Protein AF-A0A3D3BCN2-F1 (afdb_monomer)

Secondary structure (DSSP, 8-state):
---------------------------------------PPPPPPPPPPPP---------TT-------SS-----SSHHHHHHHHHHHHHHHHHHHTTTSPPPHHHHHHHTT--TT-SHHHHHHSS--TT-SSPPTTTHHHHHHHHTTS-HHHHHHHHHHTTT-PPPPHHHHHHHHHHHHHTT---EEEEETT-TTTHHHHT--GGGTTTEEEEEEES-HHHHHHHHHH-TTSEEEES-TTTS---S-EEEEEE----------S-TTTGGG---HHHHHHHHHHHTEEEEEEEEEEEETHHHH-S--HHHHHHHTTEEEEEEEEPPTTTTHHHH-----EEEEEEEEPPTTPPP---GGGSEEEEE---SSS--EEEEHHHHH-GGGB-SEEEEEEETTEEEEEEEPPTT--HHHHHHHHHHTSPS----S-PPP--HHHHHHHHHHTT------PPPTT-EEEETTTEEEEEETTEEEE--B--STT-SSB-HHHHHHHHHHHHHHHHHHHHHHHHHTT---HHHHHHHHHHHHHHHHHHS-TT--EEEEEE-TTT--EEEEEE-TTTGGGTTSTTHHHHHTTEEEETTTTEEEE-GGGTS--SPPPPPP---SHHHHHHHHHHHHSS--HHHHHHHHTS---

Sequence (646 aa):
MSNDPFSLDMFGSIVPSSGFGLGVTAFGGFSPDAANDDDPDPLPPAPAPALPVAATPARGARLRANFYLDGDRGLAASWKDRARANVAAILVADGIAKQDRPATPKEQAQLIRFTGFGAGELANGMFRRPGEVDFREVWDDIGSSLERAVCESDYASLARCTQYAHFTPEFIIRAIWAGVQKLGWRCGRVLEPGIGTGLFPALMPEPFRDVAYVTGIELDPVTARIARLLQPKARIINGDFARTDLAPIYDLAIGNPPFSDRTVRSDRAYRSLGLRLHDYFIARSIDLLKPGALAAFVTSHGTMDKADTTAREHIAKSADLIAAIRLPEGSFRRDAGTDVVVDILFFRKRKPGEPEGNQLWLDVDEIRPATDEDGAIRVNRWFGRHPDFVLGTHALTSGPFGETYTCRPRNDEDLDAALAAAIDLLPADLYDDEPTPIDIDLEDELGEIVALQPRGGSVREGSFFLDRSKGLMQMLDGSGVPVTVRKGRSGNGIPEKHVRIISKLIPIRDAVREVLKAQETDRPWRDLQIRLRIAWSSFVRDFGPINHTTVSIQEDAETGEVKETHRQPNLAPFRDDPDCWLVASIEDYDLETDTAKPGPIFSERVIAPPAAPTITSPADALAVVLNERGHVDIDHVAELLHSDPA

Radius of gyration: 33.24 Å; Cα contacts (8 Å, |Δi|>4): 1005; chains: 1; bounding box: 95×77×96 Å

Solvent-accessible surface area (backbone atoms only — not comparable to full-atom values): 37762 Å² total; per-residue (Å²): 131,86,89,85,91,90,88,78,90,90,87,80,88,86,86,87,83,89,82,87,88,88,83,84,90,90,85,89,83,85,90,83,90,88,85,87,82,92,79,82,81,81,78,77,80,76,79,76,79,76,74,77,75,75,74,74,75,73,78,68,96,80,53,80,57,63,48,68,54,88,76,74,77,75,71,60,93,46,70,70,52,39,50,52,40,30,48,50,26,48,45,50,44,50,55,37,61,77,62,77,55,75,54,51,76,73,51,35,65,43,42,70,46,44,54,75,38,24,26,61,70,42,46,62,27,55,45,60,54,97,91,50,92,58,48,45,89,98,23,41,79,58,23,62,46,42,64,72,61,45,55,73,71,51,48,58,38,54,62,62,37,20,76,44,39,56,53,81,49,63,69,60,51,46,47,51,52,51,36,46,46,45,26,37,58,73,48,22,34,32,37,22,69,47,32,52,59,38,61,66,68,17,52,50,58,75,88,35,64,85,36,48,42,41,39,27,21,16,65,43,66,64,44,31,50,43,18,39,49,26,31,52,60,40,39,62,46,67,38,55,62,67,66,62,88,79,73,55,70,21,44,31,30,41,47,52,46,48,71,41,86,56,57,47,68,79,34,80,88,52,36,87,65,55,33,30,36,32,49,42,50,52,42,53,44,58,67,28,32,32,66,42,21,40,36,43,35,43,40,54,44,60,75,51,41,44,90,70,38,65,55,50,56,56,37,53,75,53,30,32,72,74,47,64,36,35,45,18,44,43,74,37,34,91,75,24,52,40,50,70,36,34,27,41,40,32,34,36,26,52,43,95,86,60,79,84,62,80,63,62,55,56,42,67,38,79,80,38,75,60,58,101,87,48,75,55,44,61,37,21,28,45,55,79,74,39,58,80,31,40,56,43,39,88,45,74,46,84,49,101,91,41,82,38,82,43,23,44,62,56,84,99,60,57,64,70,61,52,49,50,53,41,43,67,70,53,68,68,58,69,44,78,70,85,63,63,89,64,57,58,67,63,48,36,63,48,38,73,49,69,72,75,74,84,82,87,78,84,85,52,66,41,28,64,48,78,44,100,87,72,42,52,27,30,24,52,96,86,36,82,43,70,63,50,70,24,75,66,98,84,50,71,57,48,51,62,71,42,54,56,44,43,69,44,47,46,59,28,41,55,25,50,53,48,28,50,57,21,33,52,67,72,42,93,33,69,59,35,23,49,50,28,50,53,33,46,52,59,36,37,77,75,72,43,44,62,71,41,63,51,76,47,80,44,70,38,92,89,79,69,52,75,44,75,45,81,41,38,78,59,43,64,68,35,65,64,22,81,52,38,67,65,54,48,69,45,49,50,65,41,85,89,77,76,44,63,43,84,28,62,66,62,80,50,86,82,53,75,45,82,76,80,79,84,63,83,46,74,66,45,26,45,51,50,36,34,71,75,68,74,44,91,49,61,62,61,32,15,60,69,67,76,49,75,76,122

Nearest PDB structures (foldseek):
  1aqj-assembly2_A  TM=7.280E-01  e=1.493E-08  Thermus aquaticus
  7eew-assembly1_A  TM=4.485E-01  e=1.098E-10  Vibrio vulnificus YJ016
  2yxl-assembly1_A  TM=6.516E-01  e=4.513E-05  Pyrococcus horikoshii OT3
  4iwn-assembly1_B  TM=5.952E-01  e=1.087E-04  Escherichia coli
  8i9z-assembly1_CP  TM=5.766E-01  e=2.556E-05  Thermochaetoides thermophila DSM 1495

Foldseek 3Di:
DDDDDDDDDDDDDDDDDDDDDDDDDDDDDDDDDDDDDDDDDDDDDDDDPDDPPPPPPPPDPPAQAAAADDDFLPADQDVLVLLVLQLVLLLLLVVCVVVVDADDNVNLSSLVSNQQQQAPCSLQALDDDVPGPAGPPPRRVSNVSSPVSDDPVLVVLSNVCSNFRFDAGLLVLLLLLLLCVQQPDQAAEEEELAQQQNSNLNNHDPRHVQGYAYEYEHQRPSSLSNNCNNNVLHQRHHHDSLPDDAALGTQEYEDEWGDFQDFDCSRPVCNVLRDTRRLCSVLVSLVSHDALHKYKYKYFQCSQFPPSLSSVVSNQVFKDWQAKAKDFFCSSCRRRNGRTIIIITMIHGHDPPDDRDDPQSSDKDFPAPDDPVGHTDIGGVRCVVCVLRYQAQWDWDQDPVGIDIGGHHDPPDDRSVSSNVNSVPGHGHSRDDDHDGDDSVVVSLVSVLVNDDDDDDQADALAWDQDPPQGIWGQHPNDTHRFDEDDDDDDDGDHPVLSVLSVLLVQLLVLLVQLQVCQQVVHDCLSSLVSNVVSQVVNCVVPNHLQQKDWDWDQDPPPRDIDIDIDRPSLPSVVSRPCSVVSVPQWDADPVVSHIDGDQSSPHRPDHHPDDQDDPDLVSLQVVCCVPVVDGDQCSSCVVVVHDSD

pLDDT: mean 81.83, std 19.68, range [24.0, 98.75]

Mean predicted aligned error: 17.27 Å

Structure (mmCIF, N/CA/C/O backbone):
data_AF-A0A3D3BCN2-F1
#
_entry.id   AF-A0A3D3BCN2-F1
#
loop_
_atom_site.group_PDB
_atom_site.id
_atom_site.type_symbol
_atom_site.label_atom_id
_atom_site.label_alt_id
_atom_site.label_comp_id
_atom_site.label_asym_id
_atom_site.label_entity_id
_atom_site.label_seq_id
_atom_site.pdbx_PDB_ins_code
_atom_site.Cartn_x
_atom_site.Cartn_y
_atom_site.Cartn_z
_atom_site.occupancy
_atom_site.B_iso_or_equiv
_atom_site.auth_seq_id
_atom_site.auth_comp_id
_atom_site.auth_asym_id
_atom_site.auth_atom_id
_atom_site.pdbx_PDB_model_num
ATOM 1 N N . MET A 1 1 ? 40.829 21.514 54.290 1.00 31.94 1 MET A N 1
ATOM 2 C CA . MET A 1 1 ? 40.739 20.066 53.984 1.00 31.94 1 MET A CA 1
ATOM 3 C C . MET A 1 1 ? 39.267 19.732 53.841 1.00 31.94 1 MET A C 1
ATOM 5 O O . MET A 1 1 ? 38.514 20.314 54.601 1.00 31.94 1 MET A O 1
ATOM 9 N N . SER A 1 2 ? 38.899 18.834 52.920 1.00 35.28 2 SER A N 1
ATOM 10 C CA . SER A 1 2 ? 37.527 18.341 52.683 1.00 35.28 2 SER A CA 1
ATOM 11 C C . SER A 1 2 ? 36.441 19.419 52.519 1.00 35.28 2 SER A C 1
ATOM 13 O O . SER A 1 2 ? 35.890 19.909 53.498 1.00 35.28 2 SER A O 1
ATOM 15 N N . ASN A 1 3 ? 36.089 19.732 51.270 1.00 30.31 3 ASN A N 1
ATOM 16 C CA . ASN A 1 3 ? 34.776 20.303 50.961 1.00 30.31 3 ASN A CA 1
ATOM 17 C C . ASN A 1 3 ? 33.813 19.144 50.688 1.00 30.31 3 ASN A C 1
ATOM 19 O O . ASN A 1 3 ? 34.185 18.239 49.945 1.00 30.31 3 ASN A O 1
ATOM 23 N N . ASP A 1 4 ? 32.592 19.219 51.210 1.00 33.31 4 ASP A N 1
ATOM 24 C CA . ASP A 1 4 ? 31.467 18.396 50.760 1.00 33.31 4 ASP A CA 1
ATOM 25 C C . ASP A 1 4 ? 30.170 19.230 50.855 1.00 33.31 4 ASP A C 1
ATOM 27 O O . ASP A 1 4 ? 29.765 19.588 51.965 1.00 33.31 4 ASP A O 1
ATOM 31 N N . PRO A 1 5 ? 29.588 19.681 49.727 1.00 35.72 5 PRO A N 1
ATOM 32 C CA . PRO A 1 5 ? 28.357 20.468 49.711 1.00 35.72 5 PRO A CA 1
ATOM 33 C C . PRO A 1 5 ? 27.109 19.620 49.391 1.00 35.72 5 PRO A C 1
ATOM 35 O O . PRO A 1 5 ? 27.184 18.702 48.584 1.00 35.72 5 PRO A O 1
ATOM 38 N N . PHE A 1 6 ? 25.957 20.057 49.932 1.00 27.28 6 PHE A N 1
ATOM 39 C CA . PHE A 1 6 ? 24.556 19.637 49.669 1.00 27.28 6 PHE A CA 1
ATOM 40 C C . PHE A 1 6 ? 23.815 18.859 50.782 1.00 27.28 6 PHE A C 1
ATOM 42 O O . PHE A 1 6 ? 23.337 17.748 50.569 1.00 27.28 6 PHE A O 1
ATOM 49 N N . SER A 1 7 ? 23.576 19.507 51.934 1.00 30.73 7 SER A N 1
ATOM 50 C CA . SER A 1 7 ? 22.493 19.108 52.860 1.00 30.73 7 SER A CA 1
ATOM 51 C C . SER A 1 7 ? 21.982 20.256 53.762 1.00 30.73 7 SER A C 1
ATOM 53 O O . SER A 1 7 ? 22.488 20.452 54.865 1.00 30.73 7 SER A O 1
ATOM 55 N N . LEU A 1 8 ? 20.961 20.987 53.302 1.00 29.20 8 LEU A N 1
ATOM 56 C CA . LEU A 1 8 ? 20.028 21.830 54.080 1.00 29.20 8 LEU A CA 1
ATOM 57 C C . LEU A 1 8 ? 18.693 21.755 53.313 1.00 29.20 8 LEU A C 1
ATOM 59 O O . LEU A 1 8 ? 18.673 22.060 52.124 1.00 29.20 8 LEU A O 1
ATOM 63 N N . ASP A 1 9 ? 17.647 21.091 53.804 1.00 28.27 9 ASP A N 1
ATOM 64 C CA . ASP A 1 9 ? 16.787 21.417 54.960 1.00 28.27 9 ASP A CA 1
ATOM 65 C C . ASP A 1 9 ? 15.922 22.671 54.727 1.00 28.27 9 ASP A C 1
ATOM 67 O O . ASP A 1 9 ? 16.436 23.756 54.460 1.00 28.27 9 ASP A O 1
ATOM 71 N N . MET A 1 10 ? 14.593 22.493 54.755 1.00 25.92 10 MET A N 1
ATOM 72 C CA . MET A 1 10 ? 13.624 23.510 54.323 1.00 25.92 10 MET A CA 1
ATOM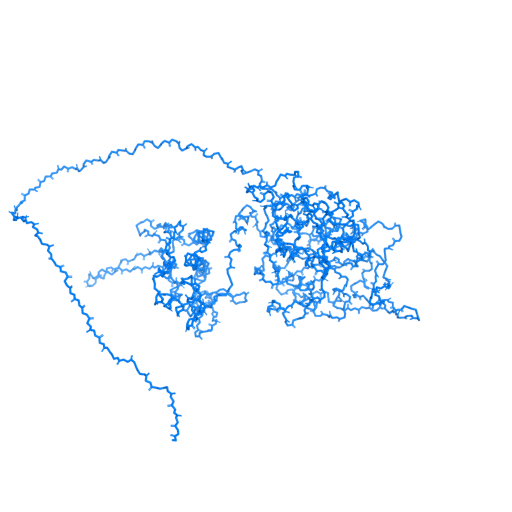 73 C C . MET A 1 10 ? 12.211 23.331 54.923 1.00 25.92 10 MET A C 1
ATOM 75 O O . MET A 1 10 ? 11.210 23.345 54.208 1.00 25.92 10 MET A O 1
ATOM 79 N N . PHE A 1 11 ? 12.103 23.216 56.251 1.00 30.34 11 PHE A N 1
ATOM 80 C CA . PHE A 1 11 ? 10.838 23.428 56.976 1.00 30.34 11 PHE A CA 1
ATOM 81 C C . PHE A 1 11 ? 10.989 24.575 57.991 1.00 30.34 11 PHE A C 1
ATOM 83 O O . PHE A 1 11 ? 11.486 24.377 59.095 1.00 30.34 11 PHE A O 1
ATOM 90 N N . GLY A 1 12 ? 10.565 25.793 57.620 1.00 26.44 12 GLY A N 1
ATOM 91 C CA . GLY A 1 12 ? 10.824 27.007 58.414 1.00 26.44 12 GLY A CA 1
ATOM 92 C C . GLY A 1 12 ? 10.006 28.238 57.998 1.00 26.44 12 GLY A C 1
ATOM 93 O O . GLY A 1 12 ? 10.538 29.192 57.446 1.00 26.44 12 GLY A O 1
ATOM 94 N N . SER A 1 13 ? 8.704 28.196 58.275 1.00 27.78 13 SER A N 1
ATOM 95 C CA . SER A 1 13 ? 7.692 29.260 58.121 1.00 27.78 13 SER A CA 1
ATOM 96 C C . SER A 1 13 ? 8.100 30.708 58.461 1.00 27.78 13 SER A C 1
ATOM 98 O O . SER A 1 13 ? 8.735 30.924 59.490 1.00 27.78 13 SER A O 1
ATOM 100 N N . ILE A 1 14 ? 7.520 31.690 57.750 1.00 26.75 14 ILE A N 1
ATOM 101 C CA . ILE A 1 14 ? 7.147 33.035 58.255 1.00 26.75 14 ILE A CA 1
ATOM 102 C C . ILE A 1 14 ? 5.912 33.552 57.483 1.00 26.75 14 ILE A C 1
ATOM 104 O O . ILE A 1 14 ? 5.758 33.259 56.300 1.00 26.75 14 ILE A O 1
ATOM 108 N N . VAL A 1 15 ? 5.038 34.321 58.150 1.00 30.30 15 VAL A N 1
ATOM 109 C CA . VAL A 1 15 ? 3.838 34.974 57.577 1.00 30.30 15 VAL A CA 1
ATOM 110 C C . VAL A 1 15 ? 3.763 36.429 58.057 1.00 30.30 15 VAL A C 1
ATOM 112 O O . VAL A 1 15 ? 3.862 36.673 59.260 1.00 30.30 15 VAL A O 1
ATOM 115 N N . PRO A 1 16 ? 3.598 37.396 57.138 1.00 34.34 16 PRO A N 1
ATOM 116 C CA . PRO A 1 16 ? 2.617 38.484 57.317 1.00 34.34 16 PRO A CA 1
ATOM 117 C C . PRO A 1 16 ? 1.978 38.945 55.979 1.00 34.34 16 PRO A C 1
ATOM 119 O O . PRO A 1 16 ? 2.526 38.685 54.915 1.00 34.34 16 PRO A O 1
ATOM 122 N N . SER A 1 17 ? 0.874 39.698 55.922 1.00 24.41 17 SER A N 1
ATOM 123 C CA . SER A 1 17 ? -0.264 39.913 56.838 1.00 24.41 17 SER A CA 1
ATOM 124 C C . SER A 1 17 ? -1.412 40.579 56.039 1.00 24.41 17 SER A C 1
ATOM 126 O O . SER A 1 17 ? -1.193 41.092 54.943 1.00 24.41 17 SER A O 1
ATOM 128 N N . SER A 1 18 ? -2.649 40.570 56.551 1.00 30.03 18 SER A N 1
ATOM 129 C CA . SER A 1 18 ? -3.818 41.194 55.891 1.00 30.03 18 SER A CA 1
ATOM 130 C C . SER A 1 18 ? -4.057 42.642 56.351 1.00 30.03 18 SER A C 1
ATOM 132 O O . SER A 1 18 ? -3.705 42.985 57.480 1.00 30.03 18 SER A O 1
ATOM 134 N N . GLY A 1 19 ? -4.732 43.478 55.543 1.00 26.45 19 GLY A N 1
ATOM 135 C CA . GLY A 1 19 ? -5.068 44.850 55.956 1.00 26.45 19 GLY A CA 1
ATOM 136 C C . GLY A 1 19 ? -6.141 45.595 55.143 1.00 26.45 19 GLY A C 1
ATOM 137 O O . GLY A 1 19 ? -5.804 46.249 54.167 1.00 26.45 19 GLY A O 1
ATOM 138 N N . PHE A 1 20 ? -7.373 45.611 55.678 1.00 26.58 20 PHE A N 1
ATOM 139 C CA . PHE A 1 20 ? -8.470 46.585 55.448 1.00 26.58 20 PHE A CA 1
ATOM 140 C C . PHE A 1 20 ? -9.100 46.694 54.030 1.00 26.58 20 PHE A C 1
ATOM 142 O O . PHE A 1 20 ? -8.489 46.347 53.031 1.00 26.58 20 PHE A O 1
ATOM 149 N N . GLY A 1 21 ? -10.361 47.138 53.875 1.00 24.75 21 GLY A N 1
ATOM 150 C CA . GLY A 1 21 ? -11.296 47.724 54.860 1.00 24.75 21 GLY A CA 1
ATOM 151 C C . GLY A 1 21 ? -12.796 47.474 54.574 1.00 24.75 21 GLY A C 1
ATOM 152 O O . GLY A 1 21 ? -13.142 46.663 53.723 1.00 24.75 21 GLY A O 1
ATOM 153 N N . LEU A 1 22 ? -13.683 48.143 55.329 1.00 30.05 22 LEU A N 1
ATOM 154 C CA . LEU A 1 22 ? -15.110 47.798 55.526 1.00 30.05 22 LEU A CA 1
ATOM 155 C C . LEU A 1 22 ? -16.054 49.025 55.436 1.00 30.05 22 LEU A C 1
ATOM 157 O O . LEU A 1 22 ? -15.657 50.122 55.822 1.00 30.05 22 LEU A O 1
ATOM 161 N N . GLY A 1 23 ? -17.319 48.816 55.034 1.00 24.00 23 GLY A N 1
ATOM 162 C CA . GLY A 1 23 ? -18.455 49.765 55.146 1.00 24.00 23 GLY A CA 1
ATOM 163 C C . GLY A 1 23 ? -19.710 49.230 54.409 1.00 24.00 23 GLY A C 1
ATOM 164 O O . GLY A 1 23 ? -19.557 48.886 53.244 1.00 24.00 23 GLY A O 1
ATOM 165 N N . VAL A 1 24 ? -20.920 48.977 54.960 1.00 27.75 24 VAL A N 1
ATOM 166 C CA . VAL A 1 24 ? -21.763 49.569 56.050 1.00 27.75 24 VAL A CA 1
ATOM 167 C C . VAL A 1 24 ? -22.494 50.850 55.585 1.00 27.75 24 VAL A C 1
ATOM 169 O O . VAL A 1 24 ? -21.831 51.711 55.021 1.00 27.75 24 VAL A O 1
ATOM 172 N N . THR A 1 25 ? -23.807 51.105 55.783 1.00 29.34 25 THR A N 1
ATOM 173 C CA . THR A 1 25 ? -24.939 50.489 56.556 1.00 29.34 25 THR A CA 1
ATOM 174 C C . THR A 1 25 ? -25.839 49.557 55.682 1.00 29.34 25 THR A C 1
ATOM 176 O O . THR A 1 25 ? -25.231 48.844 54.892 1.00 29.34 25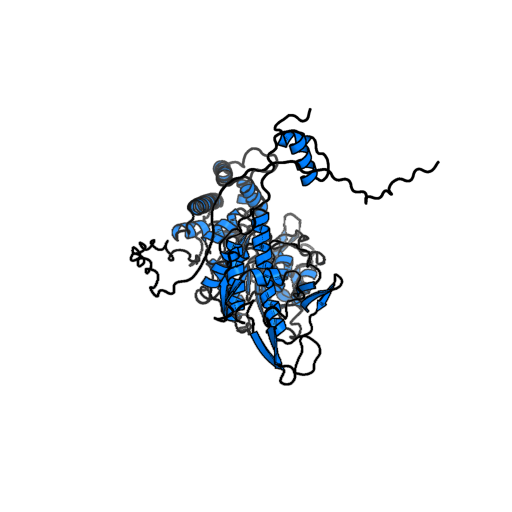 THR A O 1
ATOM 179 N N . ALA A 1 26 ? -27.188 49.373 55.703 1.00 27.36 26 ALA A N 1
ATOM 180 C CA . ALA A 1 26 ? -28.423 49.843 56.414 1.00 27.36 26 ALA A CA 1
ATOM 181 C C . ALA A 1 26 ? -29.640 48.932 56.000 1.00 27.36 26 ALA A C 1
ATOM 183 O O . ALA A 1 26 ? -29.501 48.226 55.009 1.00 27.36 26 ALA A O 1
ATOM 184 N N . PHE A 1 27 ? -30.878 48.943 56.552 1.00 29.92 27 PHE A N 1
ATOM 185 C CA . PHE A 1 27 ? -31.429 49.090 57.928 1.00 29.92 27 PHE A CA 1
ATOM 186 C C . PHE A 1 27 ? -32.950 48.704 57.962 1.00 29.92 27 PHE A C 1
ATOM 188 O O . PHE A 1 27 ? -33.691 49.160 57.098 1.00 29.92 27 PHE A O 1
ATOM 195 N N . GLY A 1 28 ? -33.432 47.983 58.998 1.00 26.34 28 GLY A N 1
ATOM 196 C CA . GLY A 1 28 ? -34.871 47.794 59.361 1.00 26.34 28 GLY A CA 1
ATOM 197 C C . GLY A 1 28 ? -35.602 46.541 58.807 1.00 26.34 28 GLY A C 1
ATOM 198 O O . GLY A 1 28 ? -35.282 46.097 57.714 1.00 26.34 28 GLY A O 1
ATOM 199 N N . GLY A 1 29 ? -36.583 45.914 59.492 1.00 26.14 29 GLY A N 1
ATOM 200 C CA . GLY A 1 29 ? -37.039 46.078 60.892 1.00 26.14 29 GLY A CA 1
ATOM 201 C C . GLY A 1 29 ? -38.279 45.226 61.305 1.00 26.14 29 GLY A C 1
ATOM 202 O O . GLY A 1 29 ? -39.315 45.335 60.671 1.00 26.14 29 GLY A O 1
ATOM 203 N N . PHE A 1 30 ? -38.149 44.432 62.386 1.00 27.66 30 PHE A N 1
ATOM 204 C CA . PHE A 1 30 ? -39.156 43.810 63.301 1.00 27.66 30 PHE A CA 1
ATOM 205 C C . PHE A 1 30 ? -40.556 43.294 62.830 1.00 27.66 30 PHE A C 1
ATOM 207 O O . PHE A 1 30 ? -41.444 44.089 62.564 1.00 27.66 30 PHE A O 1
ATOM 214 N N . SER A 1 31 ? -40.750 41.961 62.942 1.00 28.86 31 SER A N 1
ATOM 215 C CA . SER A 1 31 ? -41.788 41.179 63.696 1.00 28.86 31 SER A CA 1
ATOM 216 C C . SER A 1 31 ? -43.277 41.614 63.822 1.00 28.86 31 SER A C 1
ATOM 218 O O . SER A 1 31 ? -43.530 42.802 64.001 1.00 28.86 31 SER A O 1
ATOM 220 N N . PRO A 1 32 ? -44.234 40.680 64.100 1.00 54.12 32 PRO A N 1
ATOM 221 C CA . PRO A 1 32 ? -44.366 39.251 63.736 1.00 54.12 32 PRO A CA 1
ATOM 222 C C . PRO A 1 32 ? -45.829 38.884 63.297 1.00 54.12 32 PRO A C 1
ATOM 224 O O . PRO A 1 32 ? -46.574 39.752 62.855 1.00 54.12 32 PRO A O 1
ATOM 227 N N . ASP A 1 33 ? -46.239 37.621 63.504 1.00 27.81 33 ASP A N 1
ATOM 228 C CA . ASP A 1 33 ? -47.590 37.029 63.361 1.00 27.81 33 ASP A CA 1
ATOM 229 C C . ASP A 1 33 ? -48.134 36.791 61.934 1.00 27.81 33 ASP A C 1
ATOM 231 O O . ASP A 1 33 ? -47.543 37.189 60.932 1.00 27.81 33 ASP A O 1
ATOM 235 N N . ALA A 1 34 ? -49.190 35.970 61.848 1.00 39.19 34 ALA A N 1
ATOM 236 C CA . ALA A 1 34 ? -49.479 35.119 60.691 1.00 39.19 34 ALA A CA 1
ATOM 237 C C . ALA A 1 34 ? -50.790 35.439 59.952 1.00 39.19 34 ALA A C 1
ATOM 239 O O . ALA A 1 34 ? -51.789 35.829 60.557 1.00 39.19 34 ALA A O 1
ATOM 240 N N . ALA A 1 35 ? -50.804 35.128 58.654 1.00 31.48 35 ALA A N 1
ATOM 241 C CA . ALA A 1 35 ? -52.005 34.932 57.849 1.00 31.48 35 ALA A CA 1
ATOM 242 C C . ALA A 1 35 ? -51.784 33.756 56.880 1.00 31.48 35 ALA A C 1
ATOM 244 O O . ALA A 1 35 ? -50.684 33.579 56.360 1.00 31.48 35 ALA A O 1
ATOM 245 N N . ASN A 1 36 ? -52.828 32.956 56.666 1.00 39.59 36 ASN A N 1
ATOM 246 C CA . ASN A 1 36 ? -52.900 31.929 55.626 1.00 39.59 36 ASN A CA 1
ATOM 247 C C . ASN A 1 36 ? -53.787 32.482 54.511 1.00 39.59 36 ASN A C 1
ATOM 249 O O . ASN A 1 36 ? -54.916 32.865 54.815 1.00 39.59 36 ASN A O 1
ATOM 253 N N . ASP A 1 37 ? -53.323 32.477 53.265 1.00 35.53 37 ASP A N 1
ATOM 254 C CA . ASP A 1 37 ? -54.156 32.813 52.107 1.00 35.53 37 ASP A CA 1
ATOM 255 C C . ASP A 1 37 ? -53.762 31.938 50.908 1.00 35.53 37 ASP A C 1
ATOM 257 O O . ASP A 1 37 ? -52.576 31.687 50.687 1.00 35.53 37 ASP A O 1
ATOM 261 N N . ASP A 1 38 ? -54.764 31.445 50.180 1.00 43.62 38 ASP A N 1
ATOM 262 C CA . ASP A 1 38 ? -54.617 30.530 49.043 1.00 43.62 38 ASP A CA 1
ATOM 263 C C . ASP A 1 38 ? -54.844 31.292 47.728 1.00 43.62 38 ASP A C 1
ATOM 265 O O . ASP A 1 38 ? -55.986 31.588 47.379 1.00 43.62 38 ASP A O 1
ATOM 269 N N . ASP A 1 39 ? -53.783 31.554 46.960 1.00 37.22 39 ASP A N 1
ATOM 270 C CA . ASP A 1 39 ? -53.894 31.924 45.540 1.00 37.22 39 ASP A CA 1
ATOM 271 C C . ASP A 1 39 ? -52.611 31.482 44.793 1.00 37.22 39 ASP A C 1
ATOM 273 O O . ASP A 1 39 ? -51.508 31.694 45.308 1.00 37.22 39 ASP A O 1
ATOM 277 N N . PRO A 1 40 ? -52.695 30.816 43.623 1.00 40.78 40 PRO A N 1
ATOM 278 C CA . PRO A 1 40 ? -51.519 30.312 42.917 1.00 40.78 40 PRO A CA 1
ATOM 279 C C . PRO A 1 40 ? -50.814 31.404 42.099 1.00 40.78 40 PRO A C 1
ATOM 281 O O . PRO A 1 40 ? -51.459 32.229 41.450 1.00 40.78 40 PRO A O 1
ATOM 284 N N . ASP A 1 41 ? -49.478 31.347 42.054 1.00 39.62 41 ASP A N 1
ATOM 285 C CA . ASP A 1 41 ? -48.658 32.244 41.231 1.00 39.62 41 ASP A CA 1
ATOM 286 C C . ASP A 1 41 ? -49.102 32.261 39.750 1.00 39.62 41 ASP A C 1
ATOM 288 O O . ASP A 1 41 ? -49.441 31.216 39.176 1.00 39.62 41 ASP A O 1
ATOM 292 N N . PRO A 1 42 ? -49.068 33.432 39.082 1.00 35.28 42 PRO A N 1
ATOM 293 C CA . PRO A 1 42 ? -49.521 33.561 37.705 1.00 35.28 42 PRO A CA 1
ATOM 294 C C . PRO A 1 42 ? -48.629 32.768 36.742 1.00 35.28 42 PRO A C 1
ATOM 296 O O . PRO A 1 42 ? -47.411 32.950 36.693 1.00 35.28 42 PRO A O 1
ATOM 299 N N . LEU A 1 43 ? -49.261 31.924 35.919 1.00 36.84 43 LEU A N 1
ATOM 300 C CA . LEU A 1 43 ? -48.583 31.134 34.889 1.00 36.84 43 LEU A CA 1
ATOM 301 C C . LEU A 1 43 ? -47.704 32.020 33.982 1.00 36.84 43 LEU A C 1
ATOM 303 O O . LEU A 1 43 ? -48.185 33.046 33.485 1.00 36.84 43 LEU A O 1
ATOM 307 N N . PRO A 1 44 ? -46.450 31.617 33.691 1.00 39.88 44 PRO A N 1
ATOM 308 C CA . PRO A 1 44 ? -45.614 32.335 32.740 1.00 39.88 44 PRO A CA 1
ATOM 309 C C . PRO A 1 44 ? -46.258 32.320 31.341 1.00 39.88 44 PRO A C 1
ATOM 311 O O . PRO A 1 44 ? -46.928 31.347 30.977 1.00 39.88 44 PRO A O 1
ATOM 314 N N . PRO A 1 45 ? -46.065 33.377 30.529 1.00 38.19 45 PRO A N 1
ATOM 315 C CA . PRO A 1 45 ? -46.670 33.461 29.207 1.00 38.19 45 PRO A CA 1
ATOM 316 C C . PRO A 1 45 ? -46.198 32.303 28.322 1.00 38.19 45 PRO A C 1
ATOM 318 O O . PRO A 1 45 ? -45.008 31.985 28.275 1.00 38.19 45 PRO A O 1
ATOM 321 N N . ALA A 1 46 ? -47.141 31.686 27.605 1.00 40.12 46 ALA A N 1
ATOM 322 C CA . ALA A 1 46 ? -46.854 30.555 26.730 1.00 40.12 46 ALA A CA 1
ATOM 323 C C . ALA A 1 46 ? -45.754 30.908 25.705 1.00 40.12 46 ALA A C 1
ATOM 325 O O . ALA A 1 46 ? -45.776 32.012 25.147 1.00 40.12 46 ALA A O 1
ATOM 326 N N . PRO A 1 47 ? -44.805 29.993 25.427 1.00 39.06 47 PRO A N 1
ATOM 327 C CA . PRO A 1 47 ? -43.734 30.255 24.476 1.00 39.06 47 PRO A CA 1
ATOM 328 C C . PRO A 1 47 ? -44.324 30.562 23.098 1.00 39.06 47 PRO A C 1
ATOM 330 O O . PRO A 1 47 ? -45.197 29.843 22.605 1.00 39.06 47 PRO A O 1
ATOM 333 N N . ALA A 1 48 ? -43.839 31.637 22.474 1.00 37.19 48 ALA A N 1
ATOM 334 C CA . ALA A 1 48 ? -44.255 32.009 21.128 1.00 37.19 48 ALA A CA 1
ATOM 335 C C . ALA A 1 48 ? -44.018 30.831 20.159 1.00 37.19 48 ALA A C 1
ATOM 337 O O . ALA A 1 48 ? -42.983 30.164 20.268 1.00 37.19 48 ALA A O 1
ATOM 338 N N . PRO A 1 49 ? -44.941 30.560 19.214 1.00 37.44 49 PRO A N 1
ATOM 339 C CA . PRO A 1 49 ? -44.780 29.457 18.277 1.00 37.44 49 PRO A CA 1
ATOM 340 C C . PRO A 1 49 ? -43.474 29.641 17.507 1.00 37.44 49 PRO A C 1
ATOM 342 O O . PRO A 1 49 ? -43.240 30.699 16.917 1.00 37.44 49 PRO A O 1
ATOM 345 N N . ALA A 1 50 ? -42.616 28.619 17.544 1.00 34.62 50 ALA A N 1
ATOM 346 C CA . ALA A 1 50 ? -41.307 28.679 16.916 1.00 34.62 50 ALA A CA 1
ATOM 347 C C . ALA A 1 50 ? -41.462 29.046 15.435 1.00 34.62 50 ALA A C 1
ATOM 349 O O . ALA A 1 50 ? -42.138 28.340 14.681 1.00 34.62 50 ALA A O 1
ATOM 350 N N . LEU A 1 51 ? -40.832 30.152 15.024 1.00 37.16 51 LEU A N 1
ATOM 351 C CA . LEU A 1 51 ? -40.719 30.493 13.610 1.00 37.16 51 LEU A CA 1
ATOM 352 C C . LEU A 1 51 ? -40.119 29.279 12.889 1.00 37.16 51 LEU A C 1
ATOM 354 O O . LEU A 1 51 ? -39.126 28.734 13.382 1.00 37.16 51 LEU A O 1
ATOM 358 N N . PRO A 1 52 ? -40.701 28.828 11.762 1.00 31.44 52 PRO A N 1
ATOM 359 C CA . PRO A 1 52 ? -40.199 27.655 11.070 1.00 31.44 52 PRO A CA 1
ATOM 360 C C . PRO A 1 52 ? -38.747 27.918 10.687 1.00 31.44 52 PRO A C 1
ATOM 362 O O . PRO A 1 52 ? -38.465 28.833 9.912 1.00 31.44 52 PRO A O 1
ATOM 365 N N . VAL A 1 53 ? -37.832 27.131 11.261 1.00 37.16 53 VAL A N 1
ATOM 366 C CA . VAL A 1 53 ? -36.409 27.191 10.928 1.00 37.16 53 VAL A CA 1
ATOM 367 C C . VAL A 1 53 ? -36.315 26.973 9.427 1.00 37.16 53 VAL A C 1
ATOM 369 O O . VAL A 1 53 ? -36.614 25.882 8.940 1.00 37.16 53 VAL A O 1
ATOM 372 N N . ALA A 1 54 ? -35.965 28.032 8.693 1.00 31.72 54 ALA A N 1
ATOM 373 C CA . ALA A 1 54 ? -35.815 27.965 7.251 1.00 31.72 54 ALA A CA 1
ATOM 374 C C . ALA A 1 54 ? -34.775 26.885 6.964 1.00 31.72 54 ALA A C 1
ATOM 376 O O . ALA A 1 54 ? -33.615 27.038 7.346 1.00 31.72 54 ALA A O 1
ATOM 377 N N . ALA A 1 55 ? -35.219 25.767 6.384 1.00 35.31 55 ALA A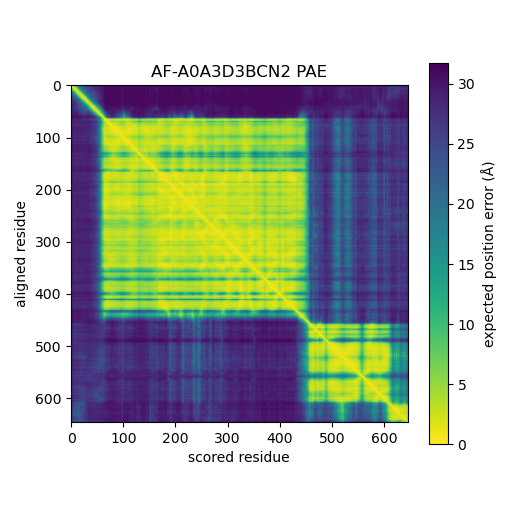 N 1
ATOM 378 C CA . ALA A 1 55 ? -34.402 24.572 6.272 1.00 35.31 55 ALA A CA 1
ATOM 379 C C . ALA A 1 55 ? -33.137 24.906 5.479 1.00 35.31 55 ALA A C 1
ATOM 381 O O . ALA A 1 55 ? -33.202 25.104 4.263 1.00 35.31 55 ALA A O 1
ATOM 382 N N . THR A 1 56 ? -32.002 24.997 6.179 1.00 31.75 56 THR A N 1
ATOM 383 C CA . THR A 1 56 ? -30.697 25.243 5.570 1.00 31.75 56 THR A CA 1
ATOM 384 C C . THR A 1 56 ? -30.524 24.204 4.468 1.00 31.75 56 THR A C 1
ATOM 386 O O . THR A 1 56 ? -30.529 23.010 4.784 1.00 31.75 56 THR A O 1
ATOM 389 N N . PRO A 1 57 ? -30.439 24.604 3.185 1.00 28.55 57 PRO A N 1
ATOM 390 C CA . PRO A 1 57 ? -30.454 23.645 2.094 1.00 28.55 57 PRO A CA 1
ATOM 391 C C . PRO A 1 57 ? -29.268 22.707 2.278 1.00 28.55 57 PRO A C 1
ATOM 393 O O . PRO A 1 57 ? -28.131 23.170 2.398 1.00 28.55 57 PRO A O 1
ATOM 396 N N . ALA A 1 58 ? -29.548 21.404 2.355 1.00 35.72 58 ALA A N 1
ATOM 397 C CA . ALA A 1 58 ? -28.543 20.397 2.655 1.00 35.72 58 ALA A CA 1
ATOM 398 C C . ALA A 1 58 ? -27.372 20.539 1.672 1.00 35.72 58 ALA A C 1
ATOM 400 O O . ALA A 1 58 ? -27.527 20.273 0.476 1.00 35.72 58 ALA A O 1
ATOM 401 N N . ARG A 1 59 ? -26.211 20.997 2.170 1.00 37.59 59 ARG A N 1
ATOM 402 C CA . ARG A 1 59 ? -24.979 21.087 1.375 1.00 37.59 59 ARG A CA 1
ATOM 403 C C . ARG A 1 59 ? -24.715 19.691 0.816 1.00 37.59 59 ARG A C 1
ATOM 405 O O . ARG A 1 59 ? -24.666 18.726 1.569 1.00 37.59 59 ARG A O 1
ATOM 412 N N . GLY A 1 60 ? -24.707 19.590 -0.512 1.00 37.44 60 GLY A N 1
ATOM 413 C CA . GLY A 1 60 ? -25.245 18.411 -1.191 1.00 37.44 60 GLY A CA 1
ATOM 414 C C . GLY A 1 60 ? -24.584 17.085 -0.817 1.00 37.44 60 GLY A C 1
ATOM 415 O O . GLY A 1 60 ? -23.485 16.795 -1.288 1.00 37.44 60 GLY A O 1
ATOM 416 N N . ALA A 1 61 ? -25.320 16.229 -0.101 1.00 40.53 61 ALA A N 1
ATOM 417 C CA . ALA A 1 61 ? -24.991 14.826 0.184 1.00 40.53 61 ALA A CA 1
ATOM 418 C C . ALA A 1 61 ? -25.100 13.927 -1.074 1.00 40.53 61 ALA A C 1
ATOM 420 O O . ALA A 1 61 ? -25.772 12.901 -1.087 1.00 40.53 61 ALA A O 1
ATOM 421 N N . ARG A 1 62 ? -24.506 14.374 -2.187 1.00 48.62 62 ARG A N 1
ATOM 422 C CA . ARG A 1 62 ? -24.597 13.773 -3.530 1.00 48.62 62 ARG A CA 1
ATOM 423 C C . ARG A 1 62 ? -23.266 13.776 -4.300 1.00 48.62 62 ARG A C 1
ATOM 425 O O . ARG A 1 62 ? -23.276 13.526 -5.500 1.00 48.62 62 ARG A O 1
ATOM 432 N N . LEU A 1 63 ? -22.145 14.112 -3.646 1.00 55.56 63 LEU A N 1
ATOM 433 C CA . LEU A 1 63 ? -20.867 14.389 -4.328 1.00 55.56 63 LEU A CA 1
ATOM 434 C C . LEU A 1 63 ? -19.593 13.794 -3.683 1.00 55.56 63 LEU A C 1
ATOM 436 O O . LEU A 1 63 ? -18.526 13.949 -4.269 1.00 55.56 63 LEU A O 1
ATOM 440 N N . ARG A 1 64 ? -19.653 13.093 -2.539 1.00 70.62 64 ARG A N 1
ATOM 441 C CA . ARG A 1 64 ? -18.528 12.252 -2.070 1.00 70.62 64 ARG A CA 1
ATOM 442 C C . ARG A 1 64 ? -18.713 10.827 -2.604 1.00 70.62 64 ARG A C 1
ATOM 444 O O . ARG A 1 64 ? -19.463 10.042 -2.030 1.00 70.62 64 ARG A O 1
ATOM 451 N N . ALA A 1 65 ? -18.066 10.519 -3.726 1.00 85.69 65 ALA A N 1
ATOM 452 C CA . ALA A 1 65 ? -18.069 9.193 -4.340 1.00 85.69 65 ALA A CA 1
ATOM 453 C C . ALA A 1 65 ? -16.652 8.793 -4.771 1.00 85.69 65 ALA A C 1
ATOM 455 O O . ALA A 1 65 ? -15.909 9.619 -5.310 1.00 85.69 65 ALA A O 1
ATOM 456 N N . ASN A 1 66 ? -16.302 7.529 -4.532 1.00 93.19 66 ASN A N 1
ATOM 457 C CA . ASN A 1 66 ? -15.051 6.928 -4.984 1.00 93.19 66 ASN A CA 1
ATOM 458 C C . ASN A 1 66 ? -14.979 6.922 -6.516 1.00 93.19 66 ASN A C 1
ATOM 460 O O . ASN A 1 66 ? -15.946 6.586 -7.202 1.00 93.19 66 ASN A O 1
ATOM 464 N N . PHE A 1 67 ? -13.829 7.326 -7.048 1.00 95.56 67 PHE A N 1
ATOM 465 C CA . PHE A 1 67 ? -13.538 7.282 -8.470 1.00 95.56 67 PHE A CA 1
ATOM 466 C C . PHE A 1 67 ? -13.154 5.859 -8.857 1.00 95.56 67 PHE A C 1
ATOM 468 O O . PHE A 1 67 ? -12.132 5.342 -8.398 1.00 95.56 67 PHE A O 1
ATOM 475 N N . TYR A 1 68 ? -13.941 5.275 -9.754 1.00 95.94 68 TYR A N 1
ATOM 476 C CA . TYR A 1 68 ? -13.639 4.002 -10.391 1.00 95.94 68 TYR A CA 1
ATOM 477 C C . TYR A 1 68 ? -13.215 4.228 -11.846 1.00 95.94 68 TYR A C 1
ATOM 479 O O . TYR A 1 68 ? -13.753 5.095 -12.537 1.00 95.94 68 TYR A O 1
ATOM 487 N N . LEU A 1 69 ? -12.212 3.473 -12.292 1.00 94.69 69 LEU A N 1
ATOM 488 C CA . LEU A 1 69 ? -11.585 3.598 -13.602 1.00 94.69 69 LEU A CA 1
ATOM 489 C C . LEU A 1 69 ? -12.029 2.455 -14.517 1.00 94.69 69 LEU A C 1
ATOM 491 O O . LEU A 1 69 ? -11.566 1.323 -14.381 1.00 94.69 69 LEU A O 1
ATOM 495 N N . ASP A 1 70 ? -12.857 2.775 -15.505 1.00 88.44 70 ASP A N 1
ATOM 496 C CA . ASP A 1 70 ? -13.205 1.836 -16.567 1.00 88.44 70 ASP A CA 1
ATOM 497 C C . ASP A 1 70 ? -12.143 1.903 -17.682 1.00 88.44 70 ASP A C 1
ATOM 499 O O . ASP A 1 70 ? -12.082 2.859 -18.458 1.00 88.44 70 ASP A O 1
ATOM 503 N N . GLY A 1 71 ? -11.275 0.887 -17.749 1.00 90.12 71 GLY A N 1
ATOM 504 C CA . GLY A 1 71 ? -10.182 0.790 -18.726 1.00 90.12 71 GLY A CA 1
ATOM 505 C C . GLY A 1 71 ? -8.838 1.333 -18.222 1.00 90.12 71 GLY A C 1
ATOM 506 O O . GLY A 1 71 ? -8.466 1.119 -17.070 1.00 90.12 71 GLY A O 1
ATOM 507 N N . ASP A 1 72 ? -8.079 1.985 -19.105 1.00 90.19 72 ASP A N 1
ATOM 508 C CA . ASP A 1 72 ? -6.757 2.565 -18.817 1.00 90.19 72 ASP A CA 1
ATOM 509 C C . ASP A 1 72 ? -6.849 4.097 -18.693 1.00 90.19 72 ASP A C 1
ATOM 511 O O . ASP A 1 72 ? -7.664 4.746 -19.352 1.00 90.19 72 ASP A O 1
ATOM 515 N N . ARG A 1 73 ? -5.961 4.716 -17.904 1.00 92.25 73 ARG A N 1
ATOM 516 C CA . ARG A 1 73 ? -5.979 6.165 -17.597 1.00 92.25 73 ARG A CA 1
ATOM 517 C C . ARG A 1 73 ? -5.855 7.090 -18.814 1.00 92.25 73 ARG A C 1
ATOM 519 O O . ARG A 1 73 ? -6.155 8.284 -18.711 1.00 92.25 73 ARG A O 1
ATOM 526 N N . GLY A 1 74 ? -5.371 6.583 -19.948 1.00 91.94 74 GLY A N 1
ATOM 527 C CA . GLY A 1 74 ? -5.031 7.390 -21.123 1.00 91.94 74 GLY A CA 1
ATOM 528 C C . GLY A 1 74 ? -3.823 8.292 -20.861 1.00 91.94 74 GLY A C 1
ATOM 529 O O . GLY A 1 74 ? -3.906 9.511 -21.028 1.00 91.94 74 GLY A O 1
ATOM 530 N N . LEU A 1 75 ? -2.720 7.700 -20.389 1.00 93.69 75 LEU A N 1
ATOM 531 C CA . LEU A 1 75 ? -1.453 8.400 -20.169 1.00 93.69 75 LEU A CA 1
ATOM 532 C C . LEU A 1 75 ? -0.877 8.916 -21.498 1.00 93.69 75 LEU A C 1
ATOM 534 O O . LEU A 1 75 ? -0.980 8.259 -22.533 1.00 93.69 75 LEU A O 1
ATOM 538 N N . ALA A 1 76 ? -0.233 10.085 -21.472 1.00 93.19 76 ALA A N 1
ATOM 539 C CA . ALA A 1 76 ? 0.399 10.647 -22.665 1.00 93.19 76 ALA A CA 1
ATOM 540 C C . ALA A 1 76 ? 1.589 9.790 -23.142 1.00 93.19 76 ALA A C 1
ATOM 542 O O . ALA A 1 76 ? 2.246 9.122 -22.342 1.00 93.19 76 ALA A O 1
ATOM 543 N N . ALA A 1 77 ? 1.894 9.836 -24.442 1.00 90.75 77 ALA A N 1
ATOM 544 C CA . ALA A 1 77 ? 2.985 9.055 -25.029 1.00 90.75 77 ALA A CA 1
ATOM 545 C C . ALA A 1 77 ? 4.389 9.584 -24.669 1.00 90.75 77 ALA A C 1
ATOM 547 O O . ALA A 1 77 ? 5.328 8.798 -24.597 1.00 90.75 77 ALA A O 1
ATOM 548 N N . SER A 1 78 ? 4.543 10.894 -24.430 1.00 93.81 78 SER A N 1
ATOM 549 C CA . SER A 1 78 ? 5.826 11.502 -24.049 1.00 93.81 78 SER A CA 1
ATOM 550 C C . SER A 1 78 ? 5.911 11.761 -22.541 1.00 93.81 78 SER A C 1
ATOM 552 O O . SER A 1 78 ? 4.926 12.154 -21.905 1.00 93.81 78 SER A O 1
ATOM 554 N N . TRP A 1 79 ? 7.107 11.615 -21.963 1.00 93.50 79 TRP A N 1
ATOM 555 C CA . TRP A 1 79 ? 7.345 11.958 -20.557 1.00 93.50 79 TRP A CA 1
ATOM 556 C C . TRP A 1 79 ? 7.140 13.452 -20.283 1.00 93.50 79 TRP A C 1
ATOM 558 O O . TRP A 1 79 ? 6.618 13.805 -19.231 1.00 93.50 79 TRP A O 1
ATOM 568 N N . LYS A 1 80 ? 7.431 14.340 -21.242 1.00 92.81 80 LYS A N 1
ATOM 569 C CA . LYS A 1 80 ? 7.175 15.788 -21.110 1.00 92.81 80 LYS A CA 1
ATOM 570 C C . LYS A 1 80 ? 5.687 16.122 -21.005 1.00 92.81 80 LYS A C 1
ATOM 572 O O . LYS A 1 80 ? 5.311 17.015 -20.249 1.00 92.81 80 LYS A O 1
ATOM 577 N N . ASP A 1 81 ? 4.826 15.381 -21.694 1.00 94.81 81 ASP A N 1
ATOM 578 C CA . ASP A 1 81 ? 3.377 15.565 -21.587 1.00 94.81 81 ASP A CA 1
ATOM 579 C C . ASP A 1 81 ? 2.804 14.921 -20.317 1.00 94.81 81 ASP A C 1
ATOM 581 O O . ASP A 1 81 ? 1.889 15.484 -19.716 1.00 94.81 81 ASP A O 1
ATOM 585 N N . ARG A 1 82 ? 3.402 13.825 -19.823 1.00 95.12 82 ARG A N 1
ATOM 586 C CA . ARG A 1 82 ? 3.124 13.312 -18.466 1.00 95.12 82 ARG A CA 1
ATOM 587 C C . ARG A 1 82 ? 3.555 14.303 -17.382 1.00 95.12 82 ARG A C 1
ATOM 589 O O . ARG A 1 82 ? 2.801 14.530 -16.445 1.00 95.12 82 ARG A O 1
ATOM 596 N N . ALA A 1 83 ? 4.696 14.975 -17.536 1.00 95.19 83 ALA A N 1
ATOM 597 C CA . ALA A 1 83 ? 5.139 16.024 -16.618 1.00 95.19 83 ALA A CA 1
ATOM 598 C C . ALA A 1 83 ? 4.153 17.204 -16.565 1.00 95.19 83 ALA A C 1
ATOM 600 O O . ALA A 1 83 ? 3.773 17.646 -15.481 1.00 95.19 83 ALA A O 1
ATOM 601 N N . ARG A 1 84 ? 3.670 17.664 -17.728 1.00 95.75 84 ARG A N 1
ATOM 602 C CA . ARG A 1 84 ? 2.602 18.676 -17.824 1.00 95.75 84 ARG A CA 1
ATOM 603 C C . ARG A 1 84 ? 1.305 18.199 -17.164 1.00 95.75 84 ARG A C 1
ATOM 605 O O . ARG A 1 84 ? 0.691 18.967 -16.428 1.00 95.75 84 ARG A O 1
ATOM 612 N N . ALA A 1 85 ? 0.913 16.941 -17.379 1.00 95.88 85 ALA A N 1
ATOM 613 C CA . ALA A 1 85 ? -0.259 16.346 -16.738 1.00 95.88 85 ALA A CA 1
ATOM 614 C C . ALA A 1 85 ? -0.108 16.255 -15.208 1.00 95.88 85 ALA A C 1
ATOM 616 O O . ALA A 1 85 ? -1.054 16.578 -14.495 1.00 95.88 85 ALA A O 1
ATOM 617 N N . ASN A 1 86 ? 1.079 15.908 -14.697 1.00 96.44 86 ASN A N 1
ATOM 618 C CA . ASN A 1 86 ? 1.369 15.900 -13.263 1.00 96.44 86 ASN A CA 1
ATOM 619 C C . ASN A 1 86 ? 1.224 17.300 -12.652 1.00 96.44 86 ASN A C 1
ATOM 621 O O . ASN A 1 86 ? 0.508 17.4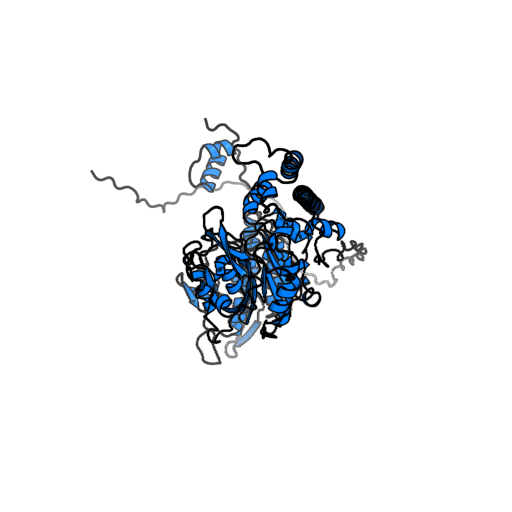58 -11.668 1.00 96.44 86 ASN A O 1
ATOM 625 N N . VAL A 1 87 ? 1.860 18.324 -13.238 1.00 96.62 87 VAL A N 1
ATOM 626 C CA . VAL A 1 87 ? 1.762 19.712 -12.744 1.00 96.62 87 VAL A CA 1
ATOM 627 C C . VAL A 1 87 ? 0.312 20.211 -12.803 1.00 96.62 87 VAL A C 1
ATOM 629 O O . VAL A 1 87 ? -0.162 20.832 -11.854 1.00 96.62 87 VAL A O 1
ATOM 632 N N . ALA A 1 88 ? -0.436 19.872 -13.859 1.00 96.50 88 ALA A N 1
ATOM 633 C CA . ALA A 1 88 ? -1.862 20.178 -13.943 1.00 96.50 88 ALA A CA 1
ATOM 634 C C . ALA A 1 88 ? -2.688 19.468 -12.851 1.00 96.50 88 ALA A C 1
ATOM 636 O O . ALA A 1 88 ? -3.542 20.102 -12.238 1.00 96.50 88 ALA A O 1
ATOM 637 N N . ALA A 1 89 ? -2.421 18.189 -12.562 1.00 97.06 89 ALA A N 1
ATOM 638 C CA . ALA A 1 89 ? -3.095 17.447 -11.494 1.00 97.06 89 ALA A CA 1
ATOM 639 C C . ALA A 1 89 ? -2.804 18.036 -10.101 1.00 97.06 89 ALA A C 1
ATOM 641 O O . ALA A 1 89 ? -3.721 18.151 -9.291 1.00 97.06 89 ALA A O 1
ATOM 642 N N . ILE A 1 90 ? -1.569 18.480 -9.843 1.00 96.44 90 ILE A N 1
ATOM 643 C CA . ILE A 1 90 ? -1.191 19.188 -8.607 1.00 96.44 90 ILE A CA 1
ATOM 644 C C . ILE A 1 90 ? -1.995 20.487 -8.458 1.00 96.44 90 ILE A C 1
ATOM 646 O O . ILE A 1 90 ? -2.633 20.697 -7.427 1.00 96.44 90 ILE A O 1
ATOM 650 N N . LEU A 1 91 ? -2.016 21.330 -9.497 1.00 96.25 91 LEU A N 1
ATOM 651 C CA . LEU A 1 91 ? -2.743 22.606 -9.494 1.00 96.25 91 LEU A CA 1
ATOM 652 C C . LEU A 1 91 ? -4.263 22.416 -9.347 1.00 96.25 91 LEU A C 1
ATOM 654 O O . LEU A 1 91 ? -4.919 23.196 -8.657 1.00 96.25 91 LEU A O 1
ATOM 658 N N . VAL A 1 92 ? -4.828 21.366 -9.952 1.00 96.88 92 VAL A N 1
ATOM 659 C CA . VAL A 1 92 ? -6.240 20.989 -9.773 1.00 96.88 92 VAL A CA 1
ATOM 660 C C . VAL A 1 92 ? -6.501 20.519 -8.337 1.00 96.88 92 VAL A C 1
ATOM 662 O O . VAL A 1 92 ? -7.467 20.970 -7.728 1.00 96.88 92 VAL A O 1
ATOM 665 N N . ALA A 1 93 ? -5.637 19.681 -7.756 1.00 95.69 93 ALA A N 1
ATOM 666 C CA . ALA A 1 93 ? -5.803 19.190 -6.386 1.00 95.69 93 ALA A CA 1
ATOM 667 C C . ALA A 1 93 ? -5.719 20.309 -5.332 1.00 95.69 93 ALA A C 1
ATOM 669 O O . ALA A 1 93 ? -6.528 20.349 -4.406 1.00 95.69 93 ALA A O 1
ATOM 670 N N . ASP A 1 94 ? -4.770 21.234 -5.485 1.00 90.44 94 ASP A N 1
ATOM 671 C CA . ASP A 1 94 ? -4.646 22.434 -4.651 1.00 90.44 94 ASP A CA 1
ATOM 672 C C . ASP A 1 94 ? -5.848 23.382 -4.827 1.00 90.44 94 ASP A C 1
ATOM 674 O O . ASP A 1 94 ? -6.439 23.828 -3.842 1.00 90.44 94 ASP A O 1
ATOM 678 N N . GLY A 1 95 ? -6.276 23.622 -6.071 1.00 93.31 95 GLY A N 1
ATOM 679 C CA . GLY A 1 95 ? -7.444 24.448 -6.377 1.00 93.31 95 GLY A CA 1
ATOM 680 C C . GLY A 1 95 ? -8.752 23.901 -5.795 1.00 93.31 95 GLY A C 1
ATOM 681 O O . GLY A 1 95 ? -9.569 24.680 -5.309 1.00 93.31 95 GLY A O 1
ATOM 682 N N . ILE A 1 96 ? -8.939 22.576 -5.792 1.00 92.56 96 ILE A N 1
ATOM 683 C CA . ILE A 1 96 ? -10.091 21.910 -5.164 1.00 92.56 96 ILE A CA 1
ATOM 684 C C . ILE A 1 96 ? -10.001 22.000 -3.635 1.00 92.56 96 ILE A C 1
ATOM 686 O O . ILE A 1 96 ? -10.985 22.368 -2.993 1.00 92.56 96 ILE A O 1
ATOM 690 N N . ALA A 1 97 ? -8.827 21.741 -3.047 1.00 83.62 97 ALA A N 1
ATOM 691 C CA . ALA A 1 97 ? -8.622 21.830 -1.599 1.00 83.62 97 ALA A CA 1
ATOM 692 C C . ALA A 1 97 ? -8.885 23.248 -1.055 1.00 83.62 97 ALA A C 1
ATOM 694 O O . ALA A 1 97 ? -9.553 23.406 -0.037 1.00 83.62 97 ALA A O 1
ATOM 695 N N . LYS A 1 98 ? -8.446 24.291 -1.773 1.00 84.50 98 LYS A N 1
ATOM 696 C CA . LYS A 1 98 ? -8.722 25.706 -1.447 1.00 84.50 98 LYS A CA 1
ATOM 697 C C . LYS A 1 98 ? -10.195 26.111 -1.590 1.00 84.50 98 LYS A C 1
ATOM 699 O O . LYS A 1 98 ? -10.569 27.184 -1.127 1.00 84.50 98 LYS A O 1
ATOM 704 N N . GLN A 1 99 ? -11.018 25.286 -2.238 1.00 88.38 99 GLN A N 1
ATOM 705 C CA . GLN A 1 99 ? -12.454 25.511 -2.436 1.00 88.38 99 GLN A CA 1
ATOM 706 C C . GLN A 1 99 ? -13.333 24.697 -1.467 1.00 88.38 99 GLN A C 1
ATOM 708 O O . GLN A 1 99 ? -14.552 24.816 -1.557 1.00 88.38 99 GLN A O 1
ATOM 713 N N . ASP A 1 100 ? -12.735 23.889 -0.577 1.00 82.06 100 ASP A N 1
ATOM 714 C CA . ASP A 1 100 ? -13.415 23.011 0.394 1.00 82.06 100 ASP A CA 1
ATOM 715 C C . ASP A 1 100 ? -14.606 22.239 -0.212 1.00 82.06 100 ASP A C 1
ATOM 717 O O . ASP A 1 100 ? -15.760 22.332 0.216 1.00 82.06 100 ASP A O 1
ATOM 721 N N . ARG A 1 101 ? -14.330 21.518 -1.306 1.00 88.50 101 ARG A N 1
ATOM 722 C CA . ARG A 1 101 ? -15.336 20.759 -2.056 1.00 88.50 101 ARG A CA 1
ATOM 723 C C . ARG A 1 101 ? -14.795 19.420 -2.564 1.00 88.50 101 ARG A C 1
ATOM 725 O O . ARG A 1 101 ? -13.589 19.286 -2.764 1.00 88.50 101 ARG A O 1
ATOM 732 N N . PRO A 1 102 ? -15.671 18.448 -2.870 1.00 88.25 102 PRO A N 1
ATOM 733 C CA . PRO A 1 102 ? -15.283 17.273 -3.641 1.00 88.25 102 PRO A CA 1
ATOM 734 C C . PRO A 1 102 ? -14.832 17.630 -5.069 1.00 88.25 102 PRO A C 1
ATOM 736 O O . PRO A 1 102 ? -15.239 18.642 -5.660 1.00 88.25 102 PRO A O 1
ATOM 739 N N . ALA A 1 103 ? -14.007 16.752 -5.639 1.00 92.81 103 ALA A N 1
ATOM 740 C CA . ALA A 1 103 ? -13.647 16.778 -7.050 1.00 92.81 103 ALA A CA 1
ATOM 741 C C . ALA A 1 103 ? -14.839 16.354 -7.925 1.00 92.81 103 ALA A C 1
ATOM 743 O O . ALA A 1 103 ? -15.605 15.461 -7.571 1.00 92.81 103 ALA A O 1
ATOM 744 N N . THR A 1 104 ? -14.992 16.976 -9.091 1.00 93.06 104 THR A N 1
ATOM 745 C CA . THR A 1 104 ? -15.953 16.529 -10.110 1.00 93.06 104 THR A CA 1
ATOM 746 C C . THR A 1 104 ? -15.396 15.336 -10.900 1.00 93.06 104 THR A C 1
ATOM 748 O O . THR A 1 104 ? -14.175 15.212 -11.012 1.00 93.06 104 THR A O 1
ATOM 751 N N . PRO A 1 105 ? -16.231 14.503 -11.554 1.00 91.75 105 PRO A N 1
ATOM 752 C CA . PRO A 1 105 ? -15.746 13.362 -12.343 1.00 91.75 105 PRO A CA 1
ATOM 753 C C . PRO A 1 105 ? -14.736 13.740 -13.439 1.00 91.75 105 PRO A C 1
ATOM 755 O O . PRO A 1 105 ? -13.811 12.985 -13.731 1.00 91.75 105 PRO A O 1
ATOM 758 N N . LYS A 1 106 ? -14.859 14.945 -14.017 1.00 93.06 106 LYS A N 1
ATOM 759 C CA . LYS A 1 106 ? -13.894 15.478 -14.992 1.00 93.06 106 LYS A CA 1
ATOM 760 C C . LYS A 1 106 ? -12.536 15.793 -14.355 1.00 93.06 106 LYS A C 1
ATOM 762 O O . LYS A 1 106 ? -11.512 15.571 -14.992 1.00 93.06 106 LYS A O 1
ATOM 767 N N . GLU A 1 107 ? -12.527 16.312 -13.129 1.00 95.75 107 GLU A N 1
ATOM 768 C CA . GLU A 1 107 ? -11.299 16.574 -12.372 1.00 95.75 107 GLU A CA 1
ATOM 769 C C . GLU A 1 107 ? -10.680 15.262 -11.881 1.00 95.75 107 GLU A C 1
ATOM 771 O O . GLU A 1 107 ? -9.481 15.076 -12.035 1.00 95.75 107 GLU A O 1
ATOM 776 N N . GLN A 1 108 ? -11.477 14.301 -11.402 1.00 95.44 108 GLN A N 1
ATOM 777 C CA . GLN A 1 108 ? -10.994 12.961 -11.041 1.00 95.44 108 GLN A CA 1
ATOM 778 C C . GLN A 1 108 ? -10.326 12.256 -12.240 1.00 95.44 108 GLN A C 1
ATOM 780 O O . GLN A 1 108 ? -9.206 11.759 -12.118 1.00 95.44 108 GLN A O 1
ATOM 785 N N . ALA A 1 109 ? -10.919 12.338 -13.437 1.00 93.12 109 ALA A N 1
ATOM 786 C CA . ALA A 1 109 ? -10.324 11.832 -14.680 1.00 93.12 109 ALA A CA 1
ATOM 787 C C . ALA A 1 109 ? -9.042 12.577 -15.137 1.00 93.12 109 ALA A C 1
ATOM 789 O O . ALA A 1 109 ? -8.310 12.077 -15.995 1.00 93.12 109 ALA A O 1
ATOM 790 N N . GLN A 1 110 ? -8.741 13.756 -14.578 1.00 95.38 110 GLN A N 1
ATOM 791 C CA . GLN A 1 110 ? -7.446 14.435 -14.731 1.00 95.38 110 GLN A CA 1
ATOM 792 C C . GLN A 1 110 ? -6.464 14.021 -13.624 1.00 95.38 110 GLN A C 1
ATOM 794 O O . GLN A 1 110 ? -5.311 13.715 -13.916 1.00 95.38 110 GLN A O 1
ATOM 799 N N . LEU A 1 111 ? -6.927 13.958 -12.374 1.00 97.12 111 LEU A N 1
ATOM 800 C CA . LEU A 1 111 ? -6.148 13.606 -11.185 1.00 97.12 111 LEU A CA 1
ATOM 801 C C . LEU A 1 111 ? -5.572 12.183 -11.255 1.00 97.12 111 LEU A C 1
ATOM 803 O O . LEU A 1 111 ? -4.399 11.985 -10.948 1.00 97.12 111 LEU A O 1
ATOM 807 N N . ILE A 1 112 ? -6.350 11.206 -11.735 1.00 95.56 112 ILE A N 1
ATOM 808 C CA . ILE A 1 112 ? -5.916 9.802 -11.861 1.00 95.56 112 ILE A CA 1
ATOM 809 C C . ILE A 1 112 ? -4.726 9.625 -12.827 1.00 95.56 112 ILE A C 1
ATOM 811 O O . ILE A 1 112 ? -3.989 8.644 -12.738 1.00 95.56 112 ILE A O 1
ATOM 815 N N . ARG A 1 113 ? -4.501 10.586 -13.738 1.00 95.31 113 ARG A N 1
ATOM 816 C CA . ARG A 1 113 ? -3.385 10.585 -14.703 1.00 95.31 113 ARG A CA 1
ATOM 817 C C . ARG A 1 113 ? -2.051 11.031 -14.110 1.00 95.31 113 ARG A C 1
ATOM 819 O O . ARG A 1 113 ? -1.053 10.995 -14.824 1.00 95.31 113 ARG A O 1
ATOM 826 N N . PHE A 1 114 ? -2.014 11.442 -12.843 1.00 95.19 114 PHE A N 1
ATOM 827 C CA . PHE A 1 114 ? -0.761 11.696 -12.141 1.00 95.19 114 PHE A CA 1
ATOM 828 C C . PHE A 1 114 ? 0.048 10.392 -12.029 1.00 95.19 114 PHE A C 1
ATOM 830 O O . PHE A 1 114 ? -0.414 9.411 -11.445 1.00 95.19 114 PHE A O 1
ATOM 837 N N . THR A 1 115 ? 1.260 10.384 -12.587 1.00 91.44 115 THR A N 1
ATOM 838 C CA . THR A 1 115 ? 2.193 9.239 -12.548 1.00 91.44 115 THR A CA 1
ATOM 839 C C . THR A 1 115 ? 3.385 9.483 -11.626 1.00 91.44 115 THR A C 1
ATOM 841 O O . THR A 1 115 ? 4.373 8.753 -11.697 1.00 91.44 115 THR A O 1
ATOM 844 N N . GLY A 1 116 ? 3.353 10.556 -10.827 1.00 90.88 116 GLY A N 1
ATOM 845 C CA . GLY A 1 116 ? 4.519 11.037 -10.091 1.00 90.88 116 GLY A CA 1
ATOM 846 C C . GLY A 1 116 ? 5.734 11.254 -10.997 1.00 90.88 116 GLY A C 1
ATOM 847 O O . GLY A 1 116 ? 5.621 11.368 -12.220 1.00 90.88 116 GLY A O 1
ATOM 848 N N . PHE A 1 117 ? 6.915 11.307 -10.389 1.00 91.81 117 PHE A N 1
ATOM 849 C CA . PHE A 1 117 ? 8.160 11.648 -11.082 1.00 91.81 117 PHE A CA 1
ATOM 850 C C . PHE A 1 117 ? 9.217 10.532 -11.012 1.00 91.81 117 PHE A C 1
ATOM 852 O O . PHE A 1 117 ? 10.403 10.811 -11.150 1.00 91.81 117 PHE A O 1
ATOM 859 N N . GLY A 1 118 ? 8.799 9.277 -10.788 1.00 86.00 118 GLY A N 1
ATOM 860 C CA . GLY A 1 118 ? 9.714 8.139 -10.618 1.00 86.00 118 GLY A CA 1
ATOM 861 C C . GLY A 1 118 ? 10.419 7.667 -11.894 1.00 86.00 118 GLY A C 1
ATOM 862 O O . GLY A 1 118 ? 11.543 7.174 -11.843 1.00 86.00 118 GLY A O 1
ATOM 863 N N . ALA A 1 119 ? 9.802 7.850 -13.065 1.00 88.06 119 ALA A N 1
ATOM 864 C CA . ALA A 1 119 ? 10.435 7.512 -14.339 1.00 88.06 119 ALA A CA 1
ATOM 865 C C . ALA A 1 119 ? 11.731 8.319 -14.541 1.00 88.06 119 ALA A C 1
ATOM 867 O O . ALA A 1 119 ? 11.746 9.534 -14.341 1.00 88.06 119 ALA A O 1
ATOM 868 N N . GLY A 1 120 ? 12.812 7.663 -14.979 1.00 84.81 120 GLY A N 1
ATOM 869 C CA . GLY A 1 120 ? 14.161 8.247 -14.968 1.00 84.81 120 GLY A CA 1
ATOM 870 C C . GLY A 1 120 ? 14.311 9.571 -15.731 1.00 84.81 120 GLY A C 1
ATOM 871 O O . GLY A 1 120 ? 15.081 10.431 -15.302 1.00 84.81 120 GLY A O 1
ATOM 872 N N . GLU A 1 121 ? 13.554 9.772 -16.815 1.00 87.88 121 GLU A N 1
ATOM 873 C CA . GLU A 1 121 ? 13.512 11.041 -17.559 1.00 87.88 121 GLU A CA 1
ATOM 874 C C . GLU A 1 121 ? 12.853 12.171 -16.743 1.00 87.88 121 GLU A C 1
ATOM 876 O O . GLU A 1 121 ? 13.367 13.288 -16.719 1.00 87.88 121 GLU A O 1
ATOM 881 N N . LEU A 1 122 ? 11.779 11.870 -16.001 1.00 90.44 122 LEU A N 1
ATOM 882 C CA . LEU A 1 122 ? 11.120 12.820 -15.099 1.00 90.44 122 LEU A CA 1
ATOM 883 C C . LEU A 1 122 ? 12.017 13.168 -13.909 1.00 90.44 122 LEU A C 1
ATOM 885 O O . LEU A 1 122 ? 12.248 14.346 -13.651 1.00 90.44 122 LEU A O 1
ATOM 889 N N . ALA A 1 123 ? 12.569 12.160 -13.227 1.00 89.00 123 ALA A N 1
ATOM 890 C CA . ALA A 1 123 ? 13.433 12.344 -12.060 1.00 89.00 123 ALA A CA 1
ATOM 891 C C . ALA A 1 123 ? 14.670 13.211 -12.363 1.00 89.00 123 ALA A C 1
ATOM 893 O O . ALA A 1 123 ? 15.115 13.977 -11.514 1.00 89.00 123 ALA A O 1
ATOM 894 N N . ASN A 1 124 ? 15.211 13.112 -13.583 1.00 87.19 124 ASN A N 1
ATOM 895 C CA . ASN A 1 124 ? 16.380 13.873 -14.031 1.00 87.19 124 ASN A CA 1
ATOM 896 C C . ASN A 1 124 ? 16.055 15.218 -14.710 1.00 87.19 124 ASN A C 1
ATOM 898 O O . ASN A 1 124 ? 16.989 15.974 -14.983 1.00 87.19 124 ASN A O 1
ATOM 902 N N . GLY A 1 125 ? 14.791 15.482 -15.053 1.00 88.69 125 GLY A N 1
ATOM 903 C CA . GLY A 1 125 ? 14.363 16.693 -15.763 1.00 88.69 125 GLY A CA 1
ATOM 904 C C . GLY A 1 125 ? 13.563 17.672 -14.901 1.00 88.69 125 GLY A C 1
ATOM 905 O O . GLY A 1 125 ? 13.745 18.878 -15.019 1.00 88.69 125 GLY A O 1
ATOM 906 N N . MET A 1 126 ? 12.703 17.162 -14.014 1.00 91.44 126 MET A N 1
ATOM 907 C CA . MET A 1 126 ? 11.742 17.958 -13.234 1.00 91.44 126 MET A CA 1
ATOM 908 C C . MET A 1 126 ? 12.291 18.549 -11.931 1.00 91.44 126 MET A C 1
ATOM 910 O O . MET A 1 126 ? 11.586 19.316 -11.278 1.00 91.44 126 MET A O 1
ATOM 914 N N . PHE A 1 127 ? 13.526 18.209 -11.557 1.00 90.56 127 PHE A N 1
ATOM 915 C CA . PHE A 1 127 ? 14.194 18.687 -10.347 1.00 90.56 127 PHE A CA 1
ATOM 916 C C . PHE A 1 127 ? 15.610 19.151 -10.688 1.00 90.56 127 PHE A C 1
ATOM 918 O O . PHE A 1 127 ? 16.307 18.491 -11.465 1.00 90.56 127 PHE A O 1
ATOM 925 N N . ARG A 1 128 ? 16.055 20.261 -10.086 1.00 84.56 128 ARG A N 1
ATOM 926 C CA . ARG A 1 128 ? 17.464 20.676 -10.162 1.00 84.56 128 ARG A CA 1
ATOM 927 C C . ARG A 1 128 ? 18.356 19.634 -9.490 1.00 84.56 128 ARG A C 1
ATOM 929 O O . ARG A 1 128 ? 17.983 19.025 -8.485 1.00 84.56 128 ARG A O 1
ATOM 936 N N . ARG A 1 129 ? 19.563 19.441 -10.020 1.00 80.00 129 ARG A N 1
ATOM 937 C CA . ARG A 1 129 ? 20.575 18.593 -9.378 1.00 80.00 129 ARG A CA 1
ATOM 938 C C . ARG A 1 129 ? 21.255 19.338 -8.222 1.00 80.00 129 ARG A C 1
ATOM 940 O O . ARG A 1 129 ? 21.357 20.562 -8.271 1.00 80.00 129 ARG A O 1
ATOM 947 N N . PRO A 1 130 ? 21.784 18.630 -7.206 1.00 76.25 130 PRO A N 1
ATOM 948 C CA . PRO A 1 130 ? 22.540 19.260 -6.126 1.00 76.25 130 PRO A CA 1
ATOM 949 C C . PRO A 1 130 ? 23.728 20.078 -6.662 1.00 76.25 130 PRO A C 1
ATOM 951 O O . PRO A 1 130 ? 24.682 19.512 -7.190 1.00 76.25 130 PRO A O 1
ATOM 954 N N . GLY A 1 131 ? 23.660 21.404 -6.517 1.00 77.31 131 GLY A N 1
ATOM 955 C CA . GLY A 1 131 ? 24.687 22.345 -6.981 1.00 77.31 131 GLY A CA 1
ATOM 956 C C . GLY A 1 131 ? 24.481 22.930 -8.387 1.00 77.31 131 GLY A C 1
ATOM 957 O O . GLY A 1 131 ? 25.252 23.805 -8.770 1.00 77.31 131 GLY A O 1
ATOM 958 N N . GLU A 1 132 ? 23.458 22.510 -9.140 1.00 82.69 132 GLU A N 1
ATOM 959 C CA . GLU A 1 132 ? 23.061 23.151 -10.405 1.00 82.69 132 GLU A CA 1
ATOM 960 C C . GLU A 1 132 ? 21.961 24.206 -10.138 1.00 82.69 132 GLU A C 1
ATOM 962 O O . GLU A 1 132 ? 21.022 23.954 -9.380 1.00 82.69 132 GLU A O 1
ATOM 967 N N . VAL A 1 133 ? 22.090 25.402 -10.730 1.00 79.19 133 VAL A N 1
ATOM 968 C CA . VAL A 1 133 ? 21.132 26.525 -10.574 1.00 79.19 133 VAL A CA 1
ATOM 969 C C . VAL A 1 133 ? 20.001 26.460 -11.604 1.00 79.19 133 VAL A C 1
ATOM 971 O O . VAL A 1 133 ? 18.879 26.874 -11.321 1.00 79.19 133 VAL A O 1
ATOM 974 N N . ASP A 1 134 ? 20.279 25.899 -12.774 1.00 82.81 134 ASP A N 1
ATOM 975 C CA . ASP A 1 134 ? 19.340 25.785 -13.886 1.00 82.81 134 ASP A CA 1
ATOM 976 C C . ASP A 1 134 ? 18.749 24.367 -13.952 1.00 82.81 134 ASP A C 1
ATOM 978 O O . ASP A 1 134 ? 19.314 23.407 -13.416 1.00 82.81 134 ASP A O 1
ATOM 982 N N . PHE A 1 135 ? 17.607 24.206 -14.622 1.00 86.44 135 PHE A N 1
ATOM 983 C CA . PHE A 1 135 ? 17.136 22.876 -15.015 1.00 86.44 135 PHE A CA 1
ATOM 984 C C . PHE A 1 135 ? 17.907 22.362 -16.240 1.00 86.44 135 PHE A C 1
ATOM 986 O O . PHE A 1 135 ? 18.576 23.113 -16.952 1.00 86.44 135 PHE A O 1
ATOM 993 N N . ARG A 1 136 ? 17.769 21.065 -16.549 1.00 82.94 136 ARG A N 1
ATOM 994 C CA . ARG A 1 136 ? 18.251 20.538 -17.834 1.00 82.94 136 ARG A CA 1
ATOM 995 C C . ARG A 1 136 ? 17.592 21.268 -19.007 1.00 82.94 136 ARG A C 1
ATOM 997 O O . ARG A 1 136 ? 16.407 21.605 -18.968 1.00 82.94 136 ARG A O 1
ATOM 1004 N N . GLU A 1 137 ? 18.345 21.410 -20.093 1.00 74.12 137 GLU A N 1
ATOM 1005 C CA . GLU A 1 137 ? 17.851 21.987 -21.342 1.00 74.12 137 GLU A CA 1
ATOM 1006 C C . GLU A 1 137 ? 16.536 21.314 -21.792 1.00 74.12 137 GLU A C 1
ATOM 1008 O O . GLU A 1 137 ? 16.364 20.092 -21.718 1.00 74.12 137 GLU A O 1
ATOM 1013 N N . VAL A 1 138 ? 15.580 22.129 -22.247 1.00 84.06 138 VAL A N 1
ATOM 1014 C CA . VAL A 1 138 ? 14.218 21.712 -22.634 1.00 84.06 138 VAL A CA 1
ATOM 1015 C C . VAL A 1 138 ? 13.365 21.117 -21.485 1.00 84.06 138 VAL A C 1
ATOM 1017 O O . VAL A 1 138 ? 12.388 20.410 -21.765 1.00 84.06 138 VAL A O 1
ATOM 1020 N N . TRP A 1 139 ? 13.699 21.395 -20.217 1.00 89.81 139 TRP A N 1
ATOM 1021 C CA . TRP A 1 139 ? 12.848 21.121 -19.041 1.00 89.81 139 TRP A CA 1
ATOM 1022 C C . TRP A 1 139 ? 12.479 22.354 -18.206 1.00 89.81 139 TRP A C 1
ATOM 1024 O O . TRP A 1 139 ? 11.485 22.289 -17.481 1.00 89.81 139 TRP A O 1
ATOM 1034 N N . ASP A 1 140 ? 13.217 23.461 -18.336 1.00 86.75 140 ASP A N 1
ATOM 1035 C CA . ASP A 1 140 ? 13.112 24.640 -17.462 1.00 86.75 140 ASP A CA 1
ATOM 1036 C C . ASP A 1 140 ? 11.681 25.169 -17.271 1.00 86.75 140 ASP A C 1
ATOM 1038 O O . ASP A 1 140 ? 11.208 25.221 -16.139 1.00 86.75 140 ASP A O 1
ATOM 1042 N N . ASP A 1 141 ? 10.933 25.414 -18.355 1.00 89.12 141 ASP A N 1
ATOM 1043 C CA . ASP A 1 141 ? 9.529 25.859 -18.291 1.00 89.12 141 ASP A CA 1
ATOM 1044 C C . ASP A 1 141 ? 8.648 24.969 -17.397 1.00 89.12 141 ASP A C 1
ATOM 1046 O O . ASP A 1 141 ? 7.726 25.451 -16.734 1.00 89.12 141 ASP A O 1
ATOM 1050 N N . ILE A 1 142 ? 8.890 23.654 -17.405 1.00 91.50 142 ILE A N 1
ATOM 1051 C CA . ILE A 1 142 ? 8.056 22.659 -16.723 1.00 91.50 142 ILE A CA 1
ATOM 1052 C C . ILE A 1 142 ? 8.529 22.486 -15.273 1.00 91.50 142 ILE A C 1
ATOM 1054 O O . ILE A 1 142 ? 7.694 22.493 -14.369 1.00 91.50 142 ILE A O 1
ATOM 1058 N N . GLY A 1 143 ? 9.844 22.424 -15.035 1.00 90.94 143 GLY A N 1
ATOM 1059 C CA . GLY A 1 143 ? 10.444 22.411 -13.695 1.00 90.94 143 GLY A CA 1
ATOM 1060 C C . GLY A 1 143 ? 10.116 23.679 -12.902 1.00 90.94 143 GLY A C 1
ATOM 1061 O O . GLY A 1 143 ? 9.522 23.607 -11.826 1.00 90.94 143 GLY A O 1
ATOM 1062 N N . SER A 1 144 ? 10.348 24.850 -13.497 1.00 90.88 144 SER A N 1
ATOM 1063 C CA . SER A 1 144 ? 9.965 26.160 -12.954 1.00 90.88 144 SER A CA 1
ATOM 1064 C C . SER A 1 144 ? 8.445 26.325 -12.804 1.00 90.88 144 SER A C 1
ATOM 1066 O O . SER A 1 144 ? 7.984 27.190 -12.060 1.00 90.88 144 SER A O 1
ATOM 1068 N N . SER A 1 145 ? 7.621 25.515 -13.480 1.00 92.38 145 SER A N 1
ATOM 1069 C CA . SER A 1 145 ? 6.168 25.455 -13.238 1.00 92.38 145 SER A CA 1
ATOM 1070 C C . SER A 1 145 ? 5.778 24.504 -12.106 1.00 92.38 145 SER A C 1
ATOM 1072 O O . SER A 1 145 ? 4.809 24.796 -11.411 1.00 92.38 145 SER A O 1
ATOM 1074 N N . LEU A 1 146 ? 6.536 23.428 -11.862 1.00 93.06 146 LEU A N 1
ATOM 1075 C CA . LEU A 1 146 ? 6.378 22.596 -10.665 1.00 93.06 146 LEU A CA 1
ATOM 1076 C C . LEU A 1 146 ? 6.755 23.383 -9.405 1.00 93.06 146 LEU A C 1
ATOM 1078 O O . LEU A 1 146 ? 5.962 23.427 -8.472 1.00 93.06 146 LEU A O 1
ATOM 1082 N N . GLU A 1 147 ? 7.902 24.068 -9.399 1.00 90.88 147 GLU A N 1
ATOM 1083 C CA . GLU A 1 147 ? 8.371 24.859 -8.245 1.00 90.88 147 GLU A CA 1
ATOM 1084 C C . GLU A 1 147 ? 7.407 25.981 -7.832 1.00 90.88 147 GLU A C 1
ATOM 1086 O O . GLU A 1 147 ? 7.349 26.339 -6.661 1.00 90.88 147 GLU A O 1
ATOM 1091 N N . ARG A 1 148 ? 6.612 26.512 -8.769 1.00 91.88 148 ARG A N 1
ATOM 1092 C CA . ARG A 1 148 ? 5.562 27.509 -8.487 1.00 91.88 148 ARG A CA 1
ATOM 1093 C C . ARG A 1 148 ? 4.198 26.898 -8.136 1.00 91.88 148 ARG A C 1
ATOM 1095 O O . ARG A 1 148 ? 3.308 27.633 -7.718 1.00 91.88 148 ARG A O 1
ATOM 1102 N N . ALA A 1 149 ? 4.011 25.593 -8.337 1.00 90.56 149 ALA A N 1
ATOM 1103 C CA . ALA A 1 149 ? 2.755 24.881 -8.081 1.00 90.56 149 ALA A CA 1
ATOM 1104 C C . ALA A 1 149 ? 2.681 24.241 -6.682 1.00 90.56 149 ALA A C 1
ATOM 1106 O O . ALA A 1 149 ? 1.599 23.840 -6.258 1.00 90.56 149 ALA A O 1
ATOM 1107 N N . VAL A 1 150 ? 3.808 24.133 -5.973 1.00 90.81 150 VAL A N 1
ATOM 1108 C CA . VAL A 1 150 ? 3.908 23.544 -4.628 1.00 90.81 150 VAL A CA 1
ATOM 1109 C C . VAL A 1 150 ? 4.723 24.438 -3.692 1.00 90.81 150 VAL A C 1
ATOM 1111 O O . VAL A 1 150 ? 5.467 25.305 -4.137 1.00 90.81 150 VAL A O 1
ATOM 1114 N N . CYS A 1 151 ? 4.611 24.221 -2.381 1.00 87.19 151 CYS A N 1
ATOM 1115 C CA . CYS A 1 151 ? 5.544 24.791 -1.409 1.00 87.19 151 CYS A CA 1
ATOM 1116 C C . CYS A 1 151 ? 6.848 23.975 -1.338 1.00 87.19 151 CYS A C 1
ATOM 1118 O O . CYS A 1 151 ? 6.901 22.822 -1.767 1.00 87.19 151 CYS A O 1
ATOM 1120 N N . GLU A 1 152 ? 7.895 24.551 -0.743 1.00 82.50 152 GLU A N 1
ATOM 1121 C CA . GLU A 1 152 ? 9.229 23.937 -0.636 1.00 82.50 152 GLU A CA 1
ATOM 1122 C C . GLU A 1 152 ? 9.208 22.536 0.008 1.00 82.50 152 GLU A C 1
ATOM 1124 O O . GLU A 1 152 ? 9.879 21.622 -0.470 1.00 82.50 152 GLU A O 1
ATOM 1129 N N . SER A 1 153 ? 8.383 22.326 1.041 1.00 81.19 153 SER A N 1
ATOM 1130 C CA . SER A 1 153 ? 8.220 21.020 1.697 1.00 81.19 153 SER A CA 1
ATOM 1131 C C . SER A 1 153 ? 7.634 19.947 0.775 1.00 81.19 153 SER A C 1
ATOM 1133 O O . SER A 1 153 ? 8.074 18.796 0.809 1.00 81.19 153 SER A O 1
ATOM 1135 N N . ASP A 1 154 ? 6.663 20.327 -0.057 1.00 86.81 154 ASP A N 1
ATOM 1136 C CA . ASP A 1 154 ? 5.996 19.439 -1.008 1.00 86.81 154 ASP A CA 1
ATOM 1137 C C . ASP A 1 154 ? 6.932 19.165 -2.201 1.00 86.81 154 ASP A C 1
ATOM 1139 O O . ASP A 1 154 ? 7.066 18.015 -2.616 1.00 86.81 154 ASP A O 1
ATOM 1143 N N . TYR A 1 155 ? 7.688 20.166 -2.674 1.00 87.50 155 TYR A N 1
ATOM 1144 C CA . TYR A 1 155 ? 8.744 19.984 -3.683 1.00 87.50 155 TYR A CA 1
ATOM 1145 C C . TYR A 1 155 ? 9.839 19.023 -3.201 1.00 87.50 155 TYR A C 1
ATOM 1147 O O . TYR A 1 155 ? 10.159 18.048 -3.881 1.00 87.50 155 TYR A O 1
ATOM 1155 N N . ALA A 1 156 ? 10.364 19.234 -1.990 1.00 84.50 156 ALA A N 1
ATOM 1156 C CA . ALA A 1 156 ? 11.362 18.361 -1.376 1.00 84.50 156 ALA A CA 1
ATOM 1157 C C . ALA A 1 156 ? 10.817 16.956 -1.049 1.00 84.50 156 ALA A C 1
ATOM 1159 O O . ALA A 1 156 ? 11.599 16.010 -0.918 1.00 84.50 156 ALA A O 1
ATOM 1160 N N . SER A 1 157 ? 9.496 16.793 -0.916 1.00 84.88 157 SER A N 1
ATOM 1161 C CA . SER A 1 157 ? 8.856 15.479 -0.814 1.00 84.88 157 SER A CA 1
ATOM 1162 C C . SER A 1 157 ? 8.792 14.772 -2.166 1.00 84.88 157 SER A C 1
ATOM 1164 O O . SER A 1 157 ? 9.321 13.665 -2.291 1.00 84.88 157 SER A O 1
ATOM 1166 N N . LEU A 1 158 ? 8.260 15.437 -3.195 1.00 88.62 158 LEU A N 1
ATOM 1167 C CA . LEU A 1 158 ? 8.191 14.915 -4.562 1.00 88.62 158 LEU A CA 1
ATOM 1168 C C . LEU A 1 158 ? 9.582 14.530 -5.092 1.00 88.62 158 LEU A C 1
ATOM 1170 O O . LEU A 1 158 ? 9.757 13.425 -5.608 1.00 88.62 158 LEU A O 1
ATOM 1174 N N . ALA A 1 159 ? 10.588 15.387 -4.879 1.00 86.50 159 ALA A N 1
ATOM 1175 C CA . ALA A 1 159 ? 11.981 15.140 -5.252 1.00 86.50 159 ALA A CA 1
ATOM 1176 C C . ALA A 1 159 ? 12.545 13.875 -4.583 1.00 86.50 159 ALA A C 1
ATOM 1178 O O . ALA A 1 159 ? 13.209 13.065 -5.229 1.00 86.50 159 ALA A O 1
ATOM 1179 N N . ARG A 1 160 ? 12.243 13.658 -3.296 1.00 83.62 160 ARG A N 1
ATOM 1180 C CA . ARG A 1 160 ? 12.664 12.469 -2.535 1.00 83.62 160 ARG A CA 1
ATOM 1181 C C . ARG A 1 160 ? 11.945 11.199 -2.992 1.00 83.62 160 ARG A C 1
ATOM 1183 O O . ARG A 1 160 ? 12.536 10.122 -2.968 1.00 83.62 160 ARG A O 1
ATOM 1190 N N . CYS A 1 161 ? 10.687 11.319 -3.410 1.00 83.75 161 CYS A N 1
ATOM 1191 C CA . CYS A 1 161 ? 9.870 10.188 -3.843 1.00 83.75 161 CYS A CA 1
ATOM 1192 C C . CYS A 1 161 ? 10.178 9.726 -5.278 1.00 83.75 161 CYS A C 1
ATOM 1194 O O . CYS A 1 161 ? 9.786 8.618 -5.637 1.00 83.75 161 CYS A O 1
ATOM 1196 N N . THR A 1 162 ? 10.954 10.485 -6.067 1.00 83.25 162 THR A N 1
ATOM 1197 C CA . THR A 1 162 ? 11.476 10.050 -7.386 1.00 83.25 162 THR A CA 1
ATOM 1198 C C . THR A 1 162 ? 12.159 8.680 -7.362 1.00 83.25 162 THR A C 1
ATOM 1200 O O . THR A 1 162 ? 12.116 7.957 -8.346 1.00 83.25 162 THR A O 1
ATOM 1203 N N . GLN A 1 163 ? 12.761 8.285 -6.239 1.00 72.31 163 GLN A N 1
ATOM 1204 C CA . GLN A 1 163 ? 13.445 6.997 -6.113 1.00 72.31 163 GLN A CA 1
ATOM 1205 C C . GLN A 1 163 ? 12.486 5.792 -6.030 1.00 72.31 163 GLN A C 1
ATOM 1207 O O . GLN A 1 163 ? 12.940 4.662 -6.184 1.00 72.31 163 GLN A O 1
ATOM 1212 N N . TYR A 1 164 ? 11.194 6.014 -5.744 1.00 72.19 164 TYR A N 1
ATOM 1213 C CA . TYR A 1 164 ? 10.253 4.954 -5.345 1.00 72.19 164 TYR A CA 1
ATOM 1214 C C . TYR A 1 164 ? 8.846 5.068 -5.963 1.00 72.19 164 TYR A C 1
ATOM 1216 O O . TYR A 1 164 ? 8.107 4.087 -5.962 1.00 72.19 164 TYR A O 1
ATOM 1224 N N . ALA A 1 165 ? 8.456 6.235 -6.486 1.00 73.69 165 ALA A N 1
ATOM 1225 C CA . ALA A 1 165 ? 7.109 6.520 -6.989 1.00 73.69 165 ALA A CA 1
ATOM 1226 C C . ALA A 1 165 ? 6.862 5.960 -8.408 1.00 73.69 165 ALA A C 1
ATOM 1228 O O . ALA A 1 165 ? 6.683 6.714 -9.369 1.00 73.69 165 ALA A O 1
ATOM 1229 N N . HIS A 1 166 ? 6.855 4.630 -8.531 1.00 82.62 166 HIS A N 1
ATOM 1230 C CA . HIS A 1 166 ? 6.476 3.901 -9.744 1.00 82.62 166 HIS A CA 1
ATOM 1231 C C . HIS A 1 166 ? 5.062 3.325 -9.603 1.00 82.62 166 HIS A C 1
ATOM 1233 O O . HIS A 1 166 ? 4.793 2.490 -8.743 1.00 82.62 166 HIS A O 1
ATOM 1239 N N . PHE A 1 167 ? 4.151 3.763 -10.471 1.00 85.50 167 PHE A N 1
ATOM 1240 C CA . PHE A 1 167 ? 2.739 3.388 -10.413 1.00 85.50 167 PHE A CA 1
ATOM 1241 C C . PHE A 1 167 ? 2.487 2.078 -11.160 1.00 85.50 167 PHE A C 1
ATOM 1243 O O . PHE A 1 167 ? 2.891 1.938 -12.313 1.00 85.50 167 PHE A O 1
ATOM 1250 N N . THR A 1 168 ? 1.792 1.140 -10.519 1.00 92.75 168 THR A N 1
ATOM 1251 C CA . THR A 1 168 ? 1.461 -0.166 -11.102 1.00 92.75 168 THR A CA 1
ATOM 1252 C C . THR A 1 168 ? 0.611 -0.006 -12.374 1.00 92.75 168 THR A C 1
ATOM 1254 O O . THR A 1 168 ? -0.381 0.729 -12.338 1.00 92.75 168 THR A O 1
ATOM 1257 N N . PRO A 1 169 ? 0.968 -0.674 -13.487 1.00 94.75 169 PRO A N 1
ATOM 1258 C CA . PRO A 1 169 ? 0.139 -0.755 -14.687 1.00 94.75 169 PRO A CA 1
ATOM 1259 C C . PRO A 1 169 ? -1.256 -1.332 -14.420 1.00 94.75 169 PRO A C 1
ATOM 1261 O O . PRO A 1 169 ? -1.417 -2.293 -13.663 1.00 94.75 169 PRO A O 1
ATOM 1264 N N . GLU A 1 170 ? -2.264 -0.777 -15.089 1.00 95.69 170 GLU A N 1
ATOM 1265 C CA . GLU A 1 170 ? -3.671 -1.117 -14.868 1.00 95.69 170 GLU A CA 1
ATOM 1266 C C . GLU A 1 170 ? -3.995 -2.608 -15.103 1.00 95.69 170 GLU A C 1
ATOM 1268 O O . GLU A 1 170 ? -4.803 -3.178 -14.368 1.00 95.69 170 GLU A O 1
ATOM 1273 N N . PHE A 1 171 ? -3.342 -3.273 -16.067 1.00 95.88 171 PHE A N 1
ATOM 1274 C CA . PHE A 1 171 ? -3.557 -4.703 -16.341 1.00 95.88 171 PHE A CA 1
ATOM 1275 C C . PHE A 1 171 ? -3.138 -5.607 -15.169 1.00 95.88 171 PHE A C 1
ATOM 1277 O O . PHE A 1 171 ? -3.860 -6.538 -14.815 1.00 95.88 171 PHE A O 1
ATOM 1284 N N . ILE A 1 172 ? -2.033 -5.273 -14.495 1.00 97.50 172 ILE A N 1
ATOM 1285 C CA . ILE A 1 172 ? -1.514 -6.016 -13.336 1.00 97.50 172 ILE A CA 1
ATOM 1286 C C . ILE A 1 172 ? -2.457 -5.865 -12.140 1.00 97.50 172 ILE A C 1
ATOM 1288 O O . ILE A 1 172 ? -2.735 -6.839 -11.443 1.00 97.50 172 ILE A O 1
ATOM 1292 N N . ILE A 1 173 ? -3.008 -4.666 -11.923 1.00 98.12 173 ILE A N 1
ATOM 1293 C CA . ILE A 1 173 ? -3.998 -4.431 -10.862 1.00 98.12 173 ILE A CA 1
ATOM 1294 C C . ILE A 1 173 ? -5.283 -5.231 -11.134 1.00 98.12 173 ILE A C 1
ATOM 1296 O O . ILE A 1 173 ? -5.807 -5.871 -10.221 1.00 98.12 173 ILE A O 1
ATOM 1300 N N . ARG A 1 174 ? -5.768 -5.251 -12.386 1.00 97.75 174 ARG A N 1
ATOM 1301 C CA . ARG A 1 174 ? -6.932 -6.063 -12.788 1.00 97.75 174 ARG A CA 1
ATOM 1302 C C . ARG A 1 174 ? -6.683 -7.562 -12.572 1.00 97.75 174 ARG A C 1
ATOM 1304 O O . ARG A 1 174 ? -7.551 -8.240 -12.028 1.00 97.75 174 ARG A O 1
ATOM 1311 N N . ALA A 1 175 ? -5.493 -8.062 -12.910 1.00 98.19 175 ALA A N 1
ATOM 1312 C CA . ALA A 1 175 ? -5.099 -9.448 -12.654 1.00 98.19 175 ALA A CA 1
ATOM 1313 C C . ALA A 1 175 ? -5.040 -9.787 -11.152 1.00 98.19 175 ALA A C 1
ATOM 1315 O O . ALA A 1 175 ? -5.535 -10.834 -10.740 1.00 98.19 175 ALA A O 1
ATOM 1316 N N . ILE A 1 176 ? -4.503 -8.891 -10.313 1.00 98.62 176 ILE A N 1
ATOM 1317 C CA . ILE A 1 176 ? -4.484 -9.072 -8.851 1.00 98.62 176 ILE A CA 1
ATOM 1318 C C . ILE A 1 176 ? -5.905 -9.147 -8.288 1.00 98.62 176 ILE A C 1
ATOM 1320 O O . ILE A 1 176 ? -6.198 -10.055 -7.510 1.00 98.62 176 ILE A O 1
ATOM 1324 N N . TRP A 1 177 ? -6.803 -8.253 -8.709 1.00 98.31 177 TRP A N 1
ATOM 1325 C CA . TRP A 1 177 ? -8.207 -8.302 -8.298 1.00 98.31 177 TRP A CA 1
ATOM 1326 C C . TRP A 1 177 ? -8.917 -9.580 -8.759 1.00 98.31 177 TRP A C 1
ATOM 1328 O O . TRP A 1 177 ? -9.651 -10.171 -7.969 1.00 98.31 177 TRP A O 1
ATOM 1338 N N . ALA A 1 178 ? -8.660 -10.049 -9.984 1.00 98.25 178 ALA A N 1
ATOM 1339 C CA . ALA A 1 178 ? -9.180 -11.326 -10.471 1.00 98.25 178 ALA A CA 1
ATOM 1340 C C . ALA A 1 178 ? -8.664 -12.515 -9.636 1.00 98.25 178 ALA A C 1
ATOM 1342 O O . ALA A 1 178 ? -9.443 -13.399 -9.285 1.00 98.25 178 ALA A O 1
ATOM 1343 N N . GLY A 1 179 ? -7.386 -12.507 -9.237 1.00 98.38 179 GLY A N 1
ATOM 1344 C CA . GLY A 1 179 ? -6.820 -13.505 -8.326 1.00 98.38 179 GLY A CA 1
ATOM 1345 C C . GLY A 1 179 ? -7.450 -13.470 -6.932 1.00 98.38 179 GLY A C 1
ATOM 1346 O O . GLY A 1 179 ? -7.871 -14.505 -6.425 1.00 98.38 179 GLY A O 1
ATOM 1347 N N . VAL A 1 180 ? -7.601 -12.284 -6.336 1.00 97.88 180 VAL A N 1
ATOM 1348 C CA . VAL A 1 180 ? -8.277 -12.091 -5.036 1.00 97.88 180 VAL A CA 1
ATOM 1349 C C . VAL A 1 180 ? -9.740 -12.558 -5.082 1.00 97.88 180 VAL A C 1
ATOM 1351 O O . VAL A 1 180 ? -10.201 -13.219 -4.151 1.00 97.88 180 VAL A O 1
ATOM 1354 N N . GLN A 1 181 ? -10.453 -12.289 -6.180 1.00 96.94 181 GLN A N 1
ATOM 1355 C CA . GLN A 1 181 ? -11.817 -12.775 -6.400 1.00 96.94 181 GLN A CA 1
ATOM 1356 C C . GLN A 1 181 ? -11.866 -14.303 -6.560 1.00 96.94 181 GLN A C 1
ATOM 1358 O O . GLN A 1 181 ? -12.717 -14.950 -5.954 1.00 96.94 181 GLN A O 1
ATOM 1363 N N . LYS A 1 182 ? -10.946 -14.896 -7.330 1.00 97.44 182 LYS A N 1
ATOM 1364 C CA . LYS A 1 182 ? -10.856 -16.352 -7.537 1.00 97.44 182 LYS A CA 1
ATOM 1365 C C . LYS A 1 182 ? -10.533 -17.100 -6.239 1.00 97.44 182 LYS A C 1
ATOM 1367 O O . LYS A 1 182 ? -11.115 -18.148 -5.982 1.00 97.44 182 LYS A O 1
ATOM 1372 N N . LEU A 1 183 ? -9.710 -16.511 -5.369 1.00 97.50 183 LEU A N 1
ATOM 1373 C CA . LEU A 1 183 ? -9.446 -16.993 -4.007 1.00 97.50 183 LEU A CA 1
ATOM 1374 C C . LEU A 1 183 ? -10.664 -16.901 -3.060 1.00 97.50 183 LEU A C 1
ATOM 1376 O O . LEU A 1 183 ? -10.562 -17.310 -1.904 1.00 97.50 183 LEU A O 1
ATOM 1380 N N . GLY A 1 184 ? -11.811 -16.404 -3.532 1.00 94.81 184 GLY A N 1
ATOM 1381 C CA . GLY A 1 184 ? -13.081 -16.390 -2.806 1.00 94.81 184 GLY A CA 1
ATOM 1382 C C . GLY A 1 184 ? -13.287 -15.187 -1.889 1.00 94.81 184 GLY A C 1
ATOM 1383 O O . GLY A 1 184 ? -14.185 -15.234 -1.045 1.00 94.81 184 GLY A O 1
ATOM 1384 N N . TRP A 1 185 ? -12.475 -14.125 -2.014 1.00 94.75 185 TRP A N 1
ATOM 1385 C CA . TRP A 1 185 ? -12.653 -12.907 -1.216 1.00 94.75 185 TRP A CA 1
ATOM 1386 C C . TRP A 1 185 ? -13.998 -12.233 -1.509 1.00 94.75 185 TRP A C 1
ATOM 1388 O O . TRP A 1 185 ? -14.477 -12.249 -2.643 1.00 94.75 185 TRP A O 1
ATOM 1398 N N . ARG A 1 186 ? -14.616 -11.651 -0.474 1.00 89.25 186 ARG A N 1
ATOM 1399 C CA . ARG A 1 186 ? -16.027 -11.218 -0.518 1.00 89.25 186 ARG A CA 1
ATOM 1400 C C . ARG A 1 186 ? -16.198 -9.745 -0.181 1.00 89.25 186 ARG A C 1
ATOM 1402 O O . ARG A 1 186 ? -16.791 -9.005 -0.956 1.00 89.25 186 ARG A O 1
ATOM 1409 N N . CYS A 1 187 ? -15.704 -9.343 0.985 1.00 89.94 187 CYS A N 1
ATOM 1410 C CA . CYS A 1 187 ? -15.841 -7.999 1.534 1.00 89.94 187 CYS A CA 1
ATOM 1411 C C . CYS A 1 187 ? -14.964 -7.845 2.785 1.00 89.94 187 CYS A C 1
ATOM 1413 O O . CYS A 1 187 ? -14.444 -8.834 3.306 1.00 89.94 187 CYS A O 1
ATOM 1415 N N . GLY A 1 188 ? -14.817 -6.617 3.286 1.00 90.50 188 GLY A N 1
ATOM 1416 C CA . GLY A 1 188 ? -14.068 -6.338 4.514 1.00 90.50 188 GLY A CA 1
ATOM 1417 C C . GLY A 1 188 ? -13.096 -5.162 4.400 1.00 90.50 188 GLY A C 1
ATOM 1418 O O . GLY A 1 188 ? -13.132 -4.384 3.444 1.00 90.50 188 GLY A O 1
ATOM 1419 N N . ARG A 1 189 ? -12.239 -4.993 5.415 1.00 92.50 189 ARG A N 1
ATOM 1420 C CA . ARG A 1 189 ? -11.286 -3.874 5.474 1.00 92.50 189 ARG A CA 1
ATOM 1421 C C . ARG A 1 189 ? -10.045 -4.194 4.654 1.00 92.50 189 ARG A C 1
ATOM 1423 O O . ARG A 1 189 ? -9.356 -5.176 4.930 1.00 92.50 189 ARG A O 1
ATOM 1430 N N . VAL A 1 190 ? -9.740 -3.330 3.696 1.00 97.25 190 VAL A N 1
ATOM 1431 C CA . VAL A 1 190 ? -8.596 -3.436 2.788 1.00 97.25 190 VAL A CA 1
ATOM 1432 C C . VAL A 1 190 ? -7.488 -2.492 3.256 1.00 97.25 190 VAL A C 1
ATOM 1434 O O . VAL A 1 190 ? -7.739 -1.307 3.475 1.00 97.25 190 VAL A O 1
ATOM 1437 N N . LEU A 1 191 ? -6.263 -2.995 3.401 1.00 98.12 191 LEU A N 1
ATOM 1438 C CA . LEU A 1 191 ? -5.066 -2.183 3.631 1.00 98.12 191 LEU A CA 1
ATOM 1439 C C . LEU A 1 191 ? -4.286 -2.018 2.325 1.00 98.12 191 LEU A C 1
ATOM 1441 O O . LEU A 1 191 ? -3.899 -3.015 1.718 1.00 98.12 191 LEU A O 1
ATOM 1445 N N . GLU A 1 192 ? -3.970 -0.777 1.958 1.00 98.06 192 GLU A N 1
ATOM 1446 C CA . GLU A 1 192 ? -2.933 -0.470 0.972 1.00 98.06 192 GLU A CA 1
ATOM 1447 C C . GLU A 1 192 ? -1.812 0.346 1.650 1.00 98.06 192 GLU A C 1
ATOM 1449 O O . GLU A 1 192 ? -2.011 1.519 1.980 1.00 98.06 192 GLU A O 1
ATOM 1454 N N . PRO A 1 193 ? -0.632 -0.249 1.922 1.00 95.44 193 PRO A N 1
ATOM 1455 C CA . PRO A 1 193 ? 0.404 0.363 2.760 1.00 95.44 193 PRO A CA 1
ATOM 1456 C C . PRO A 1 193 ? 1.226 1.452 2.044 1.00 95.44 193 PRO A C 1
ATOM 1458 O O . PRO A 1 193 ? 2.052 2.101 2.684 1.00 95.44 193 PRO A O 1
ATOM 1461 N N . GLY A 1 194 ? 1.021 1.632 0.736 1.00 93.44 194 GLY A N 1
ATOM 1462 C CA . GLY A 1 194 ? 1.674 2.621 -0.125 1.00 93.44 194 GLY A CA 1
ATOM 1463 C C . GLY A 1 194 ? 0.763 2.956 -1.305 1.00 93.44 194 GLY A C 1
ATOM 1464 O O . GLY A 1 194 ? 0.985 2.449 -2.399 1.00 93.44 194 GLY A O 1
ATOM 1465 N N . ILE A 1 195 ? -0.308 3.718 -1.057 1.00 95.75 195 ILE A N 1
ATOM 1466 C CA . ILE A 1 195 ? -1.457 3.837 -1.975 1.00 95.75 195 ILE A CA 1
ATOM 1467 C C . ILE A 1 195 ? -1.195 4.673 -3.238 1.00 95.75 195 ILE A C 1
ATOM 1469 O O . ILE A 1 195 ? -1.916 4.543 -4.235 1.00 95.75 195 ILE A O 1
ATOM 1473 N N . GLY A 1 196 ? -0.191 5.554 -3.239 1.00 94.00 196 GLY A N 1
ATOM 1474 C CA . GLY A 1 196 ? -0.010 6.501 -4.332 1.00 94.00 196 GLY A CA 1
ATOM 1475 C C . GLY A 1 196 ? -1.297 7.301 -4.554 1.00 94.00 196 GLY A C 1
ATOM 1476 O O . GLY A 1 196 ? -1.811 7.934 -3.636 1.00 94.00 196 GLY A O 1
ATOM 1477 N N . THR A 1 197 ? -1.849 7.248 -5.767 1.00 93.62 197 THR A N 1
ATOM 1478 C CA . THR A 1 197 ? -3.105 7.920 -6.147 1.00 93.62 197 THR A CA 1
ATOM 1479 C C . THR A 1 197 ? -4.365 7.072 -5.937 1.00 93.62 197 THR A C 1
ATOM 1481 O O . THR A 1 197 ? -5.457 7.541 -6.246 1.00 93.62 197 THR A O 1
ATOM 1484 N N . GLY A 1 198 ? -4.256 5.845 -5.414 1.00 95.69 198 GLY A N 1
ATOM 1485 C CA . GLY A 1 198 ? -5.403 4.950 -5.230 1.00 95.69 198 GLY A CA 1
ATOM 1486 C C . GLY A 1 198 ? -5.809 4.203 -6.499 1.00 95.69 198 GLY A C 1
ATOM 1487 O O . GLY A 1 198 ? -6.993 4.150 -6.830 1.00 95.69 198 GLY A O 1
ATOM 1488 N N . LEU A 1 199 ? -4.841 3.618 -7.213 1.00 97.12 199 LEU A N 1
ATOM 1489 C CA . LEU A 1 199 ? -5.116 2.819 -8.415 1.00 97.12 199 LEU A CA 1
ATOM 1490 C C . LEU A 1 199 ? -5.768 1.467 -8.097 1.00 97.12 199 LEU A C 1
ATOM 1492 O O . LEU A 1 199 ? -6.665 1.054 -8.827 1.00 97.12 199 LEU A O 1
ATOM 1496 N N . PHE A 1 200 ? -5.361 0.796 -7.013 1.00 97.94 200 PHE A N 1
ATOM 1497 C CA . PHE A 1 200 ? -5.999 -0.449 -6.578 1.00 97.94 200 PHE A CA 1
ATOM 1498 C C . PHE A 1 200 ? -7.487 -0.246 -6.238 1.00 97.94 200 PHE A C 1
ATOM 1500 O O . PHE A 1 200 ? -8.299 -0.972 -6.812 1.00 97.94 200 PHE A O 1
ATOM 1507 N N . PRO A 1 201 ? -7.899 0.748 -5.421 1.00 97.38 201 PRO A N 1
ATOM 1508 C CA . PRO A 1 201 ? -9.321 1.046 -5.245 1.00 97.38 201 PRO A CA 1
ATOM 1509 C C . PRO A 1 201 ? -10.009 1.572 -6.513 1.00 97.38 201 PRO A C 1
ATOM 1511 O O . PRO A 1 201 ? -11.156 1.206 -6.754 1.00 97.38 201 PRO A O 1
ATOM 1514 N N . ALA A 1 202 ? -9.336 2.350 -7.372 1.00 97.50 202 ALA A N 1
ATOM 1515 C CA . ALA A 1 202 ? -9.953 2.818 -8.619 1.00 97.50 202 ALA A CA 1
ATOM 1516 C C . ALA A 1 202 ? -10.284 1.674 -9.594 1.00 97.50 202 ALA A C 1
ATOM 1518 O O . ALA A 1 202 ? -11.299 1.727 -10.281 1.00 97.50 202 ALA A O 1
ATOM 1519 N N . LEU A 1 203 ? -9.469 0.620 -9.641 1.00 97.75 203 LEU A N 1
ATOM 1520 C CA . LEU A 1 203 ? -9.707 -0.571 -10.469 1.00 97.75 203 LEU A CA 1
ATOM 1521 C C . LEU A 1 203 ? -10.443 -1.696 -9.723 1.00 97.75 203 LEU A C 1
ATOM 1523 O O . LEU A 1 203 ? -10.444 -2.838 -10.180 1.00 97.75 203 LEU A O 1
ATOM 1527 N N . MET A 1 204 ? -11.074 -1.390 -8.586 1.00 97.38 204 MET A N 1
ATOM 1528 C CA . MET A 1 204 ? -11.841 -2.362 -7.813 1.00 97.38 204 MET A CA 1
ATOM 1529 C C . MET A 1 204 ? -13.036 -2.911 -8.627 1.00 97.38 204 MET A C 1
ATOM 1531 O O . MET A 1 204 ? -13.841 -2.116 -9.142 1.00 97.38 204 MET A O 1
ATOM 1535 N N . PRO A 1 205 ? -13.186 -4.249 -8.734 1.00 96.25 205 PRO A N 1
ATOM 1536 C CA . PRO A 1 205 ? -14.338 -4.898 -9.354 1.00 96.25 205 PRO A CA 1
ATOM 1537 C C . PRO A 1 205 ? -15.664 -4.429 -8.758 1.00 96.25 205 PRO A C 1
ATOM 1539 O O . PRO A 1 205 ? -15.771 -4.257 -7.545 1.00 96.25 205 PRO A O 1
ATOM 1542 N N . GLU A 1 206 ? -16.684 -4.278 -9.605 1.00 94.88 206 GLU A N 1
ATOM 1543 C CA . GLU A 1 206 ? -18.020 -3.807 -9.213 1.00 94.88 206 GLU A CA 1
ATOM 1544 C C . GLU A 1 206 ? -18.601 -4.509 -7.966 1.00 94.88 206 GLU A C 1
ATOM 1546 O O . GLU A 1 206 ? -19.010 -3.786 -7.057 1.00 94.88 206 GLU A O 1
ATOM 1551 N N . PRO A 1 207 ? -18.538 -5.853 -7.812 1.00 93.31 207 PRO A N 1
ATOM 1552 C CA . PRO A 1 207 ? -19.080 -6.539 -6.633 1.00 93.31 207 PRO A CA 1
ATOM 1553 C C . PRO A 1 207 ? -18.444 -6.158 -5.288 1.00 93.31 207 PRO A C 1
ATOM 1555 O O . PRO A 1 207 ? -19.019 -6.462 -4.247 1.00 93.31 207 PRO A O 1
ATOM 1558 N N . PHE A 1 208 ? -17.266 -5.526 -5.289 1.00 93.69 208 PHE A N 1
ATOM 1559 C CA . PHE A 1 208 ? -16.550 -5.136 -4.073 1.00 93.69 208 PHE A CA 1
ATOM 1560 C C . PHE A 1 208 ? -16.741 -3.656 -3.699 1.00 93.69 208 PHE A C 1
ATOM 1562 O O . PHE A 1 208 ? -16.476 -3.285 -2.555 1.00 93.69 208 PHE A O 1
ATOM 1569 N N . ARG A 1 209 ? -17.225 -2.812 -4.625 1.00 92.88 209 ARG A N 1
ATOM 1570 C CA . ARG A 1 209 ? -17.225 -1.338 -4.492 1.00 92.88 209 ARG A CA 1
ATOM 1571 C C . ARG A 1 209 ? -18.014 -0.820 -3.286 1.00 92.88 209 ARG A C 1
ATOM 1573 O O . ARG A 1 209 ? -17.560 0.118 -2.639 1.00 92.88 209 ARG A O 1
ATOM 1580 N N . ASP A 1 210 ? -19.127 -1.474 -2.961 1.00 89.62 210 ASP A N 1
ATOM 1581 C CA . ASP A 1 210 ? -20.024 -1.101 -1.857 1.00 89.62 210 ASP A CA 1
ATOM 1582 C C . ASP A 1 210 ? -19.801 -1.926 -0.571 1.00 89.62 210 ASP A C 1
ATOM 1584 O O . ASP A 1 210 ? -20.541 -1.780 0.400 1.00 89.62 210 ASP A O 1
ATOM 1588 N N . VAL A 1 211 ? -18.790 -2.807 -0.544 1.00 90.19 211 VAL A N 1
ATOM 1589 C CA . VAL A 1 211 ? -18.539 -3.744 0.574 1.00 90.19 211 VAL A CA 1
ATOM 1590 C C . VAL A 1 211 ? -17.068 -3.809 1.028 1.00 90.19 211 VAL A C 1
ATOM 1592 O O . VAL A 1 211 ? -16.719 -4.565 1.940 1.00 90.19 211 VAL A O 1
ATOM 1595 N N . ALA A 1 212 ? -16.192 -3.009 0.420 1.00 92.44 212 ALA A N 1
ATOM 1596 C CA . ALA A 1 212 ? -14.778 -2.895 0.761 1.00 92.44 212 ALA A CA 1
ATOM 1597 C C . ALA A 1 212 ? -14.465 -1.506 1.336 1.00 92.44 212 ALA A C 1
ATOM 1599 O O . ALA A 1 212 ? -14.598 -0.500 0.642 1.00 92.44 212 ALA A O 1
ATOM 1600 N N . TYR A 1 213 ? -13.979 -1.440 2.580 1.00 93.50 213 TYR A N 1
ATOM 1601 C CA . TYR A 1 213 ? -13.494 -0.183 3.162 1.00 93.50 213 TYR A CA 1
ATOM 1602 C C . TYR A 1 213 ? -11.969 -0.121 3.121 1.00 93.50 213 TYR A C 1
ATOM 1604 O O . TYR A 1 213 ? -11.286 -0.973 3.693 1.00 93.50 213 TYR A O 1
ATOM 1612 N N . VAL A 1 214 ? -11.425 0.891 2.447 1.00 96.50 214 VAL A N 1
ATOM 1613 C CA . VAL A 1 214 ? -9.996 0.980 2.129 1.00 96.50 214 VAL A CA 1
ATOM 1614 C C . VAL A 1 214 ? -9.292 1.938 3.087 1.00 96.50 214 VAL A C 1
ATOM 1616 O O . VAL A 1 214 ? -9.627 3.117 3.156 1.00 96.50 214 VAL A O 1
ATOM 1619 N N . THR A 1 215 ? -8.266 1.452 3.789 1.00 96.25 215 THR A N 1
ATOM 1620 C CA . THR A 1 215 ? -7.257 2.299 4.440 1.00 96.25 215 THR A CA 1
ATOM 1621 C C . THR A 1 215 ? -6.017 2.367 3.563 1.00 96.25 215 THR A C 1
ATOM 1623 O O . THR A 1 215 ? -5.316 1.371 3.394 1.00 96.25 215 THR A O 1
ATOM 1626 N N . GLY A 1 216 ? -5.740 3.553 3.026 1.00 97.00 216 GLY A N 1
ATOM 1627 C CA . GLY A 1 216 ? -4.561 3.828 2.213 1.00 97.00 216 GLY A CA 1
ATOM 1628 C C . GLY A 1 216 ? -3.532 4.643 2.988 1.00 97.00 216 GLY A C 1
ATOM 1629 O O . GLY A 1 216 ? -3.883 5.641 3.617 1.00 97.00 216 GLY A O 1
ATOM 1630 N N . ILE A 1 217 ? -2.264 4.243 2.939 1.00 95.88 217 ILE A N 1
ATOM 1631 C CA . ILE A 1 217 ? -1.154 4.971 3.567 1.00 95.88 217 ILE A CA 1
ATOM 1632 C C . ILE A 1 217 ? -0.255 5.541 2.469 1.00 95.88 217 ILE A C 1
ATOM 1634 O O . ILE A 1 217 ? 0.186 4.794 1.603 1.00 95.88 217 ILE A O 1
ATOM 1638 N N . GLU A 1 218 ? 0.022 6.845 2.486 1.00 94.38 218 GLU A N 1
ATOM 1639 C CA . GLU A 1 218 ? 0.918 7.492 1.514 1.00 94.38 218 GLU A CA 1
ATOM 1640 C C . GLU A 1 218 ? 1.861 8.474 2.217 1.00 94.38 218 GLU A C 1
ATOM 1642 O O . GLU A 1 218 ? 1.427 9.312 3.008 1.00 94.38 218 GLU A O 1
ATOM 1647 N N . LEU A 1 219 ? 3.159 8.393 1.929 1.00 89.12 219 LEU A N 1
ATOM 1648 C CA . LEU A 1 219 ? 4.184 9.237 2.540 1.00 89.12 219 LEU A CA 1
ATOM 1649 C C . LEU A 1 219 ? 4.148 10.669 1.988 1.00 89.12 219 LEU A C 1
ATOM 1651 O O . LEU A 1 219 ? 4.334 11.623 2.744 1.00 89.12 219 LEU A O 1
ATOM 1655 N N . ASP A 1 220 ? 3.914 10.823 0.687 1.00 91.06 220 ASP A N 1
ATOM 1656 C CA . ASP A 1 220 ? 3.979 12.109 0.000 1.00 91.06 220 ASP A CA 1
ATOM 1657 C C . ASP A 1 220 ? 2.677 12.928 0.161 1.00 91.06 220 ASP A C 1
ATOM 1659 O O . ASP A 1 220 ? 1.600 12.454 -0.213 1.00 91.06 220 ASP A O 1
ATOM 1663 N N . PRO A 1 221 ? 2.724 14.167 0.694 1.00 89.44 221 PRO A N 1
ATOM 1664 C CA . PRO A 1 221 ? 1.522 14.946 0.989 1.00 89.44 221 PRO A CA 1
ATOM 1665 C C . PRO A 1 221 ? 0.750 15.349 -0.271 1.00 89.44 221 PRO A C 1
ATOM 1667 O O . PRO A 1 221 ? -0.478 15.414 -0.223 1.00 89.44 221 PRO A O 1
ATOM 1670 N N . VAL A 1 222 ? 1.432 15.577 -1.400 1.00 92.94 222 VAL A N 1
ATOM 1671 C CA . VAL A 1 222 ? 0.810 15.911 -2.693 1.00 92.94 222 VAL A CA 1
ATOM 1672 C C . VAL A 1 222 ? 0.054 14.705 -3.241 1.00 92.94 222 VAL A C 1
ATOM 1674 O O . VAL A 1 222 ? -1.122 14.805 -3.587 1.00 92.94 222 VAL A O 1
ATOM 1677 N N . THR A 1 223 ? 0.698 13.545 -3.254 1.00 94.81 223 THR A N 1
ATOM 1678 C CA . THR A 1 223 ? 0.123 12.295 -3.752 1.00 94.81 223 THR A CA 1
ATOM 1679 C C . THR A 1 223 ? -1.042 11.834 -2.861 1.00 94.81 223 THR A C 1
ATOM 1681 O O . THR A 1 223 ? -2.120 11.526 -3.371 1.00 94.81 223 THR A O 1
ATOM 1684 N N . ALA A 1 224 ? -0.916 11.951 -1.533 1.00 94.69 224 ALA A N 1
ATOM 1685 C CA . ALA A 1 224 ? -2.008 11.707 -0.585 1.00 94.69 224 ALA A CA 1
ATOM 1686 C C . ALA A 1 224 ? -3.186 12.698 -0.733 1.00 94.69 224 ALA A C 1
ATOM 1688 O O . ALA A 1 224 ? -4.342 12.338 -0.496 1.00 94.69 224 ALA A O 1
ATOM 1689 N N . ARG A 1 225 ? -2.921 13.955 -1.125 1.00 94.19 225 ARG A N 1
ATOM 1690 C CA . ARG A 1 225 ? -3.950 14.966 -1.447 1.00 94.19 225 ARG A CA 1
ATOM 1691 C C . ARG A 1 225 ? -4.739 14.555 -2.692 1.00 94.19 225 ARG A C 1
ATOM 1693 O O . ARG A 1 225 ? -5.962 14.636 -2.674 1.00 94.19 225 ARG A O 1
ATOM 1700 N N . ILE A 1 226 ? -4.055 14.057 -3.724 1.00 97.00 226 ILE A N 1
ATOM 1701 C CA . ILE A 1 226 ? -4.676 13.524 -4.946 1.00 97.00 226 ILE A CA 1
ATOM 1702 C C . ILE A 1 226 ? -5.515 12.273 -4.626 1.00 97.00 226 ILE A C 1
ATOM 1704 O O . ILE A 1 226 ? -6.673 12.202 -5.036 1.00 97.00 226 ILE A O 1
ATOM 1708 N N . ALA A 1 227 ? -4.992 11.335 -3.828 1.00 96.75 227 ALA A N 1
ATOM 1709 C CA . ALA A 1 227 ? -5.722 10.134 -3.414 1.00 96.75 227 ALA A CA 1
ATOM 1710 C C . ALA A 1 227 ? -7.022 10.442 -2.651 1.00 96.75 227 ALA A C 1
ATOM 1712 O O . ALA A 1 227 ? -8.041 9.827 -2.945 1.00 96.75 227 ALA A O 1
ATOM 1713 N N . ARG A 1 228 ? -7.042 11.435 -1.745 1.00 94.75 228 ARG A N 1
ATOM 1714 C CA . ARG A 1 228 ? -8.280 11.871 -1.053 1.00 94.75 228 ARG A CA 1
ATOM 1715 C C . ARG A 1 228 ? -9.360 12.411 -1.994 1.00 94.75 228 ARG A C 1
ATOM 1717 O O . ARG A 1 228 ? -10.541 12.271 -1.707 1.00 94.75 228 ARG A O 1
ATOM 1724 N N . LEU A 1 229 ? -8.972 13.031 -3.108 1.00 95.69 229 LEU A N 1
ATOM 1725 C CA . LEU A 1 229 ? -9.911 13.563 -4.105 1.00 95.69 229 LEU A CA 1
ATOM 1726 C C . LEU A 1 229 ? -10.431 12.485 -5.070 1.00 95.69 229 LEU A C 1
ATOM 1728 O O . LEU A 1 229 ? -11.509 12.636 -5.650 1.00 95.69 229 LEU A O 1
ATOM 1732 N N . LEU A 1 230 ? -9.672 11.401 -5.235 1.00 96.69 230 LEU A N 1
ATOM 1733 C CA . LEU A 1 230 ? -10.064 10.229 -6.014 1.00 96.69 230 LEU A CA 1
ATOM 1734 C C . LEU A 1 230 ? -10.884 9.239 -5.182 1.00 96.69 230 LEU A C 1
ATOM 1736 O O . LEU A 1 230 ? -11.859 8.706 -5.690 1.00 96.69 230 LEU A O 1
ATOM 1740 N N . GLN A 1 231 ? -10.542 9.028 -3.911 1.00 95.50 231 GLN A N 1
ATOM 1741 C CA . GLN A 1 231 ? -11.193 8.063 -3.020 1.00 95.50 231 GLN A CA 1
ATOM 1742 C C . GLN A 1 231 ? -11.752 8.751 -1.753 1.00 95.50 231 GLN A C 1
ATOM 1744 O O . GLN A 1 231 ? -11.250 8.517 -0.653 1.00 95.50 231 GLN A O 1
ATOM 1749 N N . PRO A 1 232 ? -12.764 9.636 -1.876 1.00 90.31 232 PRO A N 1
ATOM 1750 C CA . PRO A 1 232 ? -13.317 10.407 -0.760 1.00 90.31 232 PRO A CA 1
ATOM 1751 C C . PRO A 1 232 ? -14.197 9.610 0.221 1.00 90.31 232 PRO A C 1
ATOM 1753 O O . PRO A 1 232 ? -14.742 10.238 1.120 1.00 90.31 232 PRO A O 1
ATOM 1756 N N . LYS A 1 233 ? -14.360 8.286 0.047 1.00 90.12 233 LYS A N 1
ATOM 1757 C CA . LYS A 1 233 ? -14.888 7.349 1.064 1.00 90.12 233 LYS A CA 1
ATOM 1758 C C . LYS A 1 233 ? -13.825 6.347 1.559 1.00 90.12 233 LYS A C 1
ATOM 1760 O O . LYS A 1 233 ? -14.141 5.218 1.935 1.00 90.12 233 LYS A O 1
ATOM 1765 N N . ALA A 1 234 ? -12.542 6.693 1.446 1.00 91.88 234 ALA A N 1
ATOM 1766 C CA . ALA A 1 234 ? -11.424 5.852 1.867 1.00 91.88 234 ALA A CA 1
ATOM 1767 C C . ALA A 1 234 ? -10.537 6.583 2.880 1.00 91.88 234 ALA A C 1
ATOM 1769 O O . ALA A 1 234 ? -10.263 7.781 2.770 1.00 91.88 234 ALA A O 1
ATOM 1770 N N . ARG A 1 235 ? -10.005 5.840 3.852 1.00 91.06 235 ARG A N 1
ATOM 1771 C CA . ARG A 1 235 ? -9.161 6.384 4.918 1.00 91.06 235 ARG A CA 1
ATOM 1772 C C . ARG A 1 235 ? -7.732 6.602 4.432 1.00 91.06 235 ARG A C 1
ATOM 1774 O O . ARG A 1 235 ? -6.857 5.764 4.649 1.00 91.06 235 ARG A O 1
ATOM 1781 N N . ILE A 1 236 ? -7.495 7.734 3.775 1.00 92.50 236 ILE A N 1
ATOM 1782 C CA . ILE A 1 236 ? -6.182 8.116 3.236 1.00 92.50 236 ILE A CA 1
ATOM 1783 C C . ILE A 1 236 ? -5.330 8.829 4.300 1.00 92.50 236 ILE A C 1
ATOM 1785 O O . ILE A 1 236 ? -5.400 10.052 4.479 1.00 92.50 236 ILE A O 1
ATOM 1789 N N . ILE A 1 237 ? -4.480 8.062 4.984 1.00 89.00 237 ILE A N 1
ATOM 1790 C CA . ILE A 1 237 ? -3.529 8.562 5.981 1.00 89.00 237 ILE A CA 1
ATOM 1791 C C . ILE A 1 237 ? -2.260 9.042 5.270 1.00 89.00 237 ILE A C 1
ATOM 1793 O O . ILE A 1 237 ? -1.542 8.248 4.664 1.00 89.00 237 ILE A O 1
ATOM 1797 N N . ASN A 1 238 ? -1.936 10.333 5.393 1.00 89.88 238 ASN A N 1
ATOM 1798 C CA . ASN A 1 238 ? -0.628 10.825 4.966 1.00 89.88 238 ASN A CA 1
ATOM 1799 C C . ASN A 1 238 ? 0.418 10.580 6.069 1.00 89.88 238 ASN A C 1
ATOM 1801 O O . ASN A 1 238 ? 0.293 11.117 7.168 1.00 89.88 238 ASN A O 1
ATOM 1805 N N . GLY A 1 239 ? 1.436 9.762 5.792 1.00 86.56 239 GLY A N 1
ATOM 1806 C CA . GLY A 1 239 ? 2.527 9.484 6.721 1.00 86.56 239 GLY A CA 1
ATOM 1807 C C . GLY A 1 239 ? 3.375 8.257 6.373 1.00 86.56 239 GLY A C 1
ATOM 1808 O O . GLY A 1 239 ? 3.053 7.457 5.503 1.00 86.56 239 GLY A O 1
ATOM 1809 N N . ASP A 1 240 ? 4.479 8.104 7.102 1.00 84.25 240 ASP A N 1
ATOM 1810 C CA . ASP A 1 240 ? 5.382 6.948 7.036 1.00 84.25 240 ASP A CA 1
ATOM 1811 C C . ASP A 1 240 ? 4.686 5.683 7.582 1.00 84.25 240 ASP A C 1
ATOM 1813 O O . ASP A 1 240 ? 4.401 5.601 8.782 1.00 84.25 240 ASP A O 1
ATOM 1817 N N . PHE A 1 241 ? 4.445 4.679 6.726 1.00 91.31 241 PHE A N 1
ATOM 1818 C CA . PHE A 1 241 ? 3.862 3.385 7.119 1.00 91.31 241 PHE A CA 1
ATOM 1819 C C . PHE A 1 241 ? 4.649 2.698 8.243 1.00 91.31 241 PHE A C 1
ATOM 1821 O O . PHE A 1 241 ? 4.051 2.057 9.104 1.00 91.31 241 PHE A O 1
ATOM 1828 N N . ALA A 1 242 ? 5.972 2.890 8.317 1.00 83.19 242 ALA A N 1
ATOM 1829 C CA . ALA A 1 242 ? 6.788 2.360 9.407 1.00 83.19 242 ALA A CA 1
ATOM 1830 C C . ALA A 1 242 ? 6.613 3.104 10.742 1.00 83.19 242 ALA A C 1
ATOM 1832 O O . ALA A 1 242 ? 7.247 2.762 11.741 1.00 83.19 242 ALA A O 1
ATOM 1833 N N . ARG A 1 243 ? 5.765 4.136 10.769 1.00 78.62 243 ARG A N 1
ATOM 1834 C CA . ARG A 1 243 ? 5.455 4.938 11.950 1.00 78.62 243 ARG A CA 1
ATOM 1835 C C . ARG A 1 243 ? 3.985 4.899 12.327 1.00 78.62 243 ARG A C 1
ATOM 1837 O O . ARG A 1 243 ? 3.742 4.888 13.528 1.00 78.62 243 ARG A O 1
ATOM 1844 N N . THR A 1 244 ? 3.030 4.980 11.401 1.00 79.81 244 THR A N 1
ATOM 1845 C CA . THR A 1 244 ? 1.598 5.060 11.766 1.00 79.81 244 THR A CA 1
ATOM 1846 C C . THR A 1 244 ? 1.179 3.819 12.564 1.00 79.81 244 THR A C 1
ATOM 1848 O O . THR A 1 244 ? 1.646 2.723 12.258 1.00 79.81 244 THR A O 1
ATOM 1851 N N . ASP A 1 245 ? 0.355 3.963 13.607 1.00 76.38 245 ASP A N 1
ATOM 1852 C CA . ASP A 1 245 ? -0.168 2.791 14.324 1.00 76.38 245 ASP A CA 1
ATOM 1853 C C . ASP A 1 245 ? -1.427 2.274 13.621 1.00 76.38 245 ASP A C 1
ATOM 1855 O O . ASP A 1 245 ? -2.249 3.055 13.140 1.00 76.38 245 ASP A O 1
ATOM 1859 N N . LEU A 1 246 ? -1.541 0.952 13.529 1.00 78.56 246 LEU A N 1
ATOM 1860 C CA . LEU A 1 246 ? -2.644 0.233 12.906 1.00 78.56 246 LEU A CA 1
ATOM 1861 C C . LEU A 1 246 ? -2.957 -1.003 13.757 1.00 78.56 246 LEU A C 1
ATOM 1863 O O . LEU A 1 246 ? -2.058 -1.679 14.269 1.00 78.56 246 LEU A O 1
ATOM 1867 N N . ALA A 1 247 ? -4.246 -1.300 13.898 1.00 77.50 247 ALA A N 1
ATOM 1868 C CA . ALA A 1 247 ? -4.713 -2.533 14.515 1.00 77.50 247 ALA A CA 1
ATOM 1869 C C . ALA A 1 247 ? -4.714 -3.681 13.481 1.00 77.50 247 ALA A C 1
ATOM 1871 O O . ALA A 1 247 ? -4.907 -3.415 12.291 1.00 77.50 247 ALA A O 1
ATOM 1872 N N . PRO A 1 248 ? -4.528 -4.946 13.903 1.00 82.88 248 PRO A N 1
ATOM 1873 C CA . PRO A 1 248 ? -4.576 -6.098 13.009 1.00 82.88 248 PRO A CA 1
ATOM 1874 C C . PRO A 1 248 ? -6.033 -6.480 12.680 1.00 82.88 248 PRO A C 1
ATOM 1876 O O . PRO A 1 248 ? -6.572 -7.451 13.206 1.00 82.88 248 PRO A O 1
ATOM 1879 N N . ILE A 1 249 ? -6.706 -5.644 11.882 1.00 83.69 249 ILE A N 1
ATOM 1880 C CA . ILE A 1 249 ? -8.161 -5.697 11.628 1.00 83.69 249 ILE A CA 1
ATOM 1881 C C . ILE A 1 249 ? -8.527 -5.823 10.143 1.00 83.69 249 ILE A C 1
ATOM 1883 O O . ILE A 1 249 ? -9.688 -5.620 9.785 1.00 83.69 249 ILE A O 1
ATOM 1887 N N . TYR A 1 250 ? -7.557 -6.140 9.285 1.00 92.75 250 TYR A N 1
ATOM 1888 C CA . TYR A 1 250 ? -7.737 -6.159 7.833 1.00 92.75 250 TYR A CA 1
ATOM 1889 C C . TYR A 1 250 ? -8.108 -7.549 7.302 1.00 92.75 250 TYR A C 1
ATOM 1891 O O . TYR A 1 250 ? -7.538 -8.560 7.711 1.00 92.75 250 TYR A O 1
ATOM 1899 N N . ASP A 1 251 ? -9.078 -7.572 6.392 1.00 94.62 251 ASP A N 1
ATOM 1900 C CA . ASP A 1 251 ? -9.588 -8.750 5.676 1.00 94.62 251 ASP A CA 1
ATOM 1901 C C . ASP A 1 251 ? -8.844 -8.991 4.353 1.00 94.62 251 ASP A C 1
ATOM 1903 O O . ASP A 1 251 ? -8.927 -10.075 3.775 1.00 94.62 251 ASP A O 1
ATOM 1907 N N . LEU A 1 252 ? -8.131 -7.969 3.874 1.00 97.75 252 LEU A N 1
ATOM 1908 C CA . LEU A 1 252 ? -7.300 -7.990 2.678 1.00 97.75 252 LEU A CA 1
ATOM 1909 C C . LEU A 1 252 ? -6.157 -6.975 2.824 1.00 97.75 252 LEU A C 1
ATOM 1911 O O . LEU A 1 252 ? -6.369 -5.869 3.323 1.00 97.75 252 LEU A O 1
ATOM 1915 N N . ALA A 1 253 ? -4.960 -7.312 2.349 1.00 98.50 253 ALA A N 1
ATOM 1916 C CA . ALA A 1 253 ? -3.857 -6.364 2.195 1.00 98.50 253 ALA A CA 1
ATOM 1917 C C . ALA A 1 253 ? -3.290 -6.448 0.773 1.00 98.50 253 ALA A C 1
ATOM 1919 O O . ALA A 1 253 ? -2.874 -7.516 0.330 1.00 98.50 253 ALA A O 1
ATOM 1920 N N . ILE A 1 254 ? -3.288 -5.330 0.051 1.00 98.62 254 ILE A N 1
ATOM 1921 C CA . ILE A 1 254 ? -2.882 -5.261 -1.359 1.00 98.62 254 ILE A CA 1
ATOM 1922 C C . ILE A 1 254 ? -1.935 -4.096 -1.612 1.00 98.62 254 ILE A C 1
ATOM 1924 O O . ILE A 1 254 ? -1.790 -3.210 -0.774 1.00 98.62 254 ILE A O 1
ATOM 1928 N N . GLY A 1 255 ? -1.281 -4.094 -2.772 1.00 97.06 255 GLY A N 1
ATOM 1929 C CA . GLY A 1 255 ? -0.559 -2.927 -3.271 1.00 97.06 255 GLY A CA 1
ATOM 1930 C C . GLY A 1 255 ? 0.741 -3.265 -3.993 1.00 97.06 255 GLY A C 1
ATOM 1931 O O . GLY A 1 255 ? 1.047 -4.421 -4.292 1.00 97.06 255 GLY A O 1
ATOM 1932 N N . ASN A 1 256 ? 1.538 -2.227 -4.230 1.00 96.06 256 ASN A N 1
ATOM 1933 C CA . ASN A 1 256 ? 2.895 -2.318 -4.761 1.00 96.06 256 ASN A CA 1
ATOM 1934 C C . ASN A 1 256 ? 3.860 -1.562 -3.826 1.00 96.06 256 ASN A C 1
ATOM 1936 O O . ASN A 1 256 ? 4.057 -0.358 -4.001 1.00 96.06 256 ASN A O 1
ATOM 1940 N N . PRO A 1 257 ? 4.400 -2.215 -2.780 1.00 92.81 257 PRO A N 1
ATOM 1941 C CA . PRO A 1 257 ? 5.336 -1.589 -1.855 1.00 92.81 257 PRO A CA 1
ATOM 1942 C C . PRO A 1 257 ? 6.558 -0.941 -2.528 1.00 92.81 257 PRO A C 1
ATOM 1944 O O . PRO A 1 257 ? 7.100 -1.498 -3.476 1.00 92.81 257 PRO A O 1
ATOM 1947 N N . PRO A 1 258 ? 7.071 0.191 -2.012 1.00 89.56 258 PRO A N 1
ATOM 1948 C CA . PRO A 1 258 ? 8.193 0.902 -2.623 1.00 89.56 258 PRO A CA 1
ATOM 1949 C C . PRO A 1 258 ? 9.493 0.079 -2.614 1.00 89.56 258 PRO A C 1
ATOM 1951 O O . PRO A 1 258 ? 10.027 -0.286 -1.560 1.00 89.56 258 PRO A O 1
ATOM 1954 N N . PHE A 1 259 ? 10.050 -0.181 -3.802 1.00 88.81 259 PHE A N 1
ATOM 1955 C CA . PHE A 1 259 ? 11.262 -0.989 -3.960 1.00 88.81 259 PHE A CA 1
ATOM 1956 C C . PHE A 1 259 ? 12.509 -0.203 -3.524 1.00 88.81 259 PHE A C 1
ATOM 1958 O O . PHE A 1 259 ? 13.056 0.598 -4.275 1.00 88.81 259 PHE A O 1
ATOM 1965 N N . SER A 1 260 ? 12.989 -0.450 -2.303 1.00 85.69 260 SER A N 1
ATOM 1966 C CA . SER A 1 260 ? 14.279 0.069 -1.828 1.00 85.69 260 SER A CA 1
ATOM 1967 C C . SER A 1 260 ? 15.055 -0.966 -1.024 1.00 85.69 260 SER A C 1
ATOM 1969 O O . SER A 1 260 ? 14.490 -1.630 -0.155 1.00 85.69 260 SER A O 1
ATOM 1971 N N . ASP A 1 261 ? 16.370 -1.012 -1.234 1.00 84.38 261 ASP A N 1
ATOM 1972 C CA . ASP A 1 261 ? 17.317 -1.788 -0.421 1.00 84.38 261 ASP A CA 1
ATOM 1973 C C . ASP A 1 261 ? 17.608 -1.146 0.945 1.00 84.38 261 ASP A C 1
ATOM 1975 O O . ASP A 1 261 ? 18.296 -1.722 1.789 1.00 84.38 261 ASP A O 1
ATOM 1979 N N . ARG A 1 262 ? 17.047 0.040 1.205 1.00 86.25 262 ARG A N 1
ATOM 1980 C CA . ARG A 1 262 ? 17.103 0.707 2.505 1.00 86.25 262 ARG A CA 1
ATOM 1981 C C . ARG A 1 262 ? 16.451 -0.153 3.595 1.00 86.25 262 ARG A C 1
ATOM 1983 O O . ARG A 1 262 ? 15.231 -0.296 3.630 1.00 86.25 262 ARG A O 1
ATOM 1990 N N . THR A 1 263 ? 17.254 -0.619 4.552 1.00 89.75 263 THR A N 1
ATOM 1991 C CA . THR A 1 263 ? 16.760 -1.258 5.783 1.00 89.75 263 THR A CA 1
ATOM 1992 C C . THR A 1 263 ? 15.842 -0.332 6.586 1.00 89.75 263 THR A C 1
ATOM 1994 O O . THR A 1 263 ? 16.214 0.806 6.902 1.00 89.75 263 THR A O 1
ATOM 1997 N N . VAL A 1 264 ? 14.688 -0.842 7.017 1.00 87.12 264 VAL A N 1
ATOM 1998 C CA . VAL A 1 264 ? 13.787 -0.134 7.940 1.00 87.12 264 VAL A CA 1
ATOM 1999 C C . VAL A 1 264 ? 14.277 -0.288 9.385 1.00 87.12 264 VAL A C 1
ATOM 2001 O O . VAL A 1 264 ? 14.537 -1.387 9.864 1.00 87.12 264 VAL A O 1
ATOM 2004 N N . ARG A 1 265 ? 14.440 0.840 10.094 1.00 79.94 265 ARG A N 1
ATOM 2005 C CA . ARG A 1 265 ? 14.941 0.892 11.491 1.00 79.94 265 ARG A CA 1
ATOM 2006 C C . ARG A 1 265 ? 14.077 1.740 12.437 1.00 79.94 265 ARG A C 1
ATOM 2008 O O . ARG A 1 265 ? 14.427 1.887 13.609 1.00 79.94 265 ARG A O 1
ATOM 2015 N N . SER A 1 266 ? 12.999 2.333 11.923 1.00 76.25 266 SER A N 1
ATOM 2016 C CA . SER A 1 266 ? 12.055 3.194 12.651 1.00 76.25 266 SER A CA 1
ATOM 2017 C C . SER A 1 266 ? 11.084 2.393 13.521 1.00 76.25 266 SER A C 1
ATOM 2019 O O . SER A 1 266 ? 10.845 2.779 14.664 1.00 76.25 266 SER A O 1
ATOM 2021 N N . ASP A 1 267 ? 10.565 1.278 13.005 1.00 81.56 267 ASP A N 1
ATOM 2022 C CA . ASP A 1 267 ? 9.668 0.388 13.743 1.00 81.56 267 ASP A CA 1
ATOM 2023 C C . ASP A 1 267 ? 10.462 -0.507 14.709 1.00 81.56 267 ASP A C 1
ATOM 2025 O O . ASP A 1 267 ? 11.371 -1.237 14.306 1.00 81.56 267 ASP A O 1
ATOM 2029 N N . ARG A 1 268 ? 10.121 -0.456 16.002 1.00 79.56 268 ARG A N 1
ATOM 2030 C CA . ARG A 1 268 ? 10.803 -1.227 17.051 1.00 79.56 268 ARG A CA 1
ATOM 2031 C C . ARG A 1 268 ? 10.553 -2.735 16.957 1.00 79.56 268 ARG A C 1
ATOM 2033 O O . ARG A 1 268 ? 11.425 -3.479 17.392 1.00 79.56 268 ARG A O 1
ATOM 2040 N N . ALA A 1 269 ? 9.420 -3.178 16.409 1.00 82.88 269 ALA A N 1
ATOM 2041 C CA . ALA A 1 269 ? 9.064 -4.596 16.342 1.00 82.88 269 ALA A CA 1
ATOM 2042 C C . ALA A 1 269 ? 9.874 -5.358 15.276 1.00 82.88 269 ALA A C 1
ATOM 2044 O O . ALA A 1 269 ? 10.247 -6.506 15.496 1.00 82.88 269 ALA A O 1
ATOM 2045 N N . TYR A 1 270 ? 10.207 -4.699 14.160 1.00 88.25 270 TYR A N 1
ATOM 2046 C CA . TYR A 1 270 ? 10.900 -5.317 13.017 1.00 88.25 270 TYR A CA 1
ATOM 2047 C C . TYR A 1 270 ? 12.376 -4.901 12.898 1.00 88.25 270 TYR A C 1
ATOM 2049 O O . TYR A 1 270 ? 13.117 -5.483 12.109 1.00 88.25 270 TYR A O 1
ATOM 2057 N N . ARG A 1 271 ? 12.847 -3.915 13.679 1.00 85.69 271 ARG A N 1
ATOM 2058 C CA . ARG A 1 271 ? 14.235 -3.402 13.627 1.00 85.69 271 ARG A CA 1
ATOM 2059 C C . ARG A 1 271 ? 15.311 -4.481 13.817 1.00 85.69 271 ARG A C 1
ATOM 2061 O O . ARG A 1 271 ? 16.410 -4.318 13.293 1.00 85.69 271 ARG A O 1
ATOM 2068 N N . SER A 1 272 ? 15.020 -5.547 14.560 1.00 89.94 272 SER A N 1
ATOM 2069 C CA . SER A 1 272 ? 15.908 -6.704 14.749 1.00 89.94 272 SER A CA 1
ATOM 2070 C C . SER A 1 272 ? 16.053 -7.579 13.497 1.00 89.94 272 SER A C 1
ATOM 2072 O O . SER A 1 272 ? 17.075 -8.238 13.351 1.00 89.94 272 SER A O 1
ATOM 2074 N N . LEU A 1 273 ? 15.067 -7.564 12.594 1.00 92.56 273 LEU A N 1
ATOM 2075 C CA . LEU A 1 273 ? 15.024 -8.383 11.378 1.00 92.56 273 LEU A CA 1
ATOM 2076 C C . LEU A 1 273 ? 15.784 -7.758 10.196 1.00 92.56 273 LEU A C 1
ATOM 2078 O O . LEU A 1 273 ? 15.983 -8.414 9.182 1.00 92.56 273 LEU A O 1
ATOM 2082 N N . GLY A 1 274 ? 16.177 -6.480 10.278 1.00 91.56 274 GLY A N 1
ATOM 2083 C CA . GLY A 1 274 ? 17.013 -5.821 9.260 1.00 91.56 274 GLY A CA 1
ATOM 2084 C C . GLY A 1 274 ? 16.388 -5.654 7.861 1.00 91.56 274 GLY A C 1
ATOM 2085 O O . GLY A 1 274 ? 17.098 -5.256 6.935 1.00 91.56 274 GLY A O 1
ATOM 2086 N N . LEU A 1 275 ? 15.085 -5.921 7.719 1.00 93.69 275 LEU A N 1
ATOM 2087 C CA . LEU A 1 275 ? 14.357 -6.016 6.446 1.00 93.69 275 LEU A CA 1
ATOM 2088 C C . LEU A 1 275 ? 14.535 -4.787 5.536 1.00 93.69 275 LEU A C 1
ATOM 2090 O O . LEU A 1 275 ? 14.503 -3.642 6.006 1.00 93.69 275 LEU A O 1
ATOM 2094 N N . ARG A 1 276 ? 14.656 -5.036 4.221 1.00 93.19 276 ARG A N 1
ATOM 2095 C CA . ARG A 1 276 ? 14.574 -4.011 3.163 1.00 93.19 276 ARG A CA 1
ATOM 2096 C C . ARG A 1 276 ? 13.170 -3.396 3.129 1.00 93.19 276 ARG A C 1
ATOM 2098 O O . ARG A 1 276 ? 12.236 -3.935 3.723 1.00 93.19 276 ARG A O 1
ATOM 2105 N N . LEU A 1 277 ? 12.999 -2.271 2.437 1.00 91.62 277 LEU A N 1
ATOM 2106 C CA . LEU A 1 277 ? 11.749 -1.503 2.481 1.00 91.62 277 LEU A CA 1
ATOM 2107 C C . LEU A 1 277 ? 10.543 -2.307 1.967 1.00 91.62 277 LEU A C 1
ATOM 2109 O O . LEU A 1 277 ? 9.519 -2.361 2.643 1.00 91.62 277 LEU A O 1
ATOM 2113 N N . HIS A 1 278 ? 10.691 -2.981 0.826 1.00 93.25 278 HIS A N 1
ATOM 2114 C CA . HIS A 1 278 ? 9.650 -3.827 0.234 1.00 93.25 278 HIS A CA 1
ATOM 2115 C C . HIS A 1 278 ? 9.328 -5.045 1.120 1.00 93.25 278 HIS A C 1
ATOM 2117 O O . HIS A 1 278 ? 8.164 -5.273 1.447 1.00 93.25 278 HIS A O 1
ATOM 2123 N N . ASP A 1 279 ? 10.356 -5.758 1.603 1.00 96.81 279 ASP A N 1
ATOM 2124 C CA . ASP A 1 279 ? 10.209 -6.899 2.522 1.00 96.81 279 ASP A CA 1
ATOM 2125 C C . ASP A 1 279 ? 9.434 -6.511 3.792 1.00 96.81 279 ASP A C 1
ATOM 2127 O O . ASP A 1 279 ? 8.522 -7.215 4.222 1.00 96.81 279 ASP A O 1
ATOM 2131 N N . TYR A 1 280 ? 9.797 -5.370 4.388 1.00 97.00 280 TYR A N 1
ATOM 2132 C CA . TYR A 1 280 ? 9.174 -4.837 5.594 1.00 97.00 280 TYR A CA 1
ATOM 2133 C C . TYR A 1 280 ? 7.697 -4.492 5.374 1.00 97.00 280 TYR A C 1
ATOM 2135 O O . TYR A 1 280 ? 6.862 -4.814 6.219 1.00 97.00 280 TYR A O 1
ATOM 2143 N N . PHE A 1 281 ? 7.361 -3.860 4.244 1.00 97.44 281 PHE A N 1
ATOM 2144 C CA . PHE A 1 281 ? 5.976 -3.525 3.908 1.00 97.44 281 PHE A CA 1
ATOM 2145 C C . PHE A 1 281 ? 5.110 -4.783 3.773 1.00 97.44 281 PHE A C 1
ATOM 2147 O O . PHE A 1 281 ? 4.015 -4.811 4.333 1.00 97.44 281 PHE A O 1
ATOM 2154 N N . ILE A 1 282 ? 5.603 -5.826 3.094 1.00 98.31 282 ILE A N 1
ATOM 2155 C CA . ILE A 1 282 ? 4.894 -7.107 2.935 1.00 98.31 282 ILE A CA 1
ATOM 2156 C C . ILE A 1 282 ? 4.710 -7.782 4.300 1.00 98.31 282 ILE A C 1
ATOM 2158 O O . ILE A 1 282 ? 3.578 -8.040 4.710 1.00 98.31 282 ILE A O 1
ATOM 2162 N N . ALA A 1 283 ? 5.807 -8.000 5.033 1.00 98.25 283 ALA A N 1
ATOM 2163 C CA . ALA A 1 283 ? 5.804 -8.669 6.334 1.00 98.25 283 ALA A CA 1
ATOM 2164 C C . ALA A 1 283 ? 4.851 -7.995 7.333 1.00 98.25 283 ALA A C 1
ATOM 2166 O O . ALA A 1 283 ? 3.967 -8.644 7.890 1.00 98.25 283 ALA A O 1
ATOM 2167 N N . ARG A 1 284 ? 4.965 -6.671 7.500 1.00 97.75 284 ARG A N 1
ATOM 2168 C CA . ARG A 1 284 ? 4.111 -5.921 8.426 1.00 97.75 284 ARG A CA 1
ATOM 2169 C C . ARG A 1 284 ? 2.649 -5.875 7.983 1.00 97.75 284 ARG A C 1
ATOM 2171 O O . ARG A 1 284 ? 1.766 -5.872 8.837 1.00 97.75 284 ARG A O 1
ATOM 2178 N N . SER A 1 285 ? 2.367 -5.829 6.682 1.00 98.44 285 SER A N 1
ATOM 2179 C CA . SER A 1 285 ? 0.979 -5.838 6.198 1.00 98.44 285 SER A CA 1
ATOM 2180 C C . SER A 1 285 ? 0.310 -7.190 6.443 1.00 98.44 285 SER A C 1
ATOM 2182 O O . SER A 1 285 ? -0.838 -7.221 6.877 1.00 98.44 285 SER A O 1
ATOM 2184 N N . ILE A 1 286 ? 1.044 -8.296 6.276 1.00 98.50 286 ILE A N 1
ATOM 2185 C CA . ILE A 1 286 ? 0.586 -9.638 6.662 1.00 98.50 286 ILE A CA 1
ATOM 2186 C C . ILE A 1 286 ? 0.368 -9.717 8.179 1.00 98.50 286 ILE A C 1
ATOM 2188 O O . ILE A 1 286 ? -0.671 -10.196 8.632 1.00 98.50 286 ILE A O 1
ATOM 2192 N N . ASP A 1 287 ? 1.259 -9.165 9.001 1.00 96.25 287 ASP A N 1
ATOM 2193 C CA . ASP A 1 287 ? 1.053 -9.135 10.455 1.00 96.25 287 ASP A CA 1
ATOM 2194 C C . ASP A 1 287 ? -0.156 -8.269 10.888 1.00 96.25 287 ASP A C 1
ATOM 2196 O O . ASP A 1 287 ? -0.761 -8.558 11.923 1.00 96.25 287 ASP A O 1
ATOM 2200 N N . LEU A 1 288 ? -0.604 -7.317 10.056 1.00 93.69 288 LEU A N 1
ATOM 2201 C CA . LEU A 1 288 ? -1.834 -6.524 10.233 1.00 93.69 288 LEU A CA 1
ATOM 2202 C C . LEU A 1 288 ? -3.129 -7.184 9.704 1.00 93.69 288 LEU A C 1
ATOM 2204 O O . LEU A 1 288 ? -4.221 -6.665 9.944 1.00 93.69 288 LEU A O 1
ATOM 2208 N N . LEU A 1 289 ? -3.055 -8.328 9.026 1.00 95.25 289 LEU A N 1
ATOM 2209 C CA . LEU A 1 289 ? -4.247 -9.097 8.649 1.00 95.25 289 LEU A CA 1
ATOM 2210 C C . LEU A 1 289 ? -4.895 -9.807 9.849 1.00 95.25 289 LEU A C 1
ATOM 2212 O O . LEU A 1 289 ? -4.214 -10.178 10.813 1.00 95.25 289 LEU A O 1
ATOM 2216 N N . LYS A 1 290 ? -6.196 -10.095 9.746 1.00 91.88 290 LYS A N 1
ATOM 2217 C CA . LYS A 1 290 ? -6.865 -11.112 10.573 1.00 91.88 290 LYS A CA 1
ATOM 2218 C C . LYS A 1 290 ? -6.330 -12.516 10.228 1.00 91.88 290 LYS A C 1
ATOM 2220 O O . LYS A 1 290 ? -5.876 -12.728 9.104 1.00 91.88 290 LYS A O 1
ATOM 2225 N N . PRO A 1 291 ? -6.373 -13.496 11.146 1.00 92.00 291 PRO A N 1
ATOM 2226 C CA . PRO A 1 291 ? -6.134 -14.893 10.780 1.00 92.00 291 PRO A CA 1
ATOM 2227 C C . PRO A 1 291 ? -7.178 -15.339 9.743 1.00 92.00 291 PRO A C 1
ATOM 2229 O O . PRO A 1 291 ? -8.340 -14.997 9.913 1.00 92.00 291 PRO A O 1
ATOM 2232 N N . GLY A 1 292 ? -6.764 -16.058 8.696 1.00 92.06 292 GLY A N 1
ATOM 2233 C CA . GLY A 1 292 ? -7.587 -16.471 7.546 1.00 92.06 292 GLY A CA 1
ATOM 2234 C C . GLY A 1 292 ? -7.641 -15.483 6.372 1.00 92.06 292 GLY A C 1
ATOM 2235 O O . GLY A 1 292 ? -7.868 -15.890 5.232 1.00 92.06 292 GLY A O 1
ATOM 2236 N N . ALA A 1 293 ? -7.349 -14.202 6.609 1.00 95.56 293 ALA A N 1
ATOM 2237 C CA . ALA A 1 293 ? -7.386 -13.163 5.582 1.00 95.56 293 ALA A CA 1
ATOM 2238 C C . ALA A 1 293 ? -6.244 -13.264 4.545 1.00 95.56 293 ALA A C 1
ATOM 2240 O O . ALA A 1 293 ? -5.211 -13.905 4.769 1.00 95.56 293 ALA A O 1
ATOM 2241 N N . LEU A 1 294 ? -6.437 -12.604 3.397 1.00 98.00 294 LEU A N 1
ATOM 2242 C CA . LEU A 1 294 ? -5.554 -12.685 2.227 1.00 98.00 294 LEU A CA 1
ATOM 2243 C C . LEU A 1 294 ? -4.603 -11.486 2.095 1.00 98.00 294 LEU A C 1
ATOM 2245 O O . LEU A 1 294 ? -4.929 -10.366 2.492 1.00 98.00 294 LEU A O 1
ATOM 2249 N N . ALA A 1 295 ? -3.463 -11.699 1.436 1.00 98.56 295 ALA A N 1
ATOM 2250 C CA . ALA A 1 295 ? -2.636 -10.626 0.887 1.00 98.56 295 ALA A CA 1
ATOM 2251 C C . ALA A 1 295 ? -2.291 -10.857 -0.590 1.00 98.56 295 ALA A C 1
ATOM 2253 O O . ALA A 1 295 ? -2.084 -12.001 -0.996 1.00 98.56 295 ALA A O 1
ATOM 2254 N N . ALA A 1 296 ? -2.166 -9.779 -1.370 1.00 98.75 296 ALA A N 1
ATOM 2255 C CA . ALA A 1 296 ? -1.667 -9.830 -2.745 1.00 98.75 296 ALA A CA 1
ATOM 2256 C C . ALA A 1 296 ? -0.798 -8.603 -3.089 1.00 98.75 296 ALA A C 1
ATOM 2258 O O . ALA A 1 296 ? -1.302 -7.484 -3.192 1.00 98.75 296 ALA A O 1
ATOM 2259 N N . PHE A 1 297 ? 0.509 -8.805 -3.280 1.00 98.56 297 PHE A N 1
ATOM 2260 C CA . PHE A 1 297 ? 1.478 -7.719 -3.491 1.00 98.56 297 PHE A CA 1
ATOM 2261 C C . PHE A 1 297 ? 2.264 -7.867 -4.789 1.00 98.56 297 PHE A C 1
ATOM 2263 O O . PHE A 1 297 ? 2.691 -8.967 -5.128 1.00 98.56 297 PHE A O 1
ATOM 2270 N N . VAL A 1 298 ? 2.550 -6.745 -5.453 1.00 97.81 298 VAL A N 1
ATOM 2271 C CA . VAL A 1 298 ? 3.651 -6.666 -6.427 1.00 97.81 298 VAL A CA 1
ATOM 2272 C C . VAL A 1 298 ? 4.949 -6.374 -5.673 1.00 97.81 298 VAL A C 1
ATOM 2274 O O . VAL A 1 298 ? 4.979 -5.492 -4.820 1.00 97.81 298 VAL A O 1
ATOM 2277 N N . THR A 1 299 ? 6.026 -7.091 -5.976 1.00 95.62 299 THR A N 1
ATOM 2278 C CA . THR A 1 299 ? 7.372 -6.827 -5.442 1.00 95.62 299 THR A CA 1
ATOM 2279 C C . THR A 1 299 ? 8.437 -7.045 -6.514 1.00 95.62 299 THR A C 1
ATOM 2281 O O . THR A 1 299 ? 8.144 -7.604 -7.568 1.00 95.62 299 THR A O 1
ATOM 2284 N N . SER A 1 300 ? 9.681 -6.626 -6.285 1.00 93.12 300 SER A N 1
ATOM 2285 C CA . SER A 1 300 ? 10.784 -7.010 -7.172 1.00 93.12 300 SER A CA 1
ATOM 2286 C C . SER A 1 300 ? 11.150 -8.484 -6.971 1.00 93.12 300 SER A C 1
ATOM 2288 O O . SER A 1 300 ? 11.018 -9.025 -5.869 1.00 93.12 300 SER A O 1
ATOM 2290 N N . HIS A 1 301 ? 11.687 -9.126 -8.012 1.00 94.31 301 HIS A N 1
ATOM 2291 C CA . HIS A 1 301 ? 12.128 -10.530 -7.954 1.00 94.31 301 HIS A CA 1
ATOM 2292 C C . HIS A 1 301 ? 13.099 -10.823 -6.783 1.00 94.31 301 HIS A C 1
ATOM 2294 O O . HIS A 1 301 ? 13.193 -11.949 -6.291 1.00 94.31 301 HIS A O 1
ATOM 2300 N N . GLY A 1 302 ? 13.791 -9.786 -6.289 1.00 93.50 302 GLY A N 1
ATOM 2301 C CA . GLY A 1 302 ? 14.713 -9.847 -5.160 1.00 93.50 302 GLY A CA 1
ATOM 2302 C C . GLY A 1 302 ? 14.087 -10.329 -3.848 1.00 93.50 302 GLY A C 1
ATOM 2303 O O . GLY A 1 302 ? 14.787 -10.990 -3.089 1.00 93.50 302 GLY A O 1
ATOM 2304 N N . THR A 1 303 ? 12.795 -10.096 -3.577 1.00 95.38 303 THR A N 1
ATOM 2305 C CA . THR A 1 303 ? 12.125 -10.653 -2.378 1.00 95.38 303 THR A CA 1
ATOM 2306 C C . THR A 1 303 ? 12.186 -12.185 -2.365 1.00 95.38 303 THR A C 1
ATOM 2308 O O . THR A 1 303 ? 12.463 -12.805 -1.331 1.00 95.38 303 THR A O 1
ATOM 2311 N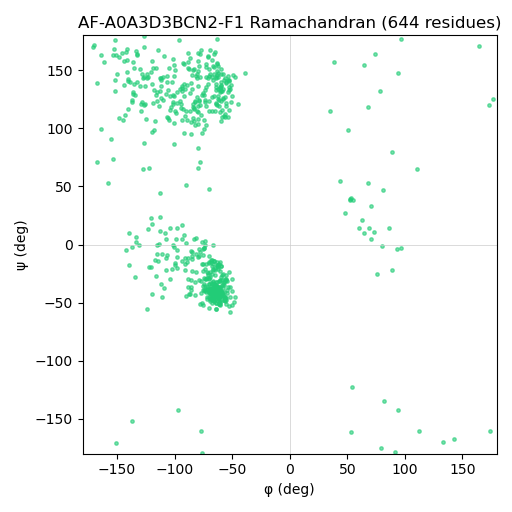 N . MET A 1 304 ? 11.974 -12.796 -3.532 1.00 97.06 304 MET A N 1
ATOM 2312 C CA . MET A 1 304 ? 11.924 -14.243 -3.708 1.00 97.06 304 MET A CA 1
ATOM 2313 C C . MET A 1 304 ? 13.318 -14.843 -3.945 1.00 97.06 304 MET A C 1
ATOM 2315 O O . MET A 1 304 ? 13.646 -15.860 -3.337 1.00 97.06 304 MET A O 1
ATOM 2319 N N . ASP A 1 305 ? 14.159 -14.210 -4.766 1.00 96.50 305 ASP A N 1
ATOM 2320 C CA . ASP A 1 305 ? 15.435 -14.790 -5.220 1.00 96.50 305 ASP A CA 1
ATOM 2321 C C . ASP A 1 305 ? 16.641 -14.491 -4.315 1.00 96.50 305 ASP A C 1
ATOM 2323 O O . ASP A 1 305 ? 17.687 -15.128 -4.454 1.00 96.50 305 ASP A O 1
ATOM 2327 N N . LYS A 1 306 ? 16.559 -13.519 -3.394 1.00 94.19 306 LYS A N 1
ATOM 2328 C CA . LYS A 1 306 ? 17.702 -13.199 -2.522 1.00 94.19 306 LYS A CA 1
ATOM 2329 C C . LYS A 1 306 ? 18.058 -14.379 -1.607 1.00 94.19 306 LYS A C 1
ATOM 2331 O O . LYS A 1 306 ? 17.179 -15.045 -1.053 1.00 94.19 306 LYS A O 1
ATOM 2336 N N . ALA A 1 307 ? 19.356 -14.561 -1.369 1.00 91.62 307 ALA A N 1
ATOM 2337 C CA . ALA A 1 307 ? 19.879 -15.554 -0.427 1.00 91.62 307 ALA A CA 1
ATOM 2338 C C . ALA A 1 307 ? 19.549 -15.243 1.050 1.00 91.62 307 ALA A C 1
ATOM 2340 O O . ALA A 1 307 ? 19.609 -16.133 1.889 1.00 91.62 307 ALA A O 1
ATOM 2341 N N . ASP A 1 308 ? 19.188 -13.995 1.371 1.00 94.25 308 ASP A N 1
ATOM 2342 C CA . ASP A 1 308 ? 18.667 -13.610 2.687 1.00 94.25 308 ASP A CA 1
ATOM 2343 C C . ASP A 1 308 ? 17.229 -14.127 2.879 1.00 94.25 308 ASP A C 1
ATOM 2345 O O . ASP A 1 308 ? 16.263 -13.555 2.368 1.00 94.25 308 ASP A O 1
ATOM 2349 N N . THR A 1 309 ? 17.085 -15.207 3.639 1.00 96.38 309 THR A N 1
ATOM 2350 C CA . THR A 1 309 ? 15.801 -15.847 3.942 1.00 96.38 309 THR A CA 1
ATOM 2351 C C . THR A 1 309 ? 14.961 -15.081 4.969 1.00 96.38 309 THR A C 1
ATOM 2353 O O . THR A 1 309 ? 13.750 -15.289 5.012 1.00 96.38 309 THR A O 1
ATOM 2356 N N . THR A 1 310 ? 15.545 -14.150 5.740 1.00 96.94 310 THR A N 1
ATOM 2357 C CA . THR A 1 310 ? 14.943 -13.516 6.938 1.00 96.94 310 THR A CA 1
ATOM 2358 C C . THR A 1 310 ? 13.526 -12.973 6.717 1.00 96.94 310 THR A C 1
ATOM 2360 O O . THR A 1 310 ? 12.652 -13.123 7.573 1.00 96.94 310 THR A O 1
ATOM 2363 N N . ALA A 1 311 ? 13.271 -12.357 5.557 1.00 96.75 311 ALA A N 1
ATOM 2364 C CA . ALA A 1 311 ? 11.947 -11.842 5.200 1.00 96.75 311 ALA A CA 1
ATOM 2365 C C . ALA A 1 311 ? 10.922 -12.965 4.966 1.00 96.75 311 ALA A C 1
ATOM 2367 O O . ALA A 1 311 ? 9.810 -12.913 5.493 1.00 96.75 311 ALA A O 1
ATOM 2368 N N . ARG A 1 312 ? 11.316 -13.990 4.200 1.00 97.88 312 ARG A N 1
ATOM 2369 C CA . ARG A 1 312 ? 10.471 -15.137 3.844 1.00 97.88 312 ARG A CA 1
ATOM 2370 C C . ARG A 1 312 ? 10.180 -15.993 5.076 1.00 97.88 312 ARG A C 1
ATOM 2372 O O . ARG A 1 312 ? 9.026 -16.314 5.328 1.00 97.88 312 ARG A O 1
ATOM 2379 N N . GLU A 1 313 ? 11.192 -16.244 5.906 1.00 97.62 313 GLU A N 1
ATOM 2380 C CA . GLU A 1 313 ? 11.054 -16.910 7.207 1.00 97.62 313 GLU A CA 1
ATOM 2381 C C . GLU A 1 313 ? 10.139 -16.153 8.171 1.00 97.62 313 GLU A C 1
ATOM 2383 O O . GLU A 1 313 ? 9.389 -16.777 8.917 1.00 97.62 313 GLU A O 1
ATOM 2388 N N . HIS A 1 314 ? 10.189 -14.816 8.204 1.00 97.44 314 HIS A N 1
ATOM 2389 C CA . HIS A 1 314 ? 9.279 -14.046 9.054 1.00 97.44 314 HIS A CA 1
ATOM 2390 C C . HIS A 1 314 ? 7.826 -14.196 8.603 1.00 97.44 314 HIS A C 1
ATOM 2392 O O . HIS A 1 314 ? 6.975 -14.528 9.424 1.00 97.44 314 HIS A O 1
ATOM 2398 N N . ILE A 1 315 ? 7.562 -14.030 7.306 1.00 97.75 315 ILE A N 1
ATOM 2399 C CA . ILE A 1 315 ? 6.227 -14.209 6.718 1.00 97.75 315 ILE A CA 1
ATOM 2400 C C . ILE A 1 315 ? 5.718 -15.643 6.944 1.00 97.75 315 ILE A C 1
ATOM 2402 O O . ILE A 1 315 ? 4.583 -15.833 7.380 1.00 97.75 315 ILE A O 1
ATOM 2406 N N . ALA A 1 316 ? 6.568 -16.652 6.739 1.00 97.12 316 ALA A N 1
ATOM 2407 C CA . ALA A 1 316 ? 6.207 -18.063 6.877 1.00 97.12 316 ALA A CA 1
ATOM 2408 C C . ALA A 1 316 ? 5.778 -18.479 8.297 1.00 97.12 316 ALA A C 1
ATOM 2410 O O . ALA A 1 316 ? 5.112 -19.504 8.439 1.00 97.12 316 ALA A O 1
ATOM 2411 N N . LYS A 1 317 ? 6.083 -17.693 9.344 1.00 94.94 317 LYS A N 1
ATOM 2412 C CA . LYS A 1 317 ? 5.603 -17.934 10.723 1.00 94.94 317 LYS A CA 1
ATOM 2413 C C . LYS A 1 317 ? 4.104 -17.683 10.889 1.00 94.94 317 LYS A C 1
ATOM 2415 O O . LYS A 1 317 ? 3.492 -18.299 11.759 1.00 94.94 317 LYS A O 1
ATOM 2420 N N . SER A 1 318 ? 3.516 -16.787 10.091 1.00 94.38 318 SER A N 1
ATOM 2421 C CA . SER A 1 318 ? 2.108 -16.381 10.217 1.00 94.38 318 SER A CA 1
ATOM 2422 C C . SER A 1 318 ? 1.270 -16.609 8.955 1.00 94.38 318 SER A C 1
ATOM 2424 O O . SER A 1 318 ? 0.049 -16.699 9.069 1.00 94.38 318 SER A O 1
ATOM 2426 N N . ALA A 1 319 ? 1.879 -16.760 7.776 1.00 97.12 319 ALA A N 1
ATOM 2427 C CA . ALA A 1 319 ? 1.178 -16.943 6.506 1.00 97.12 319 ALA A CA 1
ATOM 2428 C C . ALA A 1 319 ? 1.789 -18.034 5.614 1.00 97.12 319 ALA A C 1
ATOM 2430 O O . ALA A 1 319 ? 2.972 -18.361 5.714 1.00 97.12 319 ALA A O 1
ATOM 2431 N N . ASP A 1 320 ? 0.963 -18.559 4.711 1.00 97.12 320 ASP A N 1
ATOM 2432 C CA . ASP A 1 320 ? 1.359 -19.457 3.628 1.00 97.12 320 ASP A CA 1
ATOM 2433 C C . ASP A 1 320 ? 1.420 -18.685 2.306 1.00 97.12 320 ASP A C 1
ATOM 2435 O O . ASP A 1 320 ? 0.534 -17.873 2.018 1.00 97.12 320 ASP A O 1
ATOM 2439 N N . LEU A 1 321 ? 2.433 -18.964 1.479 1.00 98.12 321 LEU A N 1
ATOM 2440 C CA . LEU A 1 321 ? 2.429 -18.560 0.073 1.00 98.12 321 LEU A CA 1
ATOM 2441 C C . LEU A 1 321 ? 1.432 -19.451 -0.678 1.00 98.12 321 LEU A C 1
ATOM 2443 O O . LEU A 1 321 ? 1.602 -20.668 -0.729 1.00 98.12 321 LEU A O 1
ATOM 2447 N N . ILE A 1 322 ? 0.406 -18.837 -1.266 1.00 97.56 322 ILE A N 1
ATOM 2448 C CA . ILE A 1 322 ? -0.571 -19.512 -2.128 1.00 97.56 322 ILE A CA 1
ATOM 2449 C C . ILE A 1 322 ? 0.052 -19.724 -3.509 1.00 97.56 322 ILE A C 1
ATOM 2451 O O . ILE A 1 322 ? 0.033 -20.829 -4.046 1.00 97.56 322 ILE A O 1
ATOM 2455 N N . ALA A 1 323 ? 0.601 -18.645 -4.072 1.00 98.12 323 ALA A N 1
ATOM 2456 C CA . ALA A 1 323 ? 1.318 -18.641 -5.336 1.00 98.12 323 ALA A CA 1
ATOM 2457 C C . ALA A 1 323 ? 2.195 -17.391 -5.466 1.00 98.12 323 ALA A C 1
ATOM 2459 O O . ALA A 1 323 ? 1.907 -16.346 -4.879 1.00 98.12 323 ALA A O 1
ATOM 2460 N N . ALA A 1 324 ? 3.220 -17.484 -6.307 1.00 98.44 324 ALA A N 1
ATOM 2461 C CA . ALA A 1 324 ? 3.953 -16.340 -6.832 1.00 98.44 324 ALA A CA 1
ATOM 2462 C C . ALA A 1 324 ? 3.970 -16.402 -8.366 1.00 98.44 324 ALA A C 1
ATOM 2464 O O . ALA A 1 324 ? 4.201 -17.478 -8.918 1.00 98.44 324 ALA A O 1
ATOM 2465 N N . ILE A 1 325 ? 3.744 -15.268 -9.038 1.00 98.75 325 ILE A N 1
ATOM 2466 C CA . ILE A 1 325 ? 3.731 -15.133 -10.505 1.00 98.75 325 ILE A CA 1
ATOM 2467 C C . ILE A 1 325 ? 4.823 -14.152 -10.928 1.00 98.75 325 ILE A C 1
ATOM 2469 O O . ILE A 1 325 ? 4.796 -13.003 -10.496 1.00 98.75 325 ILE A O 1
ATOM 2473 N N . ARG A 1 326 ? 5.769 -14.566 -11.773 1.00 98.62 326 ARG A N 1
ATOM 2474 C CA . ARG A 1 326 ? 6.878 -13.720 -12.237 1.00 98.62 326 ARG A CA 1
ATOM 2475 C C . ARG A 1 326 ? 6.573 -13.116 -13.601 1.00 98.62 326 ARG A C 1
ATOM 2477 O O . ARG A 1 326 ? 6.377 -13.852 -14.565 1.00 98.62 326 ARG A O 1
ATOM 2484 N N . LEU A 1 327 ? 6.590 -11.789 -13.690 1.00 98.06 327 LEU A N 1
ATOM 2485 C CA . LEU A 1 327 ? 6.415 -11.048 -14.943 1.00 98.06 327 LEU A CA 1
ATOM 2486 C C . LEU A 1 327 ? 7.767 -10.826 -15.651 1.00 98.06 327 LEU A C 1
ATOM 2488 O O . LEU A 1 327 ? 8.807 -10.836 -14.988 1.00 98.06 327 LEU A O 1
ATOM 2492 N N . PRO A 1 328 ? 7.793 -10.605 -16.977 1.00 96.69 328 PRO A N 1
ATOM 2493 C CA . PRO A 1 328 ? 9.030 -10.342 -17.704 1.00 96.69 328 PRO A CA 1
ATOM 2494 C C . PRO A 1 328 ? 9.534 -8.899 -17.522 1.00 96.69 328 PRO A C 1
ATOM 2496 O O . PRO A 1 328 ? 8.797 -7.994 -17.111 1.00 96.69 328 PRO A O 1
ATOM 2499 N N . GLU A 1 329 ? 10.798 -8.667 -17.874 1.00 94.94 329 GLU A N 1
ATOM 2500 C CA . GLU A 1 329 ? 11.391 -7.331 -17.953 1.00 94.94 329 GLU A CA 1
ATOM 2501 C C . GLU A 1 329 ? 10.596 -6.420 -18.897 1.00 94.94 329 GLU A C 1
ATOM 2503 O O . GLU A 1 329 ? 10.062 -6.834 -19.928 1.00 94.94 329 GLU A O 1
ATOM 2508 N N . GLY A 1 330 ? 10.501 -5.146 -18.531 1.00 92.62 330 GLY A N 1
ATOM 2509 C CA . GLY A 1 330 ? 9.742 -4.155 -19.290 1.00 92.62 330 GLY A CA 1
ATOM 2510 C C . GLY A 1 330 ? 8.223 -4.158 -19.064 1.00 92.62 330 GLY A C 1
ATOM 2511 O O . GLY A 1 330 ? 7.554 -3.270 -19.591 1.00 92.62 330 GLY A O 1
ATOM 2512 N N . SER A 1 331 ? 7.671 -5.047 -18.226 1.00 94.00 331 SER A N 1
ATOM 2513 C CA . SER A 1 331 ? 6.240 -5.034 -17.843 1.00 94.00 331 SER A CA 1
ATOM 2514 C C . SER A 1 331 ? 5.772 -3.692 -17.250 1.00 94.00 331 SER A C 1
ATOM 2516 O O . SER A 1 331 ? 4.605 -3.328 -17.363 1.00 94.00 331 SER A O 1
ATOM 2518 N N . PHE A 1 332 ? 6.687 -2.923 -16.648 1.00 93.25 332 PHE A N 1
ATOM 2519 C CA . PHE A 1 332 ? 6.445 -1.582 -16.097 1.00 93.25 332 PHE A CA 1
ATOM 2520 C C . PHE A 1 332 ? 6.929 -0.435 -17.018 1.00 93.25 332 PHE A C 1
ATOM 2522 O O . PHE A 1 332 ? 6.723 0.743 -16.705 1.00 93.25 332 PHE A O 1
ATOM 2529 N N . ARG A 1 333 ? 7.541 -0.736 -18.174 1.00 91.56 333 ARG A N 1
ATOM 2530 C CA . ARG A 1 333 ? 8.235 0.235 -19.045 1.00 91.56 333 ARG A CA 1
ATOM 2531 C C . ARG A 1 333 ? 7.308 1.326 -19.576 1.00 91.56 333 ARG A C 1
ATOM 2533 O O . ARG A 1 333 ? 7.655 2.504 -19.508 1.00 91.56 333 ARG A O 1
ATOM 2540 N N . ARG A 1 334 ? 6.125 0.940 -20.077 1.00 89.69 334 ARG A N 1
ATOM 2541 C CA . ARG A 1 334 ? 5.150 1.841 -20.727 1.00 89.69 334 ARG A CA 1
ATOM 2542 C C . ARG A 1 334 ? 4.667 2.948 -19.790 1.00 89.69 334 ARG A C 1
ATOM 2544 O O . ARG A 1 334 ? 4.579 4.106 -20.201 1.00 89.69 334 ARG A O 1
ATOM 2551 N N . ASP A 1 335 ? 4.375 2.602 -18.539 1.00 86.94 335 ASP A N 1
ATOM 2552 C CA . ASP A 1 335 ? 3.593 3.458 -17.637 1.00 86.94 335 ASP A CA 1
ATOM 2553 C C . ASP A 1 335 ? 4.427 4.013 -16.475 1.00 86.94 335 ASP A C 1
ATOM 2555 O O . ASP A 1 335 ? 4.263 5.179 -16.115 1.00 86.94 335 ASP A O 1
ATOM 2559 N N . ALA A 1 336 ? 5.401 3.246 -15.973 1.00 85.62 336 ALA A N 1
ATOM 2560 C CA . ALA A 1 336 ? 6.280 3.639 -14.870 1.00 85.62 336 ALA A CA 1
ATOM 2561 C C . ALA A 1 336 ? 7.749 3.879 -15.271 1.00 85.62 336 ALA A C 1
ATOM 2563 O O . ALA A 1 336 ? 8.519 4.372 -14.444 1.00 85.62 336 ALA A O 1
ATOM 2564 N N . GLY A 1 337 ? 8.148 3.563 -16.510 1.00 87.88 337 GLY A N 1
ATOM 2565 C CA . GLY A 1 337 ? 9.483 3.871 -17.038 1.00 87.88 337 GLY A CA 1
ATOM 2566 C C . GLY A 1 337 ? 10.618 3.047 -16.424 1.00 87.88 337 GLY A C 1
ATOM 2567 O O . GLY A 1 337 ? 11.717 3.571 -16.255 1.00 87.88 337 GLY A O 1
ATOM 2568 N N . THR A 1 338 ? 10.348 1.791 -16.054 1.00 88.69 338 THR A N 1
ATOM 2569 C CA . THR A 1 338 ? 11.329 0.873 -15.455 1.00 88.69 338 THR A CA 1
ATOM 2570 C C . THR A 1 338 ? 11.161 -0.558 -15.970 1.00 88.69 338 THR A C 1
ATOM 2572 O O . THR A 1 338 ? 10.046 -0.993 -16.265 1.00 88.69 338 THR A O 1
ATOM 2575 N N . ASP A 1 339 ? 12.280 -1.279 -16.052 1.00 90.56 339 ASP A N 1
ATOM 2576 C CA . ASP A 1 339 ? 12.376 -2.630 -16.620 1.00 90.56 339 ASP A CA 1
ATOM 2577 C C . ASP A 1 339 ? 12.573 -3.724 -15.557 1.00 90.56 339 ASP A C 1
ATOM 2579 O O . ASP A 1 339 ? 12.731 -4.891 -15.906 1.00 90.56 339 ASP A O 1
ATOM 2583 N N . VAL A 1 340 ? 12.537 -3.355 -14.269 1.00 90.50 340 VAL A N 1
ATOM 2584 C CA . VAL A 1 340 ? 12.674 -4.273 -13.125 1.00 90.50 340 VAL A CA 1
ATOM 2585 C C . VAL A 1 340 ? 11.731 -5.472 -13.259 1.00 90.50 340 VAL A C 1
ATOM 2587 O O . VAL A 1 340 ? 10.522 -5.308 -13.420 1.00 90.50 340 VAL A O 1
ATOM 2590 N N . VAL A 1 341 ? 12.292 -6.677 -13.130 1.00 95.44 341 VAL A N 1
ATOM 2591 C CA . VAL A 1 341 ? 11.525 -7.924 -13.024 1.00 95.44 341 VAL A CA 1
ATOM 2592 C C . VAL A 1 341 ? 10.765 -7.937 -11.702 1.00 95.44 341 VAL A C 1
ATOM 2594 O O . VAL A 1 341 ? 11.360 -7.763 -10.631 1.00 95.44 341 VAL A O 1
ATOM 2597 N N . VAL A 1 342 ? 9.457 -8.168 -11.785 1.00 95.75 342 VAL A N 1
ATOM 2598 C CA . VAL A 1 342 ? 8.544 -8.168 -10.639 1.00 95.75 342 VAL A CA 1
ATOM 2599 C C . VAL A 1 342 ? 7.835 -9.504 -10.469 1.00 95.75 342 VAL A C 1
ATOM 2601 O O . VAL A 1 342 ? 7.509 -10.181 -11.446 1.00 95.75 342 VAL A O 1
ATOM 2604 N N . ASP A 1 343 ? 7.551 -9.824 -9.212 1.00 98.31 343 ASP A N 1
ATOM 2605 C CA . ASP A 1 343 ? 6.737 -10.956 -8.796 1.00 98.31 343 ASP A CA 1
ATOM 2606 C C . ASP A 1 343 ? 5.422 -10.445 -8.189 1.00 98.31 343 ASP A C 1
ATOM 2608 O O . ASP A 1 343 ? 5.418 -9.511 -7.384 1.00 98.31 343 ASP A O 1
ATOM 2612 N N . ILE A 1 344 ? 4.304 -11.075 -8.547 1.00 98.69 344 ILE A N 1
ATOM 2613 C CA . ILE A 1 344 ? 3.008 -10.932 -7.879 1.00 98.69 344 ILE A CA 1
ATOM 2614 C C . ILE A 1 344 ? 2.898 -12.070 -6.862 1.00 98.69 344 ILE A C 1
ATOM 2616 O O . ILE A 1 344 ? 2.901 -13.236 -7.252 1.00 98.69 344 ILE A O 1
ATOM 2620 N N . LEU A 1 345 ? 2.812 -11.755 -5.571 1.00 98.75 345 LEU A N 1
ATOM 2621 C CA . LEU A 1 345 ? 2.783 -12.732 -4.479 1.00 98.75 345 LEU A CA 1
ATOM 2622 C C . LEU A 1 345 ? 1.401 -12.772 -3.822 1.00 98.75 345 LEU A C 1
ATOM 2624 O O . LEU A 1 345 ? 0.940 -11.743 -3.330 1.00 98.75 345 LEU A O 1
ATOM 2628 N N . PHE A 1 346 ? 0.783 -13.953 -3.756 1.00 98.75 346 PHE A N 1
ATOM 2629 C CA . PHE A 1 346 ? -0.485 -14.204 -3.066 1.00 98.75 346 PHE A CA 1
ATOM 2630 C C . PHE A 1 346 ? -0.245 -15.008 -1.781 1.00 98.75 346 PHE A C 1
ATOM 2632 O O . PHE A 1 346 ? 0.381 -16.068 -1.821 1.00 98.75 346 PHE A O 1
ATOM 2639 N N . PHE A 1 347 ? -0.782 -14.543 -0.651 1.00 98.44 347 PHE A N 1
ATOM 2640 C CA . PHE A 1 347 ? -0.646 -15.189 0.660 1.00 98.44 347 PHE A CA 1
ATOM 2641 C C . PHE A 1 347 ? -1.998 -15.361 1.365 1.00 98.44 347 PHE A C 1
ATOM 2643 O O . PHE A 1 347 ? -2.884 -14.518 1.217 1.00 98.44 347 PHE A O 1
ATOM 2650 N N . ARG A 1 348 ? -2.121 -16.395 2.210 1.00 97.25 348 ARG A N 1
ATOM 2651 C CA . ARG A 1 348 ? -3.181 -16.508 3.232 1.00 97.25 348 ARG A CA 1
ATOM 2652 C C . ARG A 1 348 ? -2.540 -16.486 4.613 1.00 97.25 348 ARG A C 1
ATOM 2654 O O . ARG A 1 348 ? -1.598 -17.237 4.860 1.00 97.25 348 ARG A O 1
ATOM 2661 N N . LYS A 1 349 ? -3.042 -15.659 5.530 1.00 96.12 349 LYS A N 1
ATOM 2662 C CA . LYS A 1 349 ? -2.628 -15.714 6.937 1.00 96.12 349 LYS A CA 1
ATOM 2663 C C . LYS A 1 349 ? -3.258 -16.935 7.600 1.00 96.12 349 LYS A C 1
ATOM 2665 O O . LYS A 1 349 ? -4.469 -17.106 7.517 1.00 96.12 349 LYS A O 1
ATOM 2670 N N . ARG A 1 350 ? -2.468 -17.771 8.270 1.00 94.44 350 ARG A N 1
ATOM 2671 C CA . ARG A 1 350 ? -2.978 -18.982 8.928 1.00 94.44 350 ARG A CA 1
ATOM 2672 C C . ARG A 1 350 ? -3.857 -18.649 10.131 1.00 94.44 350 ARG A C 1
ATOM 2674 O O . ARG A 1 350 ? -3.619 -17.671 10.845 1.00 94.44 350 ARG A O 1
ATOM 2681 N N . LYS A 1 351 ? -4.868 -19.481 10.372 1.00 91.81 351 LYS A N 1
ATOM 2682 C CA . LYS A 1 351 ? -5.714 -19.451 11.571 1.00 91.81 351 LYS A CA 1
ATOM 2683 C C . LYS A 1 351 ? -4.986 -20.129 12.746 1.00 91.81 351 LYS A C 1
ATOM 2685 O O . LYS A 1 351 ? -4.165 -21.022 12.526 1.00 91.81 351 LYS A O 1
ATOM 2690 N N . PRO A 1 352 ? -5.226 -19.723 14.009 1.00 88.12 352 PRO A N 1
ATOM 2691 C CA . PRO A 1 352 ? -4.496 -20.280 15.147 1.00 88.12 352 PRO A CA 1
ATOM 2692 C C . PRO A 1 352 ? -4.740 -21.788 15.290 1.00 88.12 352 PRO A C 1
ATOM 2694 O O . PRO A 1 352 ? -5.872 -22.217 15.502 1.00 88.12 352 PRO A O 1
ATOM 2697 N N . GLY A 1 353 ? -3.671 -22.582 15.202 1.00 88.00 353 GLY A N 1
ATOM 2698 C CA . GLY A 1 353 ? -3.735 -24.047 15.263 1.00 88.00 353 GLY A CA 1
ATOM 2699 C C . GLY A 1 353 ? -3.753 -24.756 13.905 1.00 88.00 353 GLY A C 1
ATOM 2700 O O . GLY A 1 353 ? -3.702 -25.984 13.887 1.00 88.00 353 GLY A O 1
ATOM 2701 N N . GLU A 1 354 ? -3.771 -24.031 12.781 1.00 90.81 354 GLU A N 1
ATOM 2702 C CA . GLU A 1 354 ? -3.448 -24.626 11.479 1.00 90.81 354 GLU A CA 1
ATOM 2703 C C . GLU A 1 354 ? -1.959 -25.028 11.414 1.00 90.81 354 GLU A C 1
ATOM 2705 O O . GLU A 1 354 ? -1.110 -24.325 11.977 1.00 90.81 354 GLU A O 1
ATOM 2710 N N . PRO A 1 355 ? -1.616 -26.143 10.740 1.00 90.69 355 PRO A N 1
ATOM 2711 C CA . PRO A 1 355 ? -0.226 -26.526 10.507 1.00 90.69 355 PRO A CA 1
ATOM 2712 C C . PRO A 1 355 ? 0.466 -25.536 9.561 1.00 90.69 355 PRO A C 1
ATOM 2714 O O . PRO A 1 355 ? -0.184 -24.852 8.775 1.00 90.69 355 PRO A O 1
ATOM 2717 N N . GLU A 1 356 ? 1.796 -25.488 9.601 1.00 90.44 356 GLU A N 1
ATOM 2718 C CA . GLU A 1 356 ? 2.575 -24.729 8.619 1.00 90.44 356 GLU A CA 1
ATOM 2719 C C . GLU A 1 356 ? 2.389 -25.326 7.214 1.00 90.44 356 GLU A C 1
ATOM 2721 O O . GLU A 1 356 ? 2.457 -26.545 7.038 1.00 90.44 356 GLU A O 1
ATOM 2726 N N . GLY A 1 357 ? 2.134 -24.472 6.219 1.00 87.94 357 GLY A N 1
ATOM 2727 C CA . GLY A 1 357 ? 1.989 -24.883 4.829 1.00 87.94 357 GLY A CA 1
ATOM 2728 C C . GLY A 1 357 ? 3.321 -25.183 4.139 1.00 87.94 357 GLY A C 1
ATOM 2729 O O . GLY A 1 357 ? 4.358 -25.431 4.754 1.00 87.94 357 GLY A O 1
ATOM 2730 N N . ASN A 1 358 ? 3.299 -25.165 2.807 1.00 89.19 358 ASN A N 1
ATOM 2731 C CA . ASN A 1 358 ? 4.463 -25.492 1.989 1.00 89.19 358 ASN A CA 1
ATOM 2732 C C . ASN A 1 358 ? 5.602 -24.467 2.183 1.00 89.19 358 ASN A C 1
ATOM 2734 O O . ASN A 1 358 ? 5.470 -23.312 1.789 1.00 89.19 358 ASN A O 1
ATOM 2738 N N . GLN A 1 359 ? 6.740 -24.901 2.733 1.00 92.69 359 GLN A N 1
ATOM 2739 C CA . GLN A 1 359 ? 7.930 -24.066 2.961 1.00 92.69 359 GLN A CA 1
ATOM 2740 C C . GLN A 1 359 ? 8.972 -24.117 1.828 1.00 92.69 359 GLN A C 1
ATOM 2742 O O . GLN A 1 359 ? 10.020 -23.486 1.944 1.00 92.69 359 GLN A O 1
ATOM 2747 N N . LEU A 1 360 ? 8.711 -24.806 0.705 1.00 91.75 360 LEU A N 1
ATOM 2748 C CA . LEU A 1 360 ? 9.675 -24.894 -0.407 1.00 91.75 360 LEU A CA 1
ATOM 2749 C C . LEU A 1 360 ? 10.120 -23.515 -0.928 1.00 91.75 360 LEU A C 1
ATOM 2751 O O . LEU A 1 360 ? 11.256 -23.388 -1.365 1.00 91.75 360 LEU A O 1
ATOM 2755 N N . TRP A 1 361 ? 9.263 -22.493 -0.845 1.00 96.38 361 TRP A N 1
ATOM 2756 C CA . TRP A 1 361 ? 9.547 -21.117 -1.276 1.00 96.38 361 TRP A CA 1
ATOM 2757 C C . TRP A 1 361 ? 10.479 -20.322 -0.339 1.00 96.38 361 TRP A C 1
ATOM 2759 O O . TRP A 1 361 ? 10.815 -19.177 -0.639 1.00 96.38 361 TRP A O 1
ATOM 2769 N N . LEU A 1 362 ? 10.916 -20.880 0.795 1.00 97.00 362 LEU A N 1
ATOM 2770 C CA . LEU A 1 362 ? 11.964 -20.250 1.604 1.00 97.00 362 LEU A CA 1
ATOM 2771 C C . LEU A 1 362 ? 13.321 -20.295 0.883 1.00 97.00 362 LEU A C 1
ATOM 2773 O O . LEU A 1 362 ? 14.065 -19.311 0.908 1.00 97.00 362 LEU A O 1
ATOM 2777 N N . ASP A 1 363 ? 13.595 -21.399 0.188 1.00 96.38 363 ASP A N 1
ATOM 2778 C CA . ASP A 1 363 ? 14.867 -21.690 -0.469 1.00 96.38 363 ASP A CA 1
ATOM 2779 C C . ASP A 1 363 ? 14.967 -21.151 -1.906 1.00 96.38 363 ASP A C 1
ATOM 2781 O O . ASP A 1 363 ? 13.977 -20.841 -2.576 1.00 96.38 363 ASP A O 1
ATOM 2785 N N . VAL A 1 364 ? 16.203 -21.116 -2.408 1.00 96.75 364 VAL A N 1
ATOM 2786 C CA . VAL A 1 364 ? 16.534 -20.890 -3.820 1.00 96.75 364 VAL A CA 1
ATOM 2787 C C . VAL A 1 364 ? 17.130 -22.158 -4.436 1.00 96.75 364 VAL A C 1
ATOM 2789 O O . VAL A 1 364 ? 17.919 -22.849 -3.793 1.00 96.75 364 VAL A O 1
ATOM 2792 N N . ASP A 1 365 ? 16.773 -22.445 -5.686 1.00 94.44 365 ASP A N 1
ATOM 2793 C CA . ASP A 1 365 ? 17.347 -23.528 -6.489 1.00 94.44 365 ASP A CA 1
ATOM 2794 C C . ASP A 1 365 ? 18.210 -22.943 -7.620 1.00 94.44 365 ASP A C 1
ATOM 2796 O O . ASP A 1 365 ? 17.890 -21.905 -8.207 1.00 94.44 365 ASP A O 1
ATOM 2800 N N . GLU A 1 366 ? 19.309 -23.623 -7.951 1.00 95.50 366 GLU A N 1
ATOM 2801 C CA . GLU A 1 366 ? 20.120 -23.316 -9.133 1.00 95.50 366 GLU A CA 1
ATOM 2802 C C . GLU A 1 366 ? 19.508 -24.000 -10.360 1.00 95.50 366 GLU A C 1
ATOM 2804 O O . GLU A 1 366 ? 19.543 -25.224 -10.483 1.00 95.50 366 GLU A O 1
ATOM 2809 N N . ILE A 1 367 ? 18.912 -23.202 -11.248 1.00 94.00 367 ILE A N 1
ATOM 2810 C CA . ILE A 1 367 ? 18.180 -23.681 -12.434 1.00 94.00 367 ILE A CA 1
ATOM 2811 C C . ILE A 1 367 ? 19.025 -23.651 -13.714 1.00 94.00 367 ILE A C 1
ATOM 2813 O O . ILE A 1 367 ? 18.722 -24.367 -14.666 1.00 94.00 367 ILE A O 1
ATOM 2817 N N . ARG A 1 368 ? 20.107 -22.861 -13.733 1.00 93.38 368 ARG A N 1
ATOM 2818 C CA . ARG A 1 368 ? 21.173 -22.936 -14.740 1.00 93.38 368 ARG A CA 1
ATOM 2819 C C . ARG A 1 368 ? 22.525 -22.820 -14.026 1.00 93.38 368 ARG A C 1
ATOM 2821 O O . ARG A 1 368 ? 22.725 -21.815 -13.343 1.00 93.38 368 ARG A O 1
ATOM 2828 N N . PRO A 1 369 ? 23.457 -23.777 -14.184 1.00 90.94 369 PRO A N 1
ATOM 2829 C CA . PRO A 1 369 ? 24.809 -23.626 -13.655 1.00 90.94 369 PRO A CA 1
ATOM 2830 C C . PRO A 1 369 ? 25.553 -22.491 -14.371 1.00 90.94 369 PRO A C 1
ATOM 2832 O O . PRO A 1 369 ? 25.148 -22.041 -15.449 1.00 90.94 369 PRO A O 1
ATOM 2835 N N . ALA A 1 370 ? 26.657 -22.038 -13.778 1.00 90.56 370 ALA A N 1
ATOM 2836 C CA . ALA A 1 370 ? 27.566 -21.108 -14.441 1.00 90.56 370 ALA A CA 1
ATOM 2837 C C . ALA A 1 370 ? 28.173 -21.731 -15.711 1.00 90.56 370 ALA A C 1
ATOM 2839 O O . ALA A 1 370 ? 28.303 -22.951 -15.830 1.00 90.56 370 ALA A O 1
ATOM 2840 N N . THR A 1 371 ? 28.548 -20.869 -16.647 1.00 89.81 371 THR A N 1
ATOM 2841 C CA . THR A 1 371 ? 29.226 -21.201 -17.907 1.00 89.81 371 THR A CA 1
ATOM 2842 C C . THR A 1 371 ? 30.500 -20.361 -18.029 1.00 89.81 371 THR A C 1
ATOM 2844 O O . THR A 1 371 ? 30.786 -19.551 -17.150 1.00 89.81 371 THR A O 1
ATOM 2847 N N . ASP A 1 372 ? 31.262 -20.531 -19.110 1.00 84.88 372 ASP A N 1
ATOM 2848 C CA . ASP A 1 372 ? 32.467 -19.725 -19.354 1.00 84.88 372 ASP A CA 1
ATOM 2849 C C . ASP A 1 372 ? 32.157 -18.248 -19.699 1.00 84.88 372 ASP A C 1
ATOM 2851 O O . ASP A 1 372 ? 33.051 -17.405 -19.627 1.00 84.88 372 ASP A O 1
ATOM 2855 N N . GLU A 1 373 ? 30.906 -17.929 -20.067 1.00 80.75 373 GLU A N 1
ATOM 2856 C CA . GLU A 1 373 ? 30.456 -16.587 -20.487 1.00 80.75 373 GLU A CA 1
ATOM 2857 C C . GLU A 1 373 ? 29.501 -15.927 -19.471 1.00 80.75 373 GLU A C 1
ATOM 2859 O O . GLU A 1 373 ? 29.675 -14.759 -19.130 1.00 80.75 373 GLU A O 1
ATOM 2864 N N . ASP A 1 374 ? 28.523 -16.690 -18.972 1.00 85.62 374 ASP A N 1
ATOM 2865 C CA . ASP A 1 374 ? 27.437 -16.268 -18.072 1.00 85.62 374 ASP A CA 1
ATOM 2866 C C . ASP A 1 374 ? 27.594 -16.904 -16.670 1.00 85.62 374 ASP A C 1
ATOM 2868 O O . ASP A 1 374 ? 27.846 -18.114 -16.552 1.00 85.62 374 ASP A O 1
ATOM 2872 N N . GLY A 1 375 ? 27.263 -16.164 -15.609 1.00 90.00 375 GLY A N 1
ATOM 2873 C CA . GLY A 1 375 ? 27.103 -16.680 -14.245 1.00 90.00 375 GLY A CA 1
ATOM 2874 C C . GLY A 1 375 ? 25.967 -17.704 -14.075 1.00 90.00 375 GLY A C 1
ATOM 2875 O O . GLY A 1 375 ? 25.231 -18.032 -15.010 1.00 90.00 375 GLY A O 1
ATOM 2876 N N . ALA A 1 376 ? 25.818 -18.251 -12.863 1.00 93.56 376 ALA A N 1
ATOM 2877 C CA . ALA A 1 376 ? 24.761 -19.215 -12.532 1.00 93.56 376 ALA A CA 1
ATOM 2878 C C . ALA A 1 376 ? 23.416 -18.519 -12.265 1.00 93.56 376 ALA A C 1
ATOM 2880 O O . ALA A 1 376 ? 23.357 -17.540 -11.520 1.00 93.56 376 ALA A O 1
ATOM 2881 N N . ILE A 1 377 ? 22.318 -19.065 -12.796 1.00 95.00 377 ILE A N 1
ATOM 2882 C CA . ILE A 1 377 ? 20.966 -18.583 -12.496 1.00 95.00 377 ILE A CA 1
ATOM 2883 C C . ILE A 1 377 ? 20.417 -19.344 -11.293 1.00 95.00 377 ILE A C 1
ATOM 2885 O O . ILE A 1 377 ? 20.132 -20.544 -11.366 1.00 95.00 377 ILE A O 1
ATOM 2889 N N . ARG A 1 378 ? 20.206 -18.605 -10.205 1.00 95.44 378 ARG A N 1
ATOM 2890 C CA . ARG A 1 378 ? 19.485 -19.051 -9.011 1.00 95.44 378 ARG A CA 1
ATOM 2891 C C . ARG A 1 378 ? 18.194 -18.257 -8.891 1.00 95.44 378 ARG A C 1
ATOM 2893 O O . ARG A 1 378 ? 18.215 -17.035 -9.005 1.00 95.44 378 ARG A O 1
ATOM 2900 N N . VAL A 1 379 ? 17.092 -18.958 -8.664 1.00 97.06 379 VAL A N 1
ATOM 2901 C CA . VAL A 1 379 ? 15.765 -18.369 -8.436 1.00 97.06 379 VAL A CA 1
ATOM 2902 C C . VAL A 1 379 ? 15.129 -19.023 -7.223 1.00 97.06 379 VAL A C 1
ATOM 2904 O O . VAL A 1 379 ? 15.556 -20.096 -6.793 1.00 97.06 379 VAL A O 1
ATOM 2907 N N . ASN A 1 380 ? 14.087 -18.409 -6.675 1.00 97.94 380 ASN A N 1
ATOM 2908 C CA . ASN A 1 380 ? 13.285 -19.056 -5.646 1.00 97.94 380 ASN A CA 1
ATOM 2909 C C . ASN A 1 380 ? 12.800 -20.444 -6.093 1.00 97.94 380 ASN A C 1
ATOM 2911 O O . ASN A 1 380 ? 12.309 -20.607 -7.216 1.00 97.94 380 ASN A O 1
ATOM 2915 N N . ARG A 1 381 ? 12.892 -21.441 -5.205 1.00 97.50 381 ARG A N 1
ATOM 2916 C CA . ARG A 1 381 ? 12.489 -22.817 -5.516 1.00 97.50 381 ARG A CA 1
ATOM 2917 C C . ARG A 1 381 ? 11.020 -22.913 -5.935 1.00 97.50 381 ARG A C 1
ATOM 2919 O O . ARG A 1 381 ? 10.710 -23.802 -6.719 1.00 97.50 381 ARG A O 1
ATOM 2926 N N . TRP A 1 382 ? 10.137 -22.000 -5.514 1.00 97.50 382 TRP A N 1
ATOM 2927 C CA . TRP A 1 382 ? 8.778 -21.917 -6.063 1.00 97.50 382 TRP A CA 1
ATOM 2928 C C . TRP A 1 382 ? 8.792 -21.856 -7.600 1.00 97.50 382 TRP A C 1
ATOM 2930 O O . TRP A 1 382 ? 8.275 -22.760 -8.251 1.00 97.50 382 TRP A O 1
ATOM 2940 N N . PHE A 1 383 ? 9.462 -20.863 -8.193 1.00 97.62 383 PHE A N 1
ATOM 2941 C CA . PHE A 1 383 ? 9.529 -20.709 -9.652 1.00 97.62 383 PHE A CA 1
ATOM 2942 C C . PHE A 1 383 ? 10.240 -21.886 -10.331 1.00 97.62 383 PHE A C 1
ATOM 2944 O O . PHE A 1 383 ? 9.803 -22.343 -11.383 1.00 97.62 383 PHE A O 1
ATOM 2951 N N . GLY A 1 384 ? 11.265 -22.454 -9.685 1.00 95.56 384 GLY A N 1
ATOM 2952 C CA . GLY A 1 384 ? 11.944 -23.668 -10.156 1.00 95.56 384 GLY A CA 1
ATOM 2953 C C . GLY A 1 384 ? 11.083 -24.945 -10.157 1.00 95.56 384 GLY A C 1
ATOM 2954 O O . GLY A 1 384 ? 11.483 -25.940 -10.761 1.00 95.56 384 GLY A O 1
ATOM 2955 N N . ARG A 1 385 ? 9.916 -24.948 -9.493 1.00 95.56 385 ARG A N 1
ATOM 2956 C CA . ARG A 1 385 ? 8.945 -26.064 -9.486 1.00 95.56 385 ARG A CA 1
ATOM 2957 C C . ARG A 1 385 ? 7.608 -25.722 -10.153 1.00 95.56 385 ARG A C 1
ATOM 2959 O O . ARG A 1 385 ? 6.859 -26.638 -10.475 1.00 95.56 385 ARG A O 1
ATOM 2966 N N . HIS A 1 386 ? 7.345 -24.440 -10.395 1.00 96.19 386 HIS A N 1
ATOM 2967 C CA . HIS A 1 386 ? 6.105 -23.909 -10.960 1.00 96.19 386 HIS A CA 1
ATOM 2968 C C . HIS A 1 386 ? 6.397 -23.013 -12.186 1.00 96.19 386 HIS A C 1
ATOM 2970 O O . HIS A 1 386 ? 6.154 -21.804 -12.137 1.00 96.19 386 HIS A O 1
ATOM 2976 N N . PRO A 1 387 ? 6.935 -23.576 -13.289 1.00 95.44 387 PRO A N 1
ATOM 2977 C CA . PRO A 1 387 ? 7.360 -22.806 -14.462 1.00 95.44 387 PRO A CA 1
ATOM 2978 C C . PRO A 1 387 ? 6.198 -22.113 -15.189 1.00 95.44 387 PRO A C 1
ATOM 2980 O O . PRO A 1 387 ? 6.405 -21.068 -15.798 1.00 95.44 387 PRO A O 1
ATOM 2983 N N . ASP A 1 388 ? 4.975 -22.640 -15.078 1.00 96.19 388 ASP A N 1
ATOM 2984 C CA . ASP A 1 388 ? 3.761 -22.050 -15.665 1.00 96.19 388 ASP A CA 1
ATOM 2985 C C . ASP A 1 388 ? 3.413 -20.679 -15.052 1.00 96.19 388 ASP A C 1
ATOM 2987 O O . ASP A 1 388 ? 2.726 -19.868 -15.666 1.00 96.19 388 ASP A O 1
ATOM 2991 N N . PHE A 1 389 ? 3.941 -20.388 -13.858 1.00 98.00 389 PHE A N 1
ATOM 2992 C CA . PHE A 1 389 ? 3.831 -19.092 -13.189 1.00 98.00 389 PHE A CA 1
ATOM 2993 C C . PHE A 1 389 ? 5.008 -18.143 -13.498 1.00 98.00 389 PHE A C 1
ATOM 2995 O O . PHE A 1 389 ? 5.123 -17.081 -12.887 1.00 98.00 389 PHE A O 1
ATOM 3002 N N . VAL A 1 390 ? 5.891 -18.490 -14.439 1.00 97.94 390 VAL A N 1
ATOM 3003 C CA . VAL A 1 390 ? 6.943 -17.603 -14.958 1.00 97.94 390 VAL A CA 1
ATOM 3004 C C . VAL A 1 390 ? 6.546 -17.167 -16.364 1.00 97.94 390 VAL A C 1
ATOM 3006 O O . VAL A 1 390 ? 6.574 -17.964 -17.297 1.00 97.94 390 VAL A O 1
ATOM 3009 N N . LEU A 1 391 ? 6.193 -15.895 -16.547 1.00 97.56 391 LEU A N 1
ATOM 3010 C CA . LEU A 1 391 ? 5.678 -15.348 -17.811 1.00 97.56 391 LEU A CA 1
ATOM 3011 C C . LEU A 1 391 ? 6.816 -14.820 -18.699 1.00 97.56 391 LEU A C 1
ATOM 3013 O O . LEU A 1 391 ? 6.853 -13.662 -19.106 1.00 97.56 391 LEU A O 1
ATOM 3017 N N . GLY A 1 392 ? 7.825 -15.663 -18.906 1.00 96.31 392 GLY A N 1
ATOM 3018 C CA . GLY A 1 392 ? 9.059 -15.292 -19.584 1.00 96.31 392 GLY A CA 1
ATOM 3019 C C . GLY A 1 392 ? 10.105 -16.403 -19.558 1.00 96.31 392 GLY A C 1
ATOM 3020 O O . GLY A 1 392 ? 9.800 -17.579 -19.343 1.00 96.31 392 GLY A O 1
ATOM 3021 N N . THR A 1 393 ? 11.358 -16.021 -19.786 1.00 95.81 393 THR A N 1
ATOM 3022 C CA . THR A 1 393 ? 12.521 -16.915 -19.786 1.00 95.81 393 THR A CA 1
ATOM 3023 C C . THR A 1 393 ? 13.585 -16.386 -18.831 1.00 95.81 393 THR A C 1
ATOM 3025 O O . THR A 1 393 ? 14.084 -15.274 -19.008 1.00 95.81 393 THR A O 1
ATOM 3028 N N . HIS A 1 394 ? 13.959 -17.191 -17.836 1.00 96.25 394 HIS A N 1
ATOM 3029 C CA . HIS A 1 394 ? 15.060 -16.885 -16.923 1.00 96.25 394 HIS A CA 1
ATOM 3030 C C . HIS A 1 394 ? 16.372 -16.672 -17.694 1.00 96.25 394 HIS A C 1
ATOM 3032 O O . HIS A 1 394 ? 16.792 -17.541 -18.459 1.00 96.25 394 HIS A O 1
ATOM 3038 N N . ALA A 1 395 ? 17.032 -15.537 -17.480 1.00 95.44 395 ALA A N 1
ATOM 3039 C CA . ALA A 1 395 ? 18.288 -15.191 -18.137 1.00 95.44 395 ALA A CA 1
ATOM 3040 C C . ALA A 1 395 ? 19.141 -14.264 -17.259 1.00 95.44 395 ALA A C 1
ATOM 3042 O O . ALA A 1 395 ? 18.699 -13.809 -16.205 1.00 95.44 395 ALA A O 1
ATOM 3043 N N . LEU A 1 396 ? 20.354 -13.952 -17.715 1.00 94.25 396 LEU A N 1
ATOM 3044 C CA . LEU A 1 396 ? 21.183 -12.882 -17.158 1.00 94.25 396 LEU A CA 1
ATOM 3045 C C . LEU A 1 396 ? 21.275 -11.709 -18.151 1.00 94.25 396 LEU A C 1
ATOM 3047 O O . LEU A 1 396 ? 20.929 -11.836 -19.331 1.00 94.25 396 LEU A O 1
ATOM 3051 N N . THR A 1 397 ? 21.666 -10.537 -17.662 1.00 92.00 397 THR A N 1
ATOM 3052 C CA . THR A 1 397 ? 21.856 -9.308 -18.445 1.00 92.00 397 THR A CA 1
ATOM 3053 C C . THR A 1 397 ? 22.875 -8.391 -17.762 1.00 92.00 397 THR A C 1
ATOM 3055 O O . THR A 1 397 ? 23.184 -8.564 -16.584 1.00 92.00 397 THR A O 1
ATOM 3058 N N . SER A 1 398 ? 23.420 -7.408 -18.479 1.00 87.81 398 SER A N 1
ATOM 3059 C CA . SER A 1 398 ? 24.388 -6.452 -17.926 1.00 87.81 398 SER A CA 1
ATOM 3060 C C . SER A 1 398 ? 23.684 -5.214 -17.365 1.00 87.81 398 SER A C 1
ATOM 3062 O O . SER A 1 398 ? 23.160 -4.394 -18.117 1.00 87.81 398 SER A O 1
ATOM 3064 N N . GLY A 1 399 ? 23.698 -5.056 -16.042 1.00 81.25 399 GLY A N 1
ATOM 3065 C CA . GLY A 1 399 ? 23.248 -3.849 -15.349 1.00 81.25 399 GLY A CA 1
ATOM 3066 C C . GLY A 1 399 ? 24.397 -2.883 -15.006 1.00 81.25 399 GLY A C 1
ATOM 3067 O O . GLY A 1 399 ? 25.571 -3.218 -15.175 1.00 81.25 399 GLY A O 1
ATOM 3068 N N . PRO A 1 400 ? 24.097 -1.693 -14.443 1.00 73.81 400 PRO A N 1
ATOM 3069 C CA . PRO A 1 400 ? 25.108 -0.693 -14.064 1.00 73.81 400 PRO A CA 1
ATOM 3070 C C . PRO A 1 400 ? 26.141 -1.156 -13.021 1.00 73.81 400 PRO A C 1
ATOM 3072 O O . PRO A 1 400 ? 27.159 -0.495 -12.835 1.00 73.81 400 PRO A O 1
ATOM 3075 N N . PHE A 1 401 ? 25.874 -2.270 -12.332 1.00 75.69 401 PHE A N 1
ATOM 3076 C CA . PHE A 1 401 ? 26.723 -2.845 -11.284 1.00 75.69 401 PHE A CA 1
ATOM 3077 C C . PHE A 1 401 ? 27.338 -4.202 -11.679 1.00 75.69 401 PHE A C 1
ATOM 3079 O O . PHE A 1 401 ? 27.893 -4.887 -10.823 1.00 75.69 401 PHE A O 1
ATOM 3086 N N . GLY A 1 402 ? 27.253 -4.585 -12.959 1.00 85.38 402 GLY A N 1
ATOM 3087 C CA . GLY A 1 402 ? 27.717 -5.872 -13.481 1.00 85.38 402 GLY A CA 1
ATOM 3088 C C . GLY A 1 402 ? 26.572 -6.771 -13.951 1.00 85.38 402 GLY A C 1
ATOM 3089 O O . GLY A 1 402 ? 25.472 -6.302 -14.241 1.00 85.38 402 GLY A O 1
ATOM 3090 N N . GLU A 1 403 ? 26.845 -8.070 -14.048 1.00 90.06 403 GLU A N 1
ATOM 3091 C CA . GLU A 1 403 ? 25.843 -9.084 -14.385 1.00 90.06 403 GLU A CA 1
ATOM 3092 C C . GLU A 1 403 ? 24.700 -9.107 -13.354 1.00 90.06 403 GLU A C 1
ATOM 3094 O O . GLU A 1 403 ? 24.919 -9.017 -12.144 1.00 90.06 403 GLU A O 1
ATOM 3099 N N . THR A 1 404 ? 23.465 -9.216 -13.836 1.00 92.00 404 THR A N 1
ATOM 3100 C CA . THR A 1 404 ? 22.263 -9.317 -13.010 1.00 92.00 404 THR A CA 1
ATOM 3101 C C . THR A 1 404 ? 21.238 -10.253 -13.644 1.00 92.00 404 THR A C 1
ATOM 3103 O O . THR A 1 404 ? 21.261 -10.505 -14.849 1.00 92.00 404 THR A O 1
ATOM 3106 N N . TYR A 1 405 ? 20.336 -10.785 -12.825 1.00 94.50 405 TYR A N 1
ATOM 3107 C CA . TYR A 1 405 ? 19.237 -11.626 -13.284 1.00 94.50 405 TYR A CA 1
ATOM 3108 C C . TYR A 1 405 ? 18.194 -10.813 -14.060 1.00 94.50 405 TYR A C 1
ATOM 3110 O O . TYR A 1 405 ? 17.887 -9.675 -13.711 1.00 94.50 405 TYR A O 1
ATOM 3118 N N . THR A 1 406 ? 17.596 -11.435 -15.077 1.00 95.81 406 THR A N 1
ATOM 3119 C CA . THR A 1 406 ? 16.374 -10.947 -15.714 1.00 95.81 406 THR A CA 1
ATOM 3120 C C . THR A 1 406 ? 15.426 -12.094 -16.104 1.00 95.81 406 THR A C 1
ATOM 3122 O O . THR A 1 406 ? 15.795 -13.269 -16.139 1.00 95.81 406 THR A O 1
ATOM 3125 N N . CYS A 1 407 ? 14.179 -11.751 -16.415 1.00 96.81 407 CYS A N 1
ATOM 3126 C CA . CYS A 1 407 ? 13.187 -12.633 -17.011 1.00 96.81 407 CYS A CA 1
ATOM 3127 C C . CYS A 1 407 ? 12.819 -12.044 -18.377 1.00 96.81 407 CYS A C 1
ATOM 3129 O O . CYS A 1 407 ? 12.045 -11.094 -18.447 1.00 96.81 407 CYS A O 1
ATOM 3131 N N . ARG A 1 408 ? 13.406 -12.545 -19.466 1.00 96.06 408 ARG A N 1
ATOM 3132 C CA . ARG A 1 408 ? 13.156 -12.001 -20.812 1.00 96.06 408 ARG A CA 1
ATOM 3133 C C . ARG A 1 408 ? 11.732 -12.367 -21.262 1.00 96.06 408 ARG A C 1
ATOM 3135 O O . ARG A 1 408 ? 11.336 -13.514 -21.034 1.00 96.06 408 ARG A O 1
ATOM 3142 N N . PRO A 1 409 ? 10.963 -11.462 -21.896 1.00 95.19 409 PRO A N 1
ATOM 3143 C CA . PRO A 1 409 ? 9.665 -11.815 -22.473 1.00 95.19 409 PRO A CA 1
ATOM 3144 C C . PRO A 1 409 ? 9.824 -12.902 -23.543 1.00 95.19 409 PRO A C 1
ATOM 3146 O O . PRO A 1 409 ? 10.871 -12.999 -24.190 1.00 95.19 409 PRO A O 1
ATOM 3149 N N . ARG A 1 410 ? 8.791 -13.728 -23.737 1.00 93.25 410 ARG A N 1
ATOM 3150 C CA . ARG A 1 410 ? 8.751 -14.672 -24.862 1.00 93.25 410 ARG A CA 1
ATOM 3151 C C . ARG A 1 410 ? 8.316 -13.935 -26.127 1.00 93.25 410 ARG A C 1
ATOM 3153 O O . ARG A 1 410 ? 7.518 -13.003 -26.067 1.00 93.25 410 ARG A O 1
ATOM 3160 N N . ASN A 1 411 ? 8.843 -14.353 -27.274 1.00 85.12 411 ASN A N 1
ATOM 3161 C CA . ASN A 1 411 ? 8.363 -13.847 -28.558 1.00 85.12 411 ASN A CA 1
ATOM 3162 C C . ASN A 1 411 ? 6.923 -14.328 -28.786 1.00 85.12 411 ASN A C 1
ATOM 3164 O O . ASN A 1 411 ? 6.603 -15.469 -28.457 1.00 85.12 411 ASN A O 1
ATOM 3168 N N . ASP A 1 412 ? 6.093 -13.460 -29.365 1.00 82.31 412 ASP A N 1
ATOM 3169 C CA . ASP A 1 412 ? 4.713 -13.747 -29.785 1.00 82.31 412 ASP A CA 1
ATOM 3170 C C . ASP A 1 412 ? 3.739 -14.183 -28.658 1.00 82.31 412 ASP A C 1
ATOM 3172 O O . ASP A 1 412 ? 2.634 -14.649 -28.935 1.00 82.31 412 ASP A O 1
ATOM 3176 N N . GLU A 1 413 ? 4.111 -13.986 -27.386 1.00 89.00 413 GLU A N 1
ATOM 3177 C CA . GLU A 1 413 ? 3.267 -14.219 -26.204 1.00 89.00 413 GLU A CA 1
ATOM 3178 C C . GLU A 1 413 ? 2.589 -12.911 -25.752 1.00 89.00 413 GLU A C 1
ATOM 3180 O O . GLU A 1 413 ? 3.257 -11.914 -25.474 1.00 89.00 413 GLU A O 1
ATOM 3185 N N . ASP A 1 414 ? 1.255 -12.908 -25.666 1.00 93.69 414 ASP A N 1
ATOM 3186 C CA . ASP A 1 414 ? 0.488 -11.794 -25.095 1.00 93.69 414 ASP A CA 1
ATOM 3187 C C . ASP A 1 414 ? 0.521 -11.872 -23.561 1.00 93.69 414 ASP A C 1
ATOM 3189 O O . ASP A 1 414 ? -0.012 -12.811 -22.964 1.00 93.69 414 ASP A O 1
ATOM 3193 N N . LEU A 1 415 ? 1.155 -10.884 -22.925 1.00 94.31 415 LEU A N 1
ATOM 3194 C CA . LEU A 1 415 ? 1.353 -10.849 -21.477 1.00 94.31 415 LEU A CA 1
ATOM 3195 C C . LEU A 1 415 ? 0.036 -10.719 -20.696 1.00 94.31 415 LEU A C 1
ATOM 3197 O O . LEU A 1 415 ? -0.066 -11.302 -19.617 1.00 94.31 415 LEU A O 1
ATOM 3201 N N . ASP A 1 416 ? -0.972 -10.013 -21.219 1.00 93.88 416 ASP A N 1
ATOM 3202 C CA . ASP A 1 416 ? -2.272 -9.886 -20.544 1.00 93.88 416 ASP A CA 1
ATOM 3203 C C . ASP A 1 416 ? -2.988 -11.248 -20.529 1.00 93.88 416 ASP A C 1
ATOM 3205 O O . ASP A 1 416 ? -3.509 -11.675 -19.495 1.00 93.88 416 ASP A O 1
ATOM 3209 N N . ALA A 1 417 ? -2.942 -11.980 -21.649 1.00 95.75 417 ALA A N 1
ATOM 3210 C CA . ALA A 1 417 ? -3.504 -13.325 -21.765 1.00 95.75 417 ALA A CA 1
ATOM 3211 C C . ALA A 1 417 ? -2.721 -14.369 -20.944 1.00 95.75 417 ALA A C 1
ATOM 3213 O O . ALA A 1 417 ? -3.327 -15.205 -20.271 1.00 95.75 417 ALA A O 1
ATOM 3214 N N . ALA A 1 418 ? -1.386 -14.310 -20.952 1.00 96.81 418 ALA A N 1
ATOM 3215 C CA . ALA A 1 418 ? -0.532 -15.201 -20.167 1.00 96.81 418 ALA A CA 1
ATOM 3216 C C . ALA A 1 418 ? -0.704 -14.972 -18.654 1.00 96.81 418 ALA A C 1
ATOM 3218 O O . ALA A 1 418 ? -0.754 -15.928 -17.878 1.00 96.81 418 ALA A O 1
ATOM 3219 N N . LEU A 1 419 ? -0.870 -13.714 -18.229 1.00 97.81 419 LEU A N 1
ATOM 3220 C CA . LEU A 1 419 ? -1.155 -13.375 -16.837 1.00 97.81 419 LEU A CA 1
ATOM 3221 C C . LEU A 1 419 ? -2.564 -13.809 -16.421 1.00 97.81 419 LEU A C 1
ATOM 3223 O O . LEU A 1 419 ? -2.719 -14.359 -15.332 1.00 97.81 419 LEU A O 1
ATOM 3227 N N . ALA A 1 420 ? -3.573 -13.653 -17.283 1.00 97.50 420 ALA A N 1
ATOM 3228 C CA . ALA A 1 420 ? -4.903 -14.207 -17.033 1.00 97.50 420 ALA A CA 1
ATOM 3229 C C . ALA A 1 420 ? -4.858 -15.738 -16.856 1.00 97.50 420 ALA A C 1
ATOM 3231 O O . ALA A 1 420 ? -5.422 -16.254 -15.894 1.00 97.50 420 ALA A O 1
ATOM 3232 N N . ALA A 1 421 ? -4.116 -16.455 -17.708 1.00 97.69 421 ALA A N 1
ATOM 3233 C CA . ALA A 1 421 ? -3.942 -17.904 -17.594 1.00 97.69 421 ALA A CA 1
ATOM 3234 C C . ALA A 1 421 ? -3.241 -18.324 -16.285 1.00 97.69 421 ALA A C 1
ATOM 3236 O O . ALA A 1 421 ? -3.675 -19.280 -15.644 1.00 97.69 421 ALA A O 1
ATOM 3237 N N . ALA A 1 422 ? -2.209 -17.597 -15.841 1.00 98.19 422 ALA A N 1
ATOM 3238 C CA . ALA A 1 422 ? -1.536 -17.874 -14.569 1.00 98.19 422 ALA A CA 1
ATOM 3239 C C . ALA A 1 422 ? -2.398 -17.530 -13.339 1.00 98.19 422 ALA A C 1
ATOM 3241 O O . ALA A 1 422 ? -2.357 -18.248 -12.341 1.00 98.19 422 ALA A O 1
ATOM 3242 N N . ILE A 1 423 ? -3.233 -16.486 -13.410 1.00 98.38 423 ILE A N 1
ATOM 3243 C CA . ILE A 1 423 ? -4.290 -16.245 -12.414 1.00 98.38 423 ILE A CA 1
ATOM 3244 C C . ILE A 1 423 ? -5.289 -17.410 -12.405 1.00 98.38 423 ILE A C 1
ATOM 3246 O O . ILE A 1 423 ? -5.728 -17.832 -11.336 1.00 98.38 423 ILE A O 1
ATOM 3250 N N . ASP A 1 424 ? -5.610 -17.994 -13.561 1.00 97.81 424 ASP A N 1
ATOM 3251 C CA . ASP A 1 424 ? -6.546 -19.116 -13.641 1.00 97.81 424 ASP A CA 1
ATOM 3252 C C . ASP A 1 424 ? -6.018 -20.442 -13.055 1.00 97.81 424 ASP A C 1
ATOM 3254 O O . ASP A 1 424 ? -6.824 -21.321 -12.731 1.00 97.81 424 ASP A O 1
ATOM 3258 N N . LEU A 1 425 ? -4.706 -20.553 -12.814 1.00 97.88 425 LEU A N 1
ATOM 3259 C CA . LEU A 1 425 ? -4.076 -21.654 -12.071 1.00 97.88 425 LEU A CA 1
ATOM 3260 C C . LEU A 1 425 ? -4.152 -21.501 -10.539 1.00 97.88 425 LEU A C 1
ATOM 3262 O O . LEU A 1 425 ? -3.787 -22.433 -9.819 1.00 97.88 425 LEU A O 1
ATOM 3266 N N . LEU A 1 426 ? -4.610 -20.357 -10.013 1.00 97.94 426 LEU A N 1
ATOM 3267 C CA . LEU A 1 426 ? -4.808 -20.183 -8.570 1.00 97.94 426 LEU A CA 1
ATOM 3268 C C . LEU A 1 426 ? -5.922 -21.113 -8.040 1.00 97.94 426 LEU A C 1
ATOM 3270 O O . LEU A 1 426 ? -6.910 -21.354 -8.741 1.00 97.94 426 LEU A O 1
ATOM 3274 N N . PRO A 1 427 ? -5.819 -21.612 -6.794 1.00 96.50 427 PRO A N 1
ATOM 3275 C CA . PRO A 1 427 ? -6.905 -22.356 -6.158 1.00 96.50 427 PRO A CA 1
ATOM 3276 C C . PRO A 1 427 ? -8.150 -21.475 -5.970 1.00 96.50 427 PRO A C 1
ATOM 3278 O O . PRO A 1 427 ? -8.042 -20.267 -5.762 1.00 96.50 427 PRO A O 1
ATOM 3281 N N . ALA A 1 428 ? -9.332 -22.088 -6.021 1.00 96.00 428 ALA A N 1
ATOM 3282 C CA . ALA A 1 428 ? -10.597 -21.405 -5.760 1.00 96.00 428 ALA A CA 1
ATOM 3283 C C . ALA A 1 428 ? -10.952 -21.402 -4.262 1.00 96.00 428 ALA A C 1
ATOM 3285 O O . ALA A 1 428 ? -10.589 -22.334 -3.544 1.00 96.00 428 ALA A O 1
ATOM 3286 N N . ASP A 1 429 ? -11.691 -20.380 -3.818 1.00 92.44 429 ASP A N 1
ATOM 3287 C CA . ASP A 1 429 ? -12.416 -20.350 -2.533 1.00 92.44 429 ASP A CA 1
ATOM 3288 C C . ASP A 1 429 ? -11.586 -20.684 -1.267 1.00 92.44 429 ASP A C 1
ATOM 3290 O O . ASP A 1 429 ? -12.071 -21.329 -0.337 1.00 92.44 429 ASP A O 1
ATOM 3294 N N . LEU A 1 430 ? -10.332 -20.213 -1.195 1.00 90.38 430 LEU A N 1
ATOM 3295 C CA . LEU A 1 430 ? -9.479 -20.348 0.000 1.00 90.38 430 LEU A CA 1
ATOM 3296 C C . LEU A 1 430 ? -9.830 -19.381 1.146 1.00 90.38 430 LEU A C 1
ATOM 3298 O O . LEU A 1 430 ? -9.362 -19.582 2.270 1.00 90.38 430 LEU A O 1
ATOM 3302 N N . TYR A 1 431 ? -10.596 -18.321 0.877 1.00 87.62 431 TYR A N 1
ATOM 3303 C CA . TYR A 1 431 ? -11.076 -17.386 1.894 1.00 87.62 431 TYR A CA 1
ATOM 3304 C C . TYR A 1 431 ? -12.343 -17.929 2.575 1.00 87.62 431 TYR A C 1
ATOM 3306 O O . TYR A 1 431 ? -13.433 -17.942 2.000 1.00 87.62 431 TYR A O 1
ATOM 3314 N N . ASP A 1 432 ? -12.174 -18.385 3.816 1.00 77.56 432 ASP A N 1
ATOM 3315 C CA . ASP A 1 432 ? -13.130 -19.206 4.567 1.00 77.56 432 ASP A CA 1
ATOM 3316 C C . ASP A 1 432 ? -13.627 -18.551 5.875 1.00 77.56 432 ASP A C 1
ATOM 3318 O O . ASP A 1 432 ? -14.131 -19.238 6.762 1.00 77.56 432 ASP A O 1
ATOM 3322 N N . ASP A 1 433 ? -13.469 -17.233 6.034 1.00 71.94 433 ASP A N 1
ATOM 3323 C CA . ASP A 1 433 ? -14.000 -16.483 7.183 1.00 71.94 433 ASP A CA 1
ATOM 3324 C C . ASP A 1 433 ? -15.402 -15.909 6.944 1.00 71.94 433 ASP A C 1
ATOM 3326 O O . ASP A 1 433 ? -15.800 -15.608 5.816 1.00 71.94 433 ASP A O 1
ATOM 3330 N N . GLU A 1 434 ? -16.135 -15.687 8.040 1.00 65.31 434 GLU A N 1
ATOM 3331 C CA . GLU A 1 434 ? -17.293 -14.793 8.039 1.00 65.31 434 GLU A CA 1
ATOM 3332 C C . GLU A 1 434 ? -16.798 -13.344 7.886 1.00 65.31 434 GLU A C 1
ATOM 3334 O O . GLU A 1 434 ? -16.111 -12.834 8.782 1.00 65.31 434 GLU A O 1
ATOM 3339 N N . PRO A 1 435 ? -17.126 -12.645 6.782 1.00 60.59 435 PRO A N 1
ATOM 3340 C CA . PRO A 1 435 ? -16.668 -11.279 6.598 1.00 60.59 435 PRO A CA 1
ATOM 3341 C C . PRO A 1 435 ? -17.275 -10.378 7.669 1.00 60.59 435 PRO A C 1
ATOM 3343 O O . PRO A 1 435 ? -18.477 -10.429 7.932 1.00 60.59 435 PRO A O 1
ATOM 3346 N N . THR A 1 436 ? -16.464 -9.508 8.269 1.00 63.47 436 THR A N 1
ATOM 3347 C CA . THR A 1 436 ? -16.997 -8.492 9.185 1.00 63.47 436 THR A CA 1
ATOM 3348 C C . THR A 1 436 ? -17.911 -7.550 8.398 1.00 63.47 436 THR A C 1
ATOM 3350 O O . THR A 1 436 ? -17.412 -6.931 7.458 1.00 63.47 436 THR A O 1
ATOM 3353 N N . PRO A 1 437 ? -19.203 -7.398 8.757 1.00 63.81 437 PRO A N 1
ATOM 3354 C CA . PRO A 1 437 ? -20.087 -6.466 8.072 1.00 63.81 437 PRO A CA 1
ATOM 3355 C C . PRO A 1 437 ? -19.522 -5.048 8.135 1.00 63.81 437 PRO A C 1
ATOM 3357 O O . PRO A 1 437 ? -19.084 -4.594 9.196 1.00 63.81 437 PRO A O 1
ATOM 3360 N N . ILE A 1 438 ? -19.524 -4.369 6.992 1.00 69.00 438 ILE A N 1
ATOM 3361 C CA . ILE A 1 438 ? -19.046 -2.998 6.852 1.00 69.00 438 ILE A CA 1
ATOM 3362 C C . ILE A 1 438 ? -20.217 -2.112 6.464 1.00 69.00 438 ILE A C 1
ATOM 3364 O O . ILE A 1 438 ? -20.862 -2.326 5.443 1.00 69.00 438 ILE A O 1
ATOM 3368 N N . ASP A 1 439 ? -20.437 -1.096 7.285 1.00 71.50 439 ASP A N 1
ATOM 3369 C CA . ASP A 1 439 ? -21.162 0.106 6.911 1.00 71.50 439 ASP A CA 1
ATOM 3370 C C . ASP A 1 439 ? -20.100 1.120 6.462 1.00 71.50 439 ASP A C 1
ATOM 3372 O O . ASP A 1 439 ? -19.297 1.580 7.276 1.00 71.50 439 ASP A O 1
ATOM 3376 N N . ILE A 1 440 ? -20.011 1.375 5.151 1.00 70.81 440 ILE A N 1
ATOM 3377 C CA . ILE A 1 440 ? -18.969 2.245 4.579 1.00 70.81 440 ILE A CA 1
ATOM 3378 C C . ILE A 1 440 ? -19.179 3.699 5.005 1.00 70.81 440 ILE A C 1
ATOM 3380 O O . ILE A 1 440 ? -18.193 4.401 5.201 1.00 70.81 440 ILE A O 1
ATOM 3384 N N . ASP A 1 441 ? -20.423 4.147 5.178 1.00 63.59 441 ASP A N 1
ATOM 3385 C CA . ASP A 1 441 ? -20.707 5.527 5.574 1.00 63.59 441 ASP A CA 1
ATOM 3386 C C . ASP A 1 441 ? -20.359 5.738 7.056 1.00 63.59 441 ASP A C 1
ATOM 3388 O O . ASP A 1 441 ? -19.699 6.719 7.400 1.00 63.59 441 ASP A O 1
ATOM 3392 N N . LEU A 1 442 ? -20.661 4.759 7.918 1.00 56.06 442 LEU A N 1
ATOM 3393 C CA . LEU A 1 442 ? -20.195 4.756 9.308 1.00 56.06 442 LEU A CA 1
ATOM 3394 C C . LEU A 1 442 ? -18.662 4.656 9.412 1.00 56.06 442 LEU A C 1
ATOM 3396 O O . LEU A 1 442 ? -18.061 5.324 10.252 1.00 56.06 442 LEU A O 1
ATOM 3400 N N . GLU A 1 443 ? -18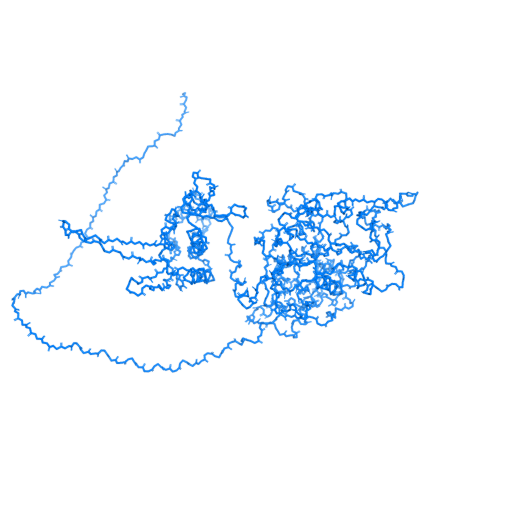.003 3.834 8.588 1.00 63.25 443 GLU A N 1
ATOM 3401 C CA . GLU A 1 443 ? -16.537 3.760 8.575 1.00 63.25 443 GLU A CA 1
ATOM 3402 C C . GLU A 1 443 ? -15.895 5.027 7.979 1.00 63.25 4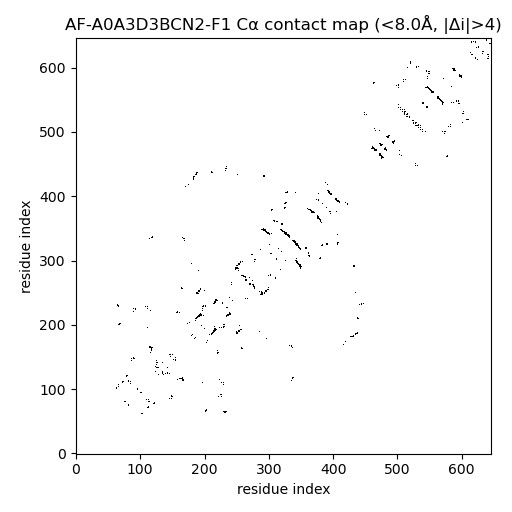43 GLU A C 1
ATOM 3404 O O . GLU A 1 443 ? -14.801 5.379 8.407 1.00 63.25 443 GLU A O 1
ATOM 3409 N N . ASP A 1 444 ? -16.529 5.755 7.052 1.00 54.56 444 ASP A N 1
ATOM 3410 C CA . ASP A 1 444 ? -16.042 7.058 6.552 1.00 54.56 444 ASP A CA 1
ATOM 3411 C C . ASP A 1 444 ? -16.123 8.133 7.652 1.00 54.56 444 ASP A C 1
ATOM 3413 O O . ASP A 1 444 ? -15.117 8.779 7.960 1.00 54.56 444 ASP A O 1
ATOM 3417 N N . GLU A 1 445 ? -17.262 8.222 8.354 1.00 45.56 445 GLU A N 1
ATOM 3418 C CA . GLU A 1 445 ? -17.423 9.069 9.547 1.00 45.56 445 GLU A CA 1
ATOM 3419 C C . GLU A 1 445 ? -16.387 8.719 10.637 1.00 45.56 445 GLU A C 1
ATOM 3421 O O . GLU A 1 445 ? -15.737 9.602 11.201 1.00 45.56 445 GLU A O 1
ATOM 3426 N N . LEU A 1 446 ? -16.150 7.428 10.903 1.00 42.50 446 LEU A N 1
ATOM 3427 C CA . LEU A 1 446 ? -15.086 6.965 11.807 1.00 42.50 446 LEU A CA 1
ATOM 3428 C C . LEU A 1 446 ? -13.668 7.194 11.238 1.00 42.50 446 LEU A C 1
ATOM 3430 O O . LEU A 1 446 ? -12.698 7.285 11.997 1.00 42.50 446 LEU A O 1
ATOM 3434 N N . GLY A 1 447 ? -13.522 7.297 9.921 1.00 38.75 447 GLY A N 1
ATOM 3435 C CA . GLY A 1 447 ? -12.253 7.399 9.204 1.00 38.75 447 GLY A CA 1
ATOM 3436 C C . GLY A 1 447 ? -11.580 8.752 9.388 1.00 38.75 447 GLY A C 1
ATOM 3437 O O . GLY A 1 447 ? -10.395 8.796 9.743 1.00 38.75 447 GLY A O 1
ATOM 3438 N N . GLU A 1 448 ? -12.354 9.834 9.233 1.00 36.56 448 GLU A N 1
ATOM 3439 C CA . GLU A 1 448 ? -11.947 11.202 9.592 1.00 36.56 448 GLU A CA 1
ATOM 3440 C C . GLU A 1 448 ? -11.563 11.271 11.088 1.00 36.56 448 GLU A C 1
ATOM 3442 O O . GLU A 1 448 ? -10.561 11.879 11.471 1.00 36.56 448 GLU A O 1
ATOM 3447 N N . ILE A 1 449 ? -12.295 10.543 11.935 1.00 33.22 449 ILE A N 1
ATOM 3448 C CA . ILE A 1 449 ? -12.175 10.564 13.397 1.00 33.22 449 ILE A CA 1
ATOM 3449 C C . ILE A 1 449 ? -10.919 9.847 13.950 1.00 33.22 449 ILE A C 1
ATOM 3451 O O . ILE A 1 449 ? -10.297 10.318 14.912 1.00 33.22 449 ILE A O 1
ATOM 3455 N N . VAL A 1 450 ? -10.506 8.704 13.385 1.00 35.06 450 VAL A N 1
ATOM 3456 C CA . VAL A 1 450 ? -9.357 7.914 13.899 1.00 35.06 450 VAL A CA 1
ATOM 3457 C C . VAL A 1 450 ? -8.000 8.470 13.412 1.00 35.06 450 VAL A C 1
ATOM 3459 O O . VAL A 1 450 ? -6.944 7.911 13.707 1.00 35.06 450 VAL A O 1
ATOM 3462 N N . ALA A 1 451 ? -7.969 9.606 12.709 1.00 31.69 451 ALA A N 1
ATOM 3463 C CA . ALA A 1 451 ? -6.726 10.300 12.343 1.00 31.69 451 ALA A CA 1
ATOM 3464 C C . ALA A 1 451 ? -5.969 10.924 13.545 1.00 31.69 451 ALA A C 1
ATOM 3466 O O . ALA A 1 451 ? -4.802 11.291 13.415 1.00 31.69 451 ALA A O 1
ATOM 3467 N N . LEU A 1 452 ? -6.607 11.029 14.719 1.00 32.22 452 LEU A N 1
ATOM 3468 C CA . LEU A 1 452 ? -6.161 11.862 15.848 1.00 32.22 452 LEU A CA 1
ATOM 3469 C C . LEU A 1 452 ? -5.703 11.077 17.097 1.00 32.22 452 LEU A C 1
ATOM 3471 O O . LEU A 1 452 ? -6.073 11.417 18.221 1.00 32.22 452 LEU A O 1
ATOM 3475 N N . GLN A 1 453 ? -4.909 10.013 16.945 1.00 31.78 453 GLN A N 1
ATOM 3476 C CA . GLN A 1 453 ? -4.206 9.391 18.083 1.00 31.78 453 GLN A CA 1
ATOM 3477 C C . GLN A 1 453 ? -2.789 9.975 18.253 1.00 31.78 453 GLN A C 1
ATOM 3479 O O . GLN A 1 453 ? -1.942 9.764 17.376 1.00 31.78 453 GLN A O 1
ATOM 3484 N N . PRO A 1 454 ? -2.471 10.647 19.378 1.00 34.00 454 PRO A N 1
ATOM 3485 C CA . PRO A 1 454 ? -1.087 10.891 19.769 1.00 34.00 454 PRO A CA 1
ATOM 3486 C C . PRO A 1 454 ? -0.398 9.588 20.180 1.00 34.00 454 PRO A C 1
ATOM 3488 O O . PRO A 1 454 ? -1.033 8.559 20.409 1.00 34.00 454 PRO A O 1
ATOM 3491 N N . ARG A 1 455 ? 0.930 9.632 20.306 1.00 33.41 455 ARG A N 1
ATOM 3492 C CA . ARG A 1 455 ? 1.733 8.482 20.737 1.00 33.41 455 ARG A CA 1
ATOM 3493 C C . ARG A 1 455 ? 2.452 8.794 22.036 1.00 33.41 455 ARG A C 1
ATOM 3495 O O . ARG A 1 455 ? 3.158 9.792 22.107 1.00 33.41 455 ARG A O 1
ATOM 3502 N N . GLY A 1 456 ? 2.374 7.864 22.983 1.00 38.38 456 GLY A N 1
ATOM 3503 C CA . GLY A 1 456 ? 3.234 7.842 24.164 1.00 38.38 456 GLY A CA 1
ATOM 3504 C C . GLY A 1 456 ? 2.701 8.637 25.353 1.00 38.38 456 GLY A C 1
ATOM 3505 O O . GLY A 1 456 ? 3.200 9.714 25.653 1.00 38.38 456 GLY A O 1
ATOM 3506 N N . GLY A 1 457 ? 1.763 8.039 26.085 1.00 47.22 457 GLY A N 1
ATOM 3507 C CA . GLY A 1 457 ? 1.605 8.277 27.520 1.00 47.22 457 GLY A CA 1
ATOM 3508 C C . GLY A 1 457 ? 2.100 7.052 28.291 1.00 47.22 457 GLY A C 1
ATOM 3509 O O . GLY A 1 457 ? 1.946 5.925 27.814 1.00 47.22 457 GLY A O 1
ATOM 3510 N N . SER A 1 458 ? 2.697 7.244 29.467 1.00 59.53 458 SER A N 1
ATOM 3511 C CA . SER A 1 458 ? 2.899 6.147 30.417 1.00 59.53 458 SER A CA 1
ATOM 3512 C C . SER A 1 458 ? 1.558 5.767 31.050 1.00 59.53 458 SER A C 1
ATOM 3514 O O . SER A 1 458 ? 0.772 6.629 31.445 1.00 59.53 458 SER A O 1
ATOM 3516 N N . VAL A 1 459 ? 1.282 4.466 31.147 1.00 72.81 459 VAL A N 1
ATOM 3517 C CA . VAL A 1 459 ? 0.107 3.969 31.873 1.00 72.81 459 VAL A CA 1
ATOM 3518 C C . VAL A 1 459 ? 0.351 4.195 33.368 1.00 72.81 459 VAL A C 1
ATOM 3520 O O . VAL A 1 459 ? 1.368 3.747 33.895 1.00 72.81 459 VAL A O 1
ATOM 3523 N N . ARG A 1 460 ? -0.552 4.923 34.036 1.00 78.94 460 ARG A N 1
ATOM 3524 C CA . ARG A 1 460 ? -0.472 5.190 35.481 1.00 78.94 460 ARG A CA 1
ATOM 3525 C C . ARG A 1 460 ? -0.740 3.910 36.274 1.00 78.94 460 ARG A C 1
ATOM 3527 O O . ARG A 1 460 ? -1.540 3.081 35.846 1.00 78.94 460 ARG A O 1
ATOM 3534 N N . GLU A 1 461 ? -0.147 3.818 37.458 1.00 81.88 461 GLU A N 1
ATOM 3535 C CA . GLU A 1 461 ? -0.484 2.818 38.479 1.00 81.88 461 GLU A CA 1
ATOM 3536 C C . GLU A 1 461 ? -2.010 2.726 38.703 1.00 81.88 461 GLU A C 1
ATOM 3538 O O . GLU A 1 461 ? -2.723 3.723 38.559 1.00 81.88 461 GLU A O 1
ATOM 3543 N N . GLY A 1 462 ? -2.525 1.521 38.959 1.00 82.94 462 GLY A N 1
ATOM 3544 C CA . GLY A 1 462 ? -3.957 1.210 39.066 1.00 82.94 462 GLY A CA 1
ATOM 3545 C C . GLY A 1 462 ? -4.719 1.139 37.733 1.00 82.94 462 GLY A C 1
ATOM 3546 O O . GLY A 1 462 ? -5.715 0.423 37.640 1.00 82.94 462 GLY A O 1
ATOM 3547 N N . SER A 1 463 ? -4.252 1.818 36.674 1.00 85.56 463 SER A N 1
ATOM 3548 C CA . SER A 1 463 ? -5.001 1.947 35.411 1.00 85.56 463 SER A CA 1
ATOM 3549 C C . SER A 1 463 ? -5.207 0.614 34.694 1.00 85.56 463 SER A C 1
ATOM 3551 O O . SER A 1 463 ? -4.261 -0.156 34.502 1.00 85.56 463 SER A O 1
ATOM 3553 N N . PHE A 1 464 ? -6.412 0.403 34.163 1.00 87.12 464 PHE A N 1
ATOM 3554 C CA . PHE A 1 464 ? -6.688 -0.707 33.253 1.00 87.12 464 PHE A CA 1
ATOM 3555 C C . PHE A 1 464 ? -6.261 -0.385 31.813 1.00 87.12 464 PHE A C 1
ATOM 3557 O O . PHE A 1 464 ? -6.388 0.747 31.338 1.00 87.12 464 PHE A O 1
ATOM 3564 N N . PHE A 1 465 ? -5.779 -1.382 31.076 1.00 83.44 465 PHE A N 1
ATOM 3565 C CA . PHE A 1 465 ? -5.420 -1.244 29.663 1.00 83.44 465 PHE A CA 1
ATOM 3566 C C . PHE A 1 465 ? -5.592 -2.565 28.905 1.00 83.44 465 PHE A C 1
ATOM 3568 O O . PHE A 1 465 ? -5.707 -3.630 29.505 1.00 83.44 465 PHE A O 1
ATOM 3575 N N . LEU A 1 466 ? -5.631 -2.499 27.574 1.00 78.12 466 LEU A N 1
ATOM 3576 C CA . LEU A 1 466 ? -5.750 -3.674 26.709 1.00 78.12 466 LEU A CA 1
ATOM 3577 C C . LEU A 1 466 ? -4.389 -3.983 26.071 1.00 78.12 466 LEU A C 1
ATOM 3579 O O . LEU A 1 466 ? -3.867 -3.187 25.292 1.00 78.12 466 LEU A O 1
ATOM 3583 N N . ASP A 1 467 ? -3.820 -5.143 26.392 1.00 73.62 467 ASP A N 1
ATOM 3584 C CA . ASP A 1 467 ? -2.614 -5.675 25.755 1.00 73.62 467 ASP A CA 1
ATOM 3585 C C . ASP A 1 467 ? -2.988 -6.561 24.557 1.00 73.62 467 ASP A C 1
ATOM 3587 O O . ASP A 1 467 ? -3.852 -7.436 24.658 1.00 73.62 467 ASP A O 1
ATOM 3591 N N . ARG A 1 468 ? -2.302 -6.363 23.420 1.00 54.38 468 ARG A N 1
ATOM 3592 C CA . ARG A 1 468 ? -2.596 -7.052 22.145 1.00 54.38 468 ARG A CA 1
ATOM 3593 C C . ARG A 1 468 ? -2.411 -8.581 22.198 1.00 54.38 468 ARG A C 1
ATOM 3595 O O . ARG A 1 468 ? -2.871 -9.261 21.289 1.00 54.38 468 ARG A O 1
ATOM 3602 N N . SER A 1 469 ? -1.742 -9.116 23.223 1.00 50.09 469 SER A N 1
ATOM 3603 C CA . SER A 1 469 ? -1.440 -10.545 23.405 1.00 50.09 469 SER A CA 1
ATOM 3604 C C . SER A 1 469 ? -2.097 -11.183 24.638 1.00 50.09 469 SER A C 1
ATOM 3606 O O . SER A 1 469 ? -2.340 -12.388 24.642 1.00 50.09 469 SER A O 1
ATOM 3608 N N . LYS A 1 470 ? -2.384 -10.397 25.685 1.00 53.50 470 LYS A N 1
ATOM 3609 C CA . LYS A 1 470 ? -2.870 -10.880 26.994 1.00 53.50 470 LYS A CA 1
ATOM 3610 C C . LYS A 1 470 ? -4.291 -10.428 27.348 1.00 53.50 470 LYS A C 1
ATOM 3612 O O . LYS A 1 470 ? -4.853 -10.930 28.318 1.00 53.50 470 LYS A O 1
ATOM 3617 N N . GLY A 1 471 ? -4.893 -9.532 26.563 1.00 74.69 471 GLY A N 1
ATOM 3618 C CA . GLY A 1 471 ? -6.247 -9.034 26.802 1.00 74.69 471 GLY A CA 1
ATOM 3619 C C . GLY A 1 471 ? -6.280 -7.922 27.849 1.00 74.69 471 GLY A C 1
ATOM 3620 O O . GLY A 1 471 ? -5.490 -6.984 27.779 1.00 74.69 471 GLY A O 1
ATOM 3621 N N . LEU A 1 472 ? -7.220 -7.991 28.795 1.00 81.75 472 LEU A N 1
ATOM 3622 C CA . LEU A 1 472 ? -7.367 -6.969 29.831 1.00 81.75 472 LEU A CA 1
ATOM 3623 C C . LEU A 1 472 ? -6.250 -7.077 30.879 1.00 81.75 472 LEU A C 1
ATOM 3625 O O . LEU A 1 472 ? -6.076 -8.111 31.523 1.00 81.75 472 LEU A O 1
ATOM 3629 N N . MET A 1 473 ? -5.533 -5.975 31.066 1.00 84.62 473 MET A N 1
ATOM 3630 C CA . MET A 1 473 ? -4.441 -5.804 32.018 1.00 84.62 473 MET A CA 1
ATOM 3631 C C . MET A 1 473 ? -4.771 -4.684 33.007 1.00 84.62 473 MET A C 1
ATOM 3633 O O . MET A 1 473 ? -5.552 -3.781 32.701 1.00 84.62 473 MET A O 1
ATOM 3637 N N . GLN A 1 474 ? -4.115 -4.708 34.161 1.00 87.81 474 GLN A N 1
ATOM 3638 C CA . GLN A 1 474 ? -4.064 -3.608 35.118 1.00 87.81 474 GLN A CA 1
ATOM 3639 C C . GLN A 1 474 ? -2.600 -3.292 35.438 1.00 87.81 474 GLN A C 1
ATOM 3641 O O . GLN A 1 474 ? -1.767 -4.200 35.472 1.00 87.81 474 GLN A O 1
ATOM 3646 N N . MET A 1 475 ? -2.270 -2.016 35.637 1.00 83.06 475 MET A N 1
ATOM 3647 C CA . MET A 1 475 ? -0.949 -1.618 36.124 1.00 83.06 475 MET A CA 1
ATOM 3648 C C . MET A 1 475 ? -0.894 -1.788 37.646 1.00 83.06 475 MET A C 1
ATOM 3650 O O . MET A 1 475 ? -1.636 -1.105 38.348 1.00 83.06 475 MET A O 1
ATOM 3654 N N . LEU A 1 476 ? -0.049 -2.699 38.130 1.00 80.94 476 LEU A N 1
ATOM 3655 C CA . LEU A 1 476 ? 0.168 -2.986 39.550 1.00 80.94 476 LEU A CA 1
ATOM 3656 C C . LEU A 1 476 ? 1.672 -3.127 39.835 1.00 80.94 476 LEU A C 1
ATOM 3658 O O . LEU A 1 476 ? 2.377 -3.855 39.126 1.00 80.94 476 LEU A O 1
ATOM 3662 N N . ASP A 1 477 ? 2.157 -2.419 40.853 1.00 76.94 477 ASP A N 1
ATOM 3663 C CA . ASP A 1 477 ? 3.572 -2.290 41.230 1.00 76.94 477 ASP A CA 1
ATOM 3664 C C . ASP A 1 477 ? 4.467 -1.865 40.043 1.00 76.94 477 ASP A C 1
ATOM 3666 O O . ASP A 1 477 ? 5.582 -2.359 39.852 1.00 76.94 477 ASP A O 1
ATOM 3670 N N . GLY A 1 478 ? 3.960 -0.973 39.180 1.00 71.56 478 GLY A N 1
ATOM 3671 C CA . GLY A 1 478 ? 4.635 -0.552 37.948 1.00 71.56 478 GLY A CA 1
ATOM 3672 C C . GLY A 1 478 ? 4.732 -1.637 36.863 1.00 71.56 478 GLY A C 1
ATOM 3673 O O . GLY A 1 478 ? 5.500 -1.485 35.909 1.00 71.56 478 GLY A O 1
ATOM 3674 N N . SER A 1 479 ? 3.971 -2.731 36.988 1.00 73.12 479 SER A N 1
ATOM 3675 C CA . SER A 1 479 ? 3.967 -3.866 36.061 1.00 73.12 479 SER A CA 1
ATOM 3676 C C . SER A 1 479 ? 2.571 -4.179 35.503 1.00 73.12 479 SER A C 1
ATOM 3678 O O . SER A 1 479 ? 1.551 -4.012 36.165 1.00 73.12 479 SER A O 1
ATOM 3680 N N . GLY A 1 480 ? 2.503 -4.655 34.257 1.00 82.31 480 GLY A N 1
ATOM 3681 C CA . GLY A 1 480 ? 1.240 -5.069 33.641 1.00 82.31 480 GLY A CA 1
ATOM 3682 C C . GLY A 1 480 ? 0.805 -6.462 34.100 1.00 82.31 480 GLY A C 1
ATOM 3683 O O . GLY A 1 480 ? 1.321 -7.459 33.589 1.00 82.31 480 GLY A O 1
ATOM 3684 N N . VAL A 1 481 ? -0.182 -6.536 34.994 1.00 83.81 481 VAL A N 1
ATOM 3685 C CA . VAL A 1 481 ? -0.757 -7.785 35.523 1.00 83.81 481 VAL A CA 1
ATOM 3686 C C . VAL A 1 481 ? -2.047 -8.149 34.764 1.00 83.81 481 VAL A C 1
ATOM 3688 O O . VAL A 1 481 ? -2.902 -7.283 34.575 1.00 83.81 481 VAL A O 1
ATOM 3691 N N . PRO A 1 482 ? -2.225 -9.402 34.294 1.00 85.25 482 PRO A N 1
ATOM 3692 C CA . PRO A 1 482 ? -3.418 -9.803 33.548 1.00 85.25 482 PRO A CA 1
ATOM 3693 C C . PRO A 1 482 ? -4.640 -9.984 34.458 1.00 85.25 482 PRO A C 1
ATOM 3695 O O . PRO A 1 482 ? -4.598 -10.704 35.459 1.00 85.25 482 PRO A O 1
ATOM 3698 N N . VAL A 1 483 ? -5.762 -9.379 34.073 1.00 83.94 483 VAL A N 1
ATOM 3699 C CA . VAL A 1 483 ? -7.021 -9.427 34.824 1.00 83.94 483 VAL A CA 1
ATOM 3700 C C . VAL A 1 483 ? -7.731 -10.755 34.549 1.00 83.94 483 VAL A C 1
ATOM 3702 O O . VAL A 1 483 ? -8.249 -11.006 33.460 1.00 83.94 483 VAL A O 1
ATOM 3705 N N . THR A 1 484 ? -7.745 -11.641 35.546 1.00 82.50 484 THR A N 1
ATOM 3706 C CA . THR A 1 484 ? -8.273 -13.006 35.386 1.00 82.50 484 THR A CA 1
ATOM 3707 C C . THR A 1 484 ? -9.802 -13.040 35.298 1.00 82.50 484 THR A C 1
ATOM 3709 O O . THR A 1 484 ? -10.509 -12.444 36.111 1.00 82.50 484 THR A O 1
ATOM 3712 N N . VAL A 1 485 ? -10.327 -13.778 34.312 1.00 81.06 485 VAL A N 1
ATOM 3713 C CA . VAL A 1 485 ? -11.772 -13.907 34.059 1.00 81.06 485 VAL A CA 1
ATOM 3714 C C . VAL A 1 485 ? -12.339 -15.145 34.755 1.00 81.06 485 VAL A C 1
ATOM 3716 O O . VAL A 1 485 ? -11.945 -16.278 34.467 1.00 81.06 485 VAL A O 1
ATOM 3719 N N . ARG A 1 486 ? -13.314 -14.940 35.642 1.00 79.19 486 ARG A N 1
ATOM 3720 C CA . ARG A 1 486 ? -13.978 -16.000 36.409 1.00 79.19 486 ARG A CA 1
ATOM 3721 C C . ARG A 1 486 ? -14.944 -16.804 35.543 1.00 79.19 486 ARG A C 1
ATOM 3723 O O . ARG A 1 486 ? -16.057 -16.363 35.257 1.00 79.19 486 ARG A O 1
ATOM 3730 N N . LYS A 1 487 ? -14.566 -18.040 35.213 1.00 63.22 487 LYS A N 1
ATOM 3731 C CA . LYS A 1 487 ? -15.473 -19.024 34.605 1.00 63.22 487 LYS A CA 1
ATOM 3732 C C . LYS A 1 487 ? -16.321 -19.705 35.691 1.00 63.22 487 LYS A C 1
ATOM 3734 O O . LYS A 1 487 ? -15.852 -20.595 36.394 1.00 63.22 487 LYS A O 1
ATOM 3739 N N . GLY A 1 488 ? -17.583 -19.291 35.817 1.00 61.44 488 GLY A N 1
ATOM 3740 C CA . GLY A 1 488 ? -18.593 -19.947 36.662 1.00 61.44 488 GLY A CA 1
ATOM 3741 C C . GLY A 1 488 ? -18.722 -19.428 38.105 1.00 61.44 488 GLY A C 1
ATOM 3742 O O . GLY A 1 488 ? -18.064 -18.480 38.537 1.00 61.44 488 GLY A O 1
ATOM 3743 N N . ARG A 1 489 ? -19.625 -20.048 38.880 1.00 59.12 489 ARG A N 1
ATOM 3744 C CA . ARG A 1 489 ? -20.062 -19.531 40.194 1.00 59.12 489 ARG A CA 1
ATOM 3745 C C . ARG A 1 489 ? -19.024 -19.603 41.322 1.00 59.12 489 ARG A C 1
ATOM 3747 O O . ARG A 1 489 ? -19.254 -18.939 42.327 1.00 59.12 489 ARG A O 1
ATOM 3754 N N . SER A 1 490 ? -17.887 -20.285 41.156 1.00 56.19 490 SER A N 1
ATOM 3755 C CA . SER A 1 490 ? -16.945 -20.568 42.265 1.00 56.19 490 SER A CA 1
ATOM 3756 C C . SER A 1 490 ? -15.459 -20.295 41.974 1.00 56.19 490 SER A C 1
ATOM 3758 O O . SER A 1 490 ? -14.620 -20.653 42.792 1.00 56.19 490 SER A O 1
ATOM 3760 N N . GLY A 1 491 ? -15.109 -19.703 40.826 1.00 60.06 491 GLY A N 1
ATOM 3761 C CA . GLY A 1 491 ? -13.709 -19.458 40.445 1.00 60.06 491 GLY A CA 1
ATOM 3762 C C . GLY A 1 491 ? -13.119 -18.141 40.971 1.00 60.06 491 GLY A C 1
ATOM 3763 O O . GLY A 1 491 ? -13.850 -17.199 41.277 1.00 60.06 491 GLY A O 1
ATOM 3764 N N . ASN A 1 492 ? -11.788 -18.049 41.001 1.00 61.94 492 ASN A N 1
ATOM 3765 C CA . ASN A 1 492 ? -11.079 -16.776 41.180 1.00 61.94 492 ASN A CA 1
ATOM 3766 C C . ASN A 1 492 ? -11.207 -15.888 39.922 1.00 61.94 492 ASN A C 1
ATOM 3768 O O . ASN A 1 492 ? -11.541 -16.380 38.841 1.00 61.94 492 ASN A O 1
ATOM 3772 N N . GLY A 1 493 ? -10.929 -14.590 40.073 1.00 76.50 493 GLY A N 1
ATOM 3773 C CA . GLY A 1 493 ? -11.043 -13.583 39.011 1.00 76.50 493 GLY A CA 1
ATOM 3774 C C . GLY A 1 493 ? -12.365 -12.806 39.023 1.00 76.50 493 GLY A C 1
ATOM 3775 O O . GLY A 1 493 ? -13.262 -13.081 39.826 1.00 76.50 493 GLY A O 1
ATOM 3776 N N . ILE A 1 494 ? -12.490 -11.829 38.121 1.00 83.06 494 ILE A N 1
ATOM 3777 C CA . ILE A 1 494 ? -13.684 -10.979 37.994 1.00 83.06 494 ILE A CA 1
ATOM 3778 C C . ILE A 1 494 ? -14.735 -11.590 37.044 1.00 83.06 494 ILE A C 1
ATOM 3780 O O . ILE A 1 494 ? -14.375 -12.331 36.124 1.00 83.06 494 ILE A O 1
ATOM 3784 N N . PRO A 1 495 ? -16.040 -11.301 37.224 1.00 85.75 495 PRO A N 1
ATOM 3785 C CA . PRO A 1 495 ? -17.088 -11.755 36.308 1.00 85.75 495 PRO A CA 1
ATOM 3786 C C . PRO A 1 495 ? -16.890 -11.244 34.876 1.00 85.75 495 PRO A C 1
ATOM 3788 O O . PRO A 1 495 ? -16.490 -10.104 34.664 1.00 85.75 495 PRO A O 1
ATOM 3791 N N . GLU A 1 496 ? -17.287 -12.031 33.878 1.00 85.44 496 GLU A N 1
ATOM 3792 C CA . GLU A 1 496 ? -17.197 -11.647 32.460 1.00 85.44 496 GLU A CA 1
ATOM 3793 C C . GLU A 1 496 ? -17.946 -10.337 32.129 1.00 85.44 496 GLU A C 1
ATOM 3795 O O . GLU A 1 496 ? -17.451 -9.520 31.352 1.00 85.44 496 GLU A O 1
ATOM 3800 N N . LYS A 1 497 ? -19.085 -10.061 32.793 1.00 86.81 497 LYS A N 1
ATOM 3801 C CA . LYS A 1 497 ? -19.775 -8.757 32.694 1.00 86.81 497 LYS A CA 1
ATOM 3802 C C . LYS A 1 497 ? -18.852 -7.596 33.097 1.00 86.81 497 LYS A C 1
ATOM 3804 O O . LYS A 1 497 ? -18.857 -6.567 32.433 1.00 86.81 497 LYS A O 1
ATOM 3809 N N . HIS A 1 498 ? -18.050 -7.766 34.149 1.00 90.56 498 HIS A N 1
ATOM 3810 C CA . HIS A 1 498 ? -17.143 -6.731 34.653 1.00 90.56 498 HIS A CA 1
ATOM 3811 C C . HIS A 1 498 ? -15.988 -6.496 33.670 1.00 90.56 498 HIS A C 1
ATOM 3813 O O . HIS A 1 498 ? -15.691 -5.349 33.358 1.00 90.56 498 HIS A O 1
ATOM 3819 N N . VAL A 1 499 ? -15.417 -7.564 33.095 1.00 85.31 499 VAL A N 1
ATOM 3820 C CA . VAL A 1 499 ? -14.403 -7.470 32.023 1.00 85.31 499 VAL A CA 1
ATOM 3821 C C . VAL A 1 499 ? -14.929 -6.644 30.846 1.00 85.31 499 VAL A C 1
ATOM 3823 O O . VAL A 1 499 ? -14.247 -5.736 30.368 1.00 85.31 499 VAL A O 1
ATOM 3826 N N . ARG A 1 500 ? -16.157 -6.934 30.389 1.00 86.62 500 ARG A N 1
ATOM 3827 C CA . ARG A 1 500 ? -16.797 -6.222 29.272 1.00 86.62 500 ARG A CA 1
ATOM 3828 C C . ARG A 1 500 ? -17.096 -4.752 29.589 1.00 86.62 500 ARG A C 1
ATOM 3830 O O . ARG A 1 500 ? -16.939 -3.924 28.697 1.00 86.62 500 ARG A O 1
ATOM 3837 N N . ILE A 1 501 ? -17.477 -4.432 30.829 1.00 91.81 501 ILE A N 1
ATOM 3838 C CA . ILE A 1 501 ? -17.658 -3.050 31.309 1.00 91.81 501 ILE A CA 1
ATOM 3839 C C . ILE A 1 501 ? -16.320 -2.299 31.283 1.00 91.81 501 ILE A C 1
ATOM 3841 O O . ILE A 1 501 ? -16.207 -1.291 30.590 1.00 91.81 501 ILE A O 1
ATOM 3845 N N . ILE A 1 502 ? -15.280 -2.824 31.944 1.00 90.44 502 ILE A N 1
ATOM 3846 C CA . ILE A 1 502 ? -13.943 -2.202 32.003 1.00 90.44 502 ILE A CA 1
ATOM 3847 C C . ILE A 1 502 ? -13.395 -1.957 30.588 1.00 90.44 502 ILE A C 1
ATOM 3849 O O . ILE A 1 502 ? -12.965 -0.852 30.262 1.00 90.44 502 ILE A O 1
ATOM 3853 N N . SER A 1 503 ? -13.497 -2.958 29.706 1.00 86.62 503 SER A N 1
ATOM 3854 C CA . SER A 1 503 ? -13.024 -2.874 28.314 1.00 86.62 503 SER A CA 1
ATOM 3855 C C . SER A 1 503 ? -13.754 -1.820 27.467 1.00 86.62 503 SER A C 1
ATOM 3857 O O . SER A 1 503 ? -13.243 -1.427 26.421 1.00 86.62 503 SER A O 1
ATOM 3859 N N . LYS A 1 504 ? -14.936 -1.357 27.899 1.00 89.19 504 LYS A N 1
ATOM 3860 C CA . LYS A 1 504 ? -15.721 -0.297 27.245 1.00 89.19 504 LYS A CA 1
ATOM 3861 C C . LYS A 1 504 ? -15.601 1.067 27.939 1.00 89.19 504 LYS A C 1
ATOM 3863 O O . LYS A 1 504 ? -15.783 2.078 27.268 1.00 89.19 504 LYS A O 1
ATOM 3868 N N . LEU A 1 505 ? -15.217 1.116 29.217 1.00 93.12 505 LEU A N 1
ATOM 3869 C CA . LEU A 1 505 ? -14.859 2.360 29.917 1.00 93.12 505 LEU A CA 1
ATOM 3870 C C . LEU A 1 505 ? -13.451 2.857 29.542 1.00 93.12 505 LEU A C 1
ATOM 3872 O O . LEU A 1 505 ? -13.245 4.065 29.462 1.00 93.12 505 LEU A O 1
ATOM 3876 N N . ILE A 1 506 ? -12.506 1.959 29.228 1.00 88.62 506 ILE A N 1
ATOM 3877 C CA . ILE A 1 506 ? -11.147 2.318 28.768 1.00 88.62 506 ILE A CA 1
ATOM 3878 C C . ILE A 1 506 ? -11.171 3.293 27.563 1.00 88.62 506 ILE A C 1
ATOM 3880 O O . ILE A 1 506 ? -10.586 4.371 27.679 1.00 88.62 506 ILE A O 1
ATOM 3884 N N . PRO A 1 507 ? -11.880 3.016 26.442 1.00 88.00 507 PRO A N 1
ATOM 3885 C CA . PRO A 1 507 ? -11.978 3.960 25.323 1.00 88.00 507 PRO A CA 1
ATOM 3886 C C . PRO A 1 507 ? -12.616 5.307 25.680 1.00 88.00 507 PRO A C 1
ATOM 3888 O O . PRO A 1 507 ? -12.266 6.316 25.071 1.00 88.00 507 PRO A O 1
ATOM 3891 N N . ILE A 1 508 ? -13.533 5.338 26.656 1.00 93.38 508 ILE A N 1
ATOM 3892 C CA . ILE A 1 508 ? -14.156 6.576 27.139 1.00 93.38 508 ILE A CA 1
ATOM 3893 C C . ILE A 1 508 ? -13.122 7.396 27.908 1.00 93.38 508 ILE A C 1
ATOM 3895 O O . ILE A 1 508 ? -12.848 8.527 27.517 1.00 93.38 508 ILE A O 1
ATOM 3899 N N . ARG A 1 509 ? -12.483 6.810 28.929 1.00 93.88 509 ARG A N 1
ATOM 3900 C CA . ARG A 1 509 ? -11.393 7.427 29.705 1.00 93.88 509 ARG A CA 1
ATOM 3901 C C . ARG A 1 509 ? -10.329 8.035 28.797 1.00 93.88 509 ARG A C 1
ATOM 3903 O O . ARG A 1 509 ? -9.938 9.186 28.974 1.00 93.88 509 ARG A O 1
ATOM 3910 N N . ASP A 1 510 ? -9.871 7.268 27.814 1.00 87.12 510 ASP A N 1
ATOM 3911 C CA . ASP A 1 510 ? -8.788 7.705 26.941 1.00 87.12 510 ASP A CA 1
ATOM 3912 C C . ASP A 1 510 ? -9.257 8.770 25.928 1.00 87.12 510 ASP A C 1
ATOM 3914 O O . ASP A 1 510 ? -8.488 9.670 25.600 1.00 87.12 510 ASP A O 1
ATOM 3918 N N . ALA A 1 511 ? -10.532 8.775 25.515 1.00 88.31 511 ALA A N 1
ATOM 3919 C CA . ALA A 1 511 ? -11.113 9.892 24.764 1.00 88.31 511 ALA A CA 1
ATOM 3920 C C . ALA A 1 511 ? -11.281 11.169 25.615 1.00 88.31 511 ALA A C 1
ATOM 3922 O O . ALA A 1 511 ? -11.004 12.258 25.115 1.00 88.31 511 ALA A O 1
ATOM 3923 N N . VAL A 1 512 ? -11.662 11.061 26.897 1.00 92.94 512 VAL A N 1
ATOM 3924 C CA . VAL A 1 512 ? -11.724 12.207 27.830 1.00 92.94 512 VAL A CA 1
ATOM 3925 C C . VAL A 1 512 ? -10.342 12.827 28.019 1.00 92.94 512 VAL A C 1
ATOM 3927 O O . VAL A 1 512 ? -10.185 14.039 27.870 1.00 92.94 512 VAL A O 1
ATOM 3930 N N . ARG A 1 513 ? -9.326 11.994 28.291 1.00 88.12 513 ARG A N 1
ATOM 3931 C CA . ARG A 1 513 ? -7.923 12.422 28.414 1.00 88.12 513 ARG A CA 1
ATOM 3932 C C . ARG A 1 513 ? -7.456 13.188 27.174 1.00 88.12 513 ARG A C 1
ATOM 3934 O O . ARG A 1 513 ? -6.809 14.220 27.320 1.00 88.12 513 ARG A O 1
ATOM 3941 N N . GLU A 1 514 ? -7.819 12.730 25.976 1.00 86.69 514 GLU A N 1
ATOM 3942 C CA . GLU A 1 514 ? -7.488 13.417 24.722 1.00 86.69 514 GLU A CA 1
ATOM 3943 C C . GLU A 1 514 ? -8.227 14.753 24.541 1.00 86.69 514 GLU A C 1
ATOM 3945 O O . GLU A 1 514 ? -7.582 15.747 24.203 1.00 86.69 514 GLU A O 1
ATOM 3950 N N . VAL A 1 515 ? -9.540 14.824 24.812 1.00 88.00 515 VAL A N 1
ATOM 3951 C CA . VAL A 1 515 ? -10.298 16.094 24.764 1.00 88.00 515 VAL A CA 1
ATOM 3952 C C . VAL A 1 515 ? -9.669 17.129 25.698 1.00 88.00 515 VAL A C 1
ATOM 3954 O O . VAL A 1 515 ? -9.408 18.255 25.274 1.00 88.00 515 VAL A O 1
ATOM 3957 N N . LEU A 1 516 ? -9.361 16.741 26.939 1.00 87.31 516 LEU A N 1
ATOM 3958 C CA . LEU A 1 516 ? -8.707 17.623 27.907 1.00 87.31 516 LEU A CA 1
ATOM 3959 C C . LEU A 1 516 ? -7.295 18.013 27.453 1.00 87.31 516 LEU A C 1
ATOM 3961 O O . LEU A 1 516 ? -6.995 19.201 27.378 1.00 87.31 516 LEU A O 1
ATOM 3965 N N . LYS A 1 517 ? -6.438 17.057 27.063 1.00 83.88 517 LYS A N 1
ATOM 3966 C CA . LYS A 1 517 ? -5.066 17.369 26.621 1.00 83.88 517 LYS A CA 1
ATOM 3967 C C . LYS A 1 517 ? -5.052 18.276 25.389 1.00 83.88 517 LYS A C 1
ATOM 3969 O O . LYS A 1 517 ? -4.119 19.059 25.226 1.00 83.88 517 LYS A O 1
ATOM 3974 N N . ALA A 1 518 ? -6.046 18.192 24.506 1.00 82.88 518 ALA A N 1
ATOM 3975 C CA . ALA A 1 518 ? -6.199 19.117 23.386 1.00 82.88 518 ALA A CA 1
ATOM 3976 C C . ALA A 1 518 ? -6.645 20.518 23.843 1.00 82.88 518 ALA A C 1
ATOM 3978 O O . ALA A 1 518 ? -6.012 21.490 23.445 1.00 82.88 518 ALA A O 1
ATOM 3979 N N . GLN A 1 519 ? -7.635 20.628 24.738 1.00 88.25 519 GLN A N 1
ATOM 3980 C CA . GLN A 1 519 ? -8.088 21.912 25.301 1.00 88.25 519 GLN A CA 1
ATOM 3981 C C . GLN A 1 519 ? -7.008 22.645 26.117 1.00 88.25 519 GLN A C 1
ATOM 3983 O O . GLN A 1 519 ? -6.895 23.864 26.012 1.00 88.25 519 GLN A O 1
ATOM 3988 N N . GLU A 1 520 ? -6.189 21.912 26.877 1.00 81.81 520 GLU A N 1
ATOM 3989 C CA . GLU A 1 520 ? -5.032 22.426 27.632 1.00 81.81 520 GLU A CA 1
ATOM 3990 C C . GLU A 1 520 ? -3.927 22.976 26.714 1.00 81.81 520 GLU A C 1
ATOM 3992 O O . GLU A 1 520 ? -3.304 23.985 27.025 1.00 81.81 520 GLU A O 1
ATOM 3997 N N . THR A 1 521 ? -3.681 22.311 25.577 1.00 77.62 521 THR A N 1
ATOM 3998 C CA . THR A 1 521 ? -2.620 22.669 24.609 1.00 77.62 521 THR A CA 1
ATOM 3999 C C . THR A 1 521 ? -3.130 23.499 23.427 1.00 77.62 521 THR A C 1
ATOM 4001 O O . THR A 1 521 ? -2.453 23.603 22.408 1.00 77.62 521 THR A O 1
ATOM 4004 N N . ASP A 1 522 ? -4.343 24.043 23.554 1.00 79.62 522 ASP A N 1
ATOM 4005 C CA . ASP A 1 522 ? -5.094 24.816 22.555 1.00 79.62 522 ASP A CA 1
ATOM 4006 C C . ASP A 1 522 ? -5.174 24.202 21.138 1.00 79.62 522 ASP A C 1
ATOM 4008 O O . ASP A 1 522 ? -5.355 24.888 20.133 1.00 79.62 522 ASP A O 1
ATOM 4012 N N . ARG A 1 523 ? -5.079 22.870 21.047 1.00 81.44 523 ARG A N 1
ATOM 4013 C CA . ARG A 1 523 ? -5.228 22.112 19.795 1.00 81.44 523 ARG A CA 1
ATOM 4014 C C . ARG A 1 523 ? -6.709 21.830 19.515 1.00 81.44 523 ARG A C 1
ATOM 4016 O O . ARG A 1 523 ? -7.439 21.544 20.461 1.00 81.44 523 ARG A O 1
ATOM 4023 N N . PRO A 1 524 ? -7.163 21.796 18.246 1.00 73.75 524 PRO A N 1
ATOM 4024 C CA . PRO A 1 524 ? -8.544 21.447 17.908 1.00 73.75 524 PRO A CA 1
ATOM 4025 C C . PRO A 1 524 ? -9.005 20.129 18.555 1.00 73.75 524 PRO A C 1
ATOM 4027 O O . PRO A 1 524 ? -8.397 19.079 18.355 1.00 73.75 524 PRO A O 1
ATOM 4030 N N . TRP A 1 525 ? -10.090 20.192 19.332 1.00 81.38 525 TRP A N 1
ATOM 4031 C CA . TRP A 1 525 ? -10.613 19.062 20.116 1.00 81.38 525 TRP A CA 1
ATOM 4032 C C . TRP A 1 525 ? -12.001 18.577 19.665 1.00 81.38 525 TRP A C 1
ATOM 4034 O O . TRP A 1 525 ? -12.530 17.632 20.246 1.00 81.38 525 TRP A O 1
ATOM 4044 N N . ARG A 1 526 ? -12.611 19.197 18.643 1.00 75.38 526 ARG A N 1
ATOM 4045 C CA . ARG A 1 526 ? -13.992 18.901 18.209 1.00 75.38 526 ARG A CA 1
ATOM 4046 C C . ARG A 1 526 ? -14.177 17.422 17.867 1.00 75.38 526 ARG A C 1
ATOM 4048 O O . ARG A 1 526 ? -15.077 16.775 18.389 1.00 75.38 526 ARG A O 1
ATOM 4055 N N . ASP A 1 527 ? -13.272 16.865 17.076 1.00 66.50 527 ASP A N 1
ATOM 4056 C CA . ASP A 1 527 ? -13.342 15.472 16.620 1.00 66.50 527 ASP A CA 1
ATOM 4057 C C . ASP A 1 527 ? -13.057 14.492 17.774 1.00 66.50 527 ASP A C 1
ATOM 4059 O O . ASP A 1 527 ? -13.585 13.379 17.819 1.00 66.50 527 ASP A O 1
ATOM 4063 N N . LEU A 1 528 ? -12.298 14.943 18.783 1.00 77.12 528 LEU A N 1
ATOM 4064 C CA . LEU A 1 528 ? -12.082 14.230 20.045 1.00 77.12 528 LEU A CA 1
ATOM 4065 C C . LEU A 1 528 ? -13.381 14.134 20.864 1.00 77.12 528 LEU A C 1
ATOM 4067 O O . LEU A 1 528 ? -13.672 13.073 21.420 1.00 77.12 528 LEU A O 1
ATOM 4071 N N . GLN A 1 529 ? -14.217 15.181 20.854 1.00 82.06 529 GLN A N 1
ATOM 4072 C CA . GLN A 1 529 ? -15.563 15.142 21.445 1.00 82.06 529 GLN A CA 1
ATOM 4073 C C . GLN A 1 529 ? -16.496 14.192 20.682 1.00 82.06 529 GLN A C 1
ATOM 4075 O O . GLN A 1 529 ? -17.348 13.556 21.303 1.00 82.06 529 GLN A O 1
ATOM 4080 N N . ILE A 1 530 ? -16.320 14.030 19.363 1.00 73.12 530 ILE A N 1
ATOM 4081 C CA . ILE A 1 530 ? -17.067 13.025 18.591 1.00 73.12 530 ILE A CA 1
ATOM 4082 C C . ILE A 1 530 ? -16.598 11.606 18.966 1.00 73.12 530 ILE A C 1
ATOM 4084 O O . ILE A 1 530 ? -17.447 10.750 19.217 1.00 73.12 530 ILE A O 1
ATOM 4088 N N . ARG A 1 531 ? -15.286 11.353 19.146 1.00 76.62 531 ARG A N 1
ATOM 4089 C CA . ARG A 1 531 ? -14.794 10.047 19.661 1.00 76.62 531 ARG A CA 1
ATOM 4090 C C . ARG A 1 531 ? -15.405 9.717 21.014 1.00 76.62 531 ARG A C 1
ATOM 4092 O O . ARG A 1 531 ? -15.870 8.599 21.225 1.00 76.62 531 ARG A O 1
ATOM 4099 N N . LEU A 1 532 ? -15.409 10.700 21.915 1.00 89.88 532 LEU A N 1
ATOM 4100 C CA . LEU A 1 532 ? -15.986 10.575 23.246 1.00 89.88 532 LEU A CA 1
ATOM 4101 C C . LEU A 1 532 ? -17.488 10.259 23.161 1.00 89.88 532 LEU A C 1
ATOM 4103 O O . LEU A 1 532 ? -17.952 9.327 23.815 1.00 89.88 532 LEU A O 1
ATOM 4107 N N . ARG A 1 533 ? -18.230 10.949 22.282 1.00 86.62 533 ARG A N 1
ATOM 4108 C CA . ARG A 1 533 ? -19.659 10.709 22.003 1.00 86.62 533 ARG A CA 1
ATOM 4109 C C . ARG A 1 533 ? -19.939 9.301 21.477 1.00 86.62 533 ARG A C 1
ATOM 4111 O O . ARG A 1 533 ? -20.903 8.682 21.924 1.00 86.62 533 ARG A O 1
ATOM 4118 N N . ILE A 1 534 ? -19.102 8.776 20.584 1.00 75.88 534 ILE A N 1
ATOM 4119 C CA . ILE A 1 534 ? -19.232 7.415 20.036 1.00 75.88 534 ILE A CA 1
ATOM 4120 C C . ILE A 1 534 ? -18.936 6.362 21.113 1.00 75.88 534 ILE A C 1
ATOM 4122 O O . ILE A 1 534 ? -19.716 5.424 21.291 1.00 75.88 534 ILE A O 1
ATOM 4126 N N . ALA A 1 535 ? -17.845 6.531 21.868 1.00 84.62 535 ALA A N 1
ATOM 4127 C CA . ALA A 1 535 ? -17.469 5.617 22.944 1.00 84.62 535 ALA A CA 1
ATOM 4128 C C . ALA A 1 535 ? -18.543 5.570 24.048 1.00 84.62 535 ALA A C 1
ATOM 4130 O O . ALA A 1 535 ? -18.979 4.484 24.431 1.00 84.62 535 ALA A O 1
ATOM 4131 N N . TRP A 1 536 ? -19.032 6.738 24.481 1.00 93.56 536 TRP A N 1
ATOM 4132 C CA . TRP A 1 536 ? -20.128 6.878 25.444 1.00 93.56 536 TRP A CA 1
ATOM 4133 C C . TRP A 1 536 ? -21.425 6.238 24.939 1.00 93.56 536 TRP A C 1
ATOM 4135 O O . TRP A 1 536 ? -21.970 5.360 25.604 1.00 93.56 536 TRP A O 1
ATOM 4145 N N . SER A 1 537 ? -21.872 6.574 23.724 1.00 82.50 537 SER A N 1
ATOM 4146 C CA . SER A 1 537 ? -23.107 6.011 23.151 1.00 82.50 537 SER A CA 1
ATOM 4147 C C . SER A 1 537 ? -23.035 4.486 23.012 1.00 82.50 537 SER A C 1
ATOM 4149 O O . SER A 1 537 ? -24.021 3.791 23.260 1.00 82.50 537 SER A O 1
ATOM 4151 N N . SER A 1 538 ? -21.861 3.933 22.674 1.00 83.06 538 SER A N 1
ATOM 4152 C CA . SER A 1 538 ? -21.666 2.481 22.649 1.00 83.06 538 SER A CA 1
ATOM 4153 C C . SER A 1 538 ? -21.615 1.843 24.040 1.00 83.06 538 SER A C 1
ATOM 4155 O O . SER A 1 538 ? -21.862 0.642 24.119 1.00 83.06 538 SER A O 1
ATOM 4157 N N . PHE A 1 539 ? -21.269 2.567 25.106 1.00 92.88 539 PHE A N 1
ATOM 4158 C CA . PHE A 1 539 ? -21.382 2.051 26.470 1.00 92.88 539 PHE A CA 1
ATOM 4159 C C . PHE A 1 539 ? -22.841 2.073 26.927 1.00 92.88 539 PHE A C 1
ATOM 4161 O O . PHE A 1 539 ? -23.359 1.037 27.334 1.00 92.88 539 PHE A O 1
ATOM 4168 N N . VAL A 1 540 ? -23.525 3.212 26.771 1.00 90.00 540 VAL A N 1
ATOM 4169 C CA . VAL A 1 540 ? -24.914 3.396 27.218 1.00 90.00 540 VAL A CA 1
ATOM 4170 C C . VAL A 1 540 ? -25.871 2.420 26.532 1.00 90.00 540 VAL A C 1
ATOM 4172 O O . VAL A 1 540 ? -26.713 1.823 27.197 1.00 90.00 540 VAL A O 1
ATOM 4175 N N . ARG A 1 541 ? -25.695 2.153 25.231 1.00 85.88 541 ARG A N 1
ATOM 4176 C CA . ARG A 1 541 ? -26.464 1.118 24.517 1.00 85.88 541 ARG A CA 1
ATOM 4177 C C . ARG A 1 541 ? -26.212 -0.300 25.051 1.00 85.88 541 ARG A C 1
ATOM 4179 O O . ARG A 1 541 ? -27.121 -1.124 25.042 1.00 85.88 541 ARG A O 1
ATOM 4186 N N . ASP A 1 542 ? -24.985 -0.601 25.473 1.00 84.19 542 ASP A N 1
ATOM 4187 C CA . ASP A 1 542 ? -24.571 -1.957 25.847 1.00 84.19 542 ASP A CA 1
ATOM 4188 C C . ASP A 1 542 ? -24.780 -2.254 27.356 1.00 84.19 542 ASP A C 1
ATOM 4190 O O . ASP A 1 542 ? -24.865 -3.428 27.729 1.00 84.19 542 ASP A O 1
ATOM 4194 N N . PHE A 1 543 ? -24.863 -1.226 28.222 1.00 90.94 543 PHE A N 1
ATOM 4195 C CA . PHE A 1 543 ? -24.924 -1.362 29.693 1.00 90.94 543 PHE A CA 1
ATOM 4196 C C . PHE A 1 543 ? -25.842 -0.377 30.446 1.00 90.94 543 PHE A C 1
ATOM 4198 O O . PHE A 1 543 ? -25.969 -0.520 31.665 1.00 90.94 543 PHE A O 1
ATOM 4205 N N . GLY A 1 544 ? -26.461 0.603 29.782 1.00 92.38 544 GLY A N 1
ATOM 4206 C CA . GLY A 1 544 ? -27.116 1.743 30.440 1.00 92.38 544 GLY A CA 1
ATOM 4207 C C . GLY A 1 544 ? -26.123 2.830 30.897 1.00 92.38 544 GLY A C 1
ATOM 4208 O O . GLY A 1 544 ? -24.931 2.727 30.593 1.00 92.38 544 GLY A O 1
ATOM 4209 N N . PRO A 1 545 ? -26.592 3.874 31.609 1.00 95.62 545 PRO A N 1
ATOM 4210 C CA . PRO A 1 545 ? -25.756 4.975 32.102 1.00 95.62 545 PRO A CA 1
ATOM 4211 C C . PRO A 1 545 ? -24.485 4.516 32.834 1.00 95.62 545 PRO A C 1
ATOM 4213 O O . PRO A 1 545 ? -24.494 3.507 33.546 1.00 95.62 545 PRO A O 1
ATOM 4216 N N . ILE A 1 546 ? -23.386 5.261 32.707 1.00 95.06 546 ILE A N 1
ATOM 4217 C CA . ILE A 1 546 ? -22.150 5.010 33.472 1.00 95.06 546 ILE A CA 1
ATOM 4218 C C . ILE A 1 546 ? -22.442 5.157 34.971 1.00 95.06 546 ILE A C 1
ATOM 4220 O O . ILE A 1 546 ? -22.075 4.292 35.770 1.00 95.06 546 ILE A O 1
ATOM 4224 N N . ASN A 1 547 ? -23.169 6.215 35.326 1.00 94.81 547 ASN A N 1
ATOM 4225 C CA . ASN A 1 547 ? -23.552 6.578 36.685 1.00 94.81 547 ASN A CA 1
ATOM 4226 C C . ASN A 1 547 ? -24.807 5.842 37.193 1.00 94.81 547 ASN A C 1
ATOM 4228 O O . ASN A 1 547 ? -25.229 6.108 38.321 1.00 94.81 547 ASN A O 1
ATOM 4232 N N . HIS A 1 548 ? -25.363 4.892 36.418 1.00 94.19 548 HIS A N 1
ATOM 4233 C CA . HIS A 1 548 ? -26.524 4.076 36.803 1.00 94.19 548 HIS A CA 1
ATOM 4234 C C . HIS A 1 548 ? -26.376 3.568 38.240 1.00 94.19 548 HIS A C 1
ATOM 4236 O O . HIS A 1 548 ? -25.401 2.881 38.568 1.00 94.19 548 HIS A O 1
ATOM 4242 N N . THR A 1 549 ? -27.335 3.923 39.095 1.00 92.00 549 THR A N 1
ATOM 4243 C CA . THR A 1 549 ? -27.257 3.723 40.545 1.00 92.00 549 THR A CA 1
ATOM 4244 C C . THR A 1 549 ? -28.508 3.027 41.060 1.00 92.00 549 THR A C 1
ATOM 4246 O O . THR A 1 549 ? -29.599 3.586 41.058 1.00 92.00 549 THR A O 1
ATOM 4249 N N . THR A 1 550 ? -28.338 1.809 41.569 1.00 88.50 550 THR A N 1
ATOM 4250 C CA . THR A 1 550 ? -29.386 1.080 42.284 1.00 88.50 550 THR A CA 1
ATOM 4251 C C . THR A 1 550 ? -29.405 1.509 43.751 1.00 88.50 550 THR A C 1
ATOM 4253 O O . THR A 1 550 ? -28.410 1.328 44.460 1.00 88.50 550 THR A O 1
ATOM 4256 N N . VAL A 1 551 ? -30.540 2.025 44.221 1.00 88.50 551 VAL A N 1
ATOM 4257 C CA . VAL A 1 551 ? -30.801 2.298 45.642 1.00 88.50 551 VAL A CA 1
ATOM 4258 C C . VAL A 1 551 ? -31.541 1.110 46.259 1.00 88.50 551 VAL A C 1
ATOM 4260 O O . VAL A 1 551 ? -32.499 0.599 45.683 1.00 88.50 551 VAL A O 1
ATOM 4263 N N . SER A 1 552 ? -31.113 0.659 47.438 1.00 85.25 552 SER A N 1
ATOM 4264 C CA . SER A 1 552 ? -31.867 -0.295 48.259 1.00 85.25 552 SER A CA 1
ATOM 4265 C C . SER A 1 552 ? -31.992 0.215 49.689 1.00 85.25 552 SER A C 1
ATOM 4267 O O . SER A 1 552 ? -30.973 0.411 50.353 1.00 85.25 552 SER A O 1
ATOM 4269 N N . ILE A 1 553 ? -33.225 0.383 50.160 1.00 85.19 553 ILE A N 1
ATOM 4270 C CA . ILE A 1 553 ? -33.546 0.724 51.548 1.00 85.19 553 ILE A CA 1
ATOM 4271 C C . ILE A 1 553 ? -33.812 -0.578 52.313 1.00 85.19 553 ILE A C 1
ATOM 4273 O O . ILE A 1 553 ? -34.554 -1.437 51.836 1.00 85.19 553 ILE A O 1
ATOM 4277 N N . GLN A 1 554 ? -33.198 -0.735 53.485 1.00 80.06 554 GLN A N 1
ATOM 4278 C CA . GLN A 1 554 ? -33.476 -1.819 54.426 1.00 80.06 554 GLN A CA 1
ATOM 4279 C C . GLN A 1 554 ? -33.783 -1.218 55.798 1.00 80.06 554 GLN A C 1
ATOM 4281 O O . GLN A 1 554 ? -32.944 -0.522 56.359 1.00 80.06 554 GLN A O 1
ATOM 4286 N N . GLU A 1 555 ? -34.974 -1.481 56.325 1.00 82.12 555 GLU A N 1
ATOM 4287 C CA . GLU A 1 555 ? -35.366 -1.118 57.689 1.00 82.12 555 GLU A CA 1
ATOM 4288 C C . GLU A 1 555 ? -35.041 -2.288 58.626 1.00 82.12 555 GLU A C 1
ATOM 4290 O O . GLU A 1 555 ? -35.401 -3.436 58.342 1.00 82.12 555 GLU A O 1
ATOM 4295 N N . ASP A 1 556 ? -34.315 -2.018 59.708 1.00 75.06 556 ASP A N 1
ATOM 4296 C CA . ASP A 1 556 ? -34.003 -3.017 60.728 1.00 75.06 556 ASP A CA 1
ATOM 4297 C C . ASP A 1 556 ? -35.218 -3.239 61.645 1.00 75.06 556 ASP A C 1
ATOM 4299 O O . ASP A 1 556 ? -35.704 -2.318 62.301 1.00 75.06 556 ASP A O 1
ATOM 4303 N N . ALA A 1 557 ? -35.717 -4.475 61.688 1.00 70.50 557 ALA A N 1
ATOM 4304 C CA . ALA A 1 557 ? -36.946 -4.824 62.399 1.00 70.50 557 ALA A CA 1
ATOM 4305 C C . ALA A 1 557 ? -36.808 -4.885 63.936 1.00 70.50 557 ALA A C 1
ATOM 4307 O O . ALA A 1 557 ? -37.826 -5.026 64.616 1.00 70.50 557 ALA A O 1
ATOM 4308 N N . GLU A 1 558 ? -35.593 -4.801 64.490 1.00 69.94 558 GLU A N 1
ATOM 4309 C CA . GLU A 1 558 ? -35.352 -4.750 65.940 1.00 69.94 558 GLU A CA 1
ATOM 4310 C C . GLU A 1 558 ? -34.991 -3.336 66.428 1.00 69.94 558 GLU A C 1
ATOM 4312 O O . GLU A 1 558 ? -35.320 -2.993 67.566 1.00 69.94 558 GLU A O 1
ATOM 4317 N N . THR A 1 559 ? -34.358 -2.500 65.593 1.00 73.69 559 THR A N 1
ATOM 4318 C CA . THR A 1 559 ? -33.935 -1.134 65.976 1.00 73.69 559 THR A CA 1
ATOM 4319 C C . THR A 1 559 ? -34.754 -0.002 65.352 1.00 73.69 559 THR A C 1
ATOM 4321 O O . THR A 1 559 ? -34.759 1.103 65.895 1.00 73.69 559 THR A O 1
ATOM 4324 N N . GLY A 1 560 ? -35.441 -0.244 64.231 1.00 74.69 560 GLY A N 1
ATOM 4325 C CA . GLY A 1 560 ? -36.088 0.796 63.424 1.00 74.69 560 GLY A CA 1
ATOM 4326 C C . GLY A 1 560 ? -35.110 1.664 62.618 1.00 74.69 560 GLY A C 1
ATOM 4327 O O . GLY A 1 560 ? -35.509 2.697 62.080 1.00 74.69 560 GLY A O 1
ATOM 4328 N N . GLU A 1 561 ? -33.827 1.293 62.532 1.00 72.38 561 GLU A N 1
ATOM 4329 C CA . GLU A 1 561 ? -32.856 2.031 61.721 1.00 72.38 561 GLU A CA 1
ATOM 4330 C C . GLU A 1 561 ? -33.084 1.782 60.222 1.00 72.38 561 GLU A C 1
ATOM 4332 O O . GLU A 1 561 ? -33.028 0.652 59.731 1.00 72.38 561 GLU A O 1
ATOM 4337 N N . VAL A 1 562 ? -33.309 2.864 59.473 1.00 79.31 562 VAL A N 1
ATOM 4338 C CA . VAL A 1 562 ? -33.484 2.833 58.016 1.00 79.31 562 VAL A CA 1
ATOM 4339 C C . VAL A 1 562 ? -32.125 2.987 57.337 1.00 79.31 562 VAL A C 1
ATOM 4341 O O . VAL A 1 562 ? -31.537 4.069 57.309 1.00 79.31 562 VAL A O 1
ATOM 4344 N N . LYS A 1 563 ? -31.622 1.896 56.759 1.00 81.00 563 LYS A N 1
ATOM 4345 C CA . LYS A 1 563 ? -30.342 1.845 56.056 1.00 81.00 563 LYS A CA 1
ATOM 4346 C C . LYS A 1 563 ? -30.529 1.899 54.546 1.00 81.00 563 LYS A C 1
ATOM 4348 O O . LYS A 1 563 ? -30.850 0.904 53.897 1.00 81.00 563 LYS A O 1
ATOM 4353 N N . GLU A 1 564 ? -30.246 3.058 53.973 1.00 85.94 564 GLU A N 1
ATOM 4354 C CA . GLU A 1 564 ? -30.117 3.224 52.529 1.00 85.94 564 GLU A CA 1
ATOM 4355 C C . GLU A 1 564 ? -28.750 2.710 52.036 1.00 85.94 564 GLU A C 1
ATOM 4357 O O . GLU A 1 564 ? -27.732 2.796 52.725 1.00 85.94 564 GLU A O 1
ATOM 4362 N N . THR A 1 565 ? -28.704 2.106 50.849 1.00 85.44 565 THR A N 1
ATOM 4363 C CA . THR A 1 565 ? -27.465 1.624 50.222 1.00 85.44 565 THR A CA 1
ATOM 4364 C C . THR A 1 565 ? -27.494 1.891 48.724 1.00 85.44 565 THR A C 1
ATOM 4366 O O . THR A 1 565 ? -28.308 1.316 48.003 1.00 85.44 565 THR A O 1
ATOM 4369 N N . HIS A 1 566 ? -26.572 2.731 48.250 1.00 88.69 566 HIS A N 1
ATOM 4370 C CA . HIS A 1 566 ? -26.386 3.044 46.830 1.00 88.69 566 HIS A CA 1
ATOM 4371 C C . HIS A 1 566 ? -25.353 2.108 46.195 1.00 88.69 566 HIS A C 1
ATOM 4373 O O . HIS A 1 566 ? -24.310 1.815 46.788 1.00 88.69 566 HIS A O 1
ATOM 4379 N N . ARG A 1 567 ? -25.615 1.636 44.973 1.00 89.88 567 ARG A N 1
ATOM 4380 C CA . ARG A 1 567 ? -24.710 0.760 44.214 1.00 89.88 567 ARG A CA 1
ATOM 4381 C C . ARG A 1 567 ? -24.637 1.194 42.757 1.00 89.88 567 ARG A C 1
ATOM 4383 O O . ARG A 1 567 ? -25.643 1.166 42.068 1.00 89.88 567 ARG A O 1
ATOM 4390 N N . GLN A 1 568 ? -23.433 1.494 42.279 1.00 93.19 568 GLN A N 1
ATOM 4391 C CA . GLN A 1 568 ? -23.156 1.821 40.876 1.00 93.19 568 GLN A CA 1
ATOM 4392 C C . GLN A 1 568 ? -22.557 0.595 40.160 1.00 93.19 568 GLN A C 1
ATOM 4394 O O . GLN A 1 568 ? -21.332 0.458 40.143 1.00 93.19 568 GLN A O 1
ATOM 4399 N N . PRO A 1 569 ? -23.342 -0.351 39.609 1.00 92.56 569 PRO A N 1
ATOM 4400 C CA . PRO A 1 569 ? -22.796 -1.589 39.041 1.00 92.56 569 PRO A CA 1
ATOM 4401 C C . PRO A 1 569 ? -21.966 -1.380 37.764 1.00 92.56 569 PRO A C 1
ATOM 4403 O O . PRO A 1 569 ? -21.227 -2.291 37.389 1.00 92.56 569 PRO A O 1
ATOM 4406 N N . ASN A 1 570 ? -22.064 -0.213 37.118 1.00 93.88 570 ASN A N 1
ATOM 4407 C CA . ASN A 1 570 ? -21.283 0.133 35.929 1.00 93.88 570 ASN A CA 1
ATOM 4408 C C . ASN A 1 570 ? -19.930 0.787 36.281 1.00 93.88 570 ASN A C 1
ATOM 4410 O O . ASN A 1 570 ? -18.928 0.435 35.667 1.00 93.88 570 ASN A O 1
ATOM 4414 N N . LEU A 1 571 ? -19.848 1.623 37.326 1.00 93.50 571 LEU A N 1
ATOM 4415 C CA . LEU A 1 571 ? -18.566 2.140 37.839 1.00 93.50 571 LEU A CA 1
ATOM 4416 C C . LEU A 1 571 ? -17.833 1.178 38.785 1.00 93.50 571 LEU A C 1
ATOM 4418 O O . LEU A 1 571 ? -16.606 1.170 38.812 1.00 93.50 571 LEU A O 1
ATOM 4422 N N . ALA A 1 572 ? -18.542 0.357 39.568 1.00 93.12 572 ALA A N 1
ATOM 4423 C CA . ALA A 1 572 ? -17.926 -0.515 40.576 1.00 93.12 572 ALA A CA 1
ATOM 4424 C C . ALA A 1 572 ? -16.805 -1.444 40.047 1.00 93.12 572 ALA A C 1
ATOM 4426 O O . ALA A 1 572 ? -15.830 -1.618 40.776 1.00 93.12 572 ALA A O 1
ATOM 4427 N N . PRO A 1 573 ? -16.869 -2.002 38.817 1.00 92.50 573 PRO A N 1
ATOM 4428 C CA . PRO A 1 573 ? -15.766 -2.761 38.217 1.00 92.50 573 PRO A CA 1
ATOM 4429 C C . PRO A 1 573 ? -14.507 -1.950 37.883 1.00 92.50 573 PRO A C 1
ATOM 4431 O O . PRO A 1 573 ? -13.472 -2.548 37.618 1.00 92.50 573 PRO A O 1
ATOM 4434 N N . PHE A 1 574 ? -14.605 -0.621 37.826 1.00 94.25 574 PHE A N 1
ATOM 4435 C CA . PHE A 1 574 ? -13.580 0.281 37.290 1.00 94.25 574 PHE A CA 1
ATOM 4436 C C . PHE A 1 574 ? -12.955 1.197 38.358 1.00 94.25 574 PHE A C 1
ATOM 4438 O O . PHE A 1 574 ? -12.077 1.990 38.042 1.00 94.25 574 PHE A O 1
ATOM 4445 N N . ARG A 1 575 ? -13.378 1.073 39.625 1.00 92.25 575 ARG A N 1
ATOM 4446 C CA . ARG A 1 575 ? -12.971 1.946 40.747 1.00 92.25 575 ARG A CA 1
ATOM 4447 C C . ARG A 1 575 ? -11.470 2.003 41.021 1.00 92.25 575 ARG A C 1
ATOM 4449 O O . ARG A 1 575 ? -11.014 3.002 41.566 1.00 92.25 575 ARG A O 1
ATOM 4456 N N . ASP A 1 576 ? -10.738 0.959 40.652 1.00 88.44 576 ASP A N 1
ATOM 4457 C CA . ASP A 1 576 ? -9.288 0.884 40.843 1.00 88.44 576 ASP A CA 1
ATOM 4458 C C . ASP A 1 576 ? -8.513 1.690 39.775 1.00 88.44 576 ASP A C 1
ATOM 4460 O O . ASP A 1 576 ? -7.308 1.898 39.908 1.00 88.44 576 ASP A O 1
ATOM 4464 N N . ASP A 1 577 ? -9.193 2.171 38.723 1.00 92.00 577 ASP A N 1
ATOM 4465 C CA . ASP A 1 577 ? -8.614 3.083 37.739 1.00 92.00 577 ASP A CA 1
ATOM 4466 C C . ASP A 1 577 ? -8.510 4.507 38.322 1.00 92.00 577 ASP A C 1
ATOM 4468 O O . ASP A 1 577 ? -9.523 5.050 38.781 1.00 92.00 577 ASP A O 1
ATOM 4472 N N . PRO A 1 578 ? -7.341 5.173 38.260 1.00 89.75 578 PRO A N 1
ATOM 4473 C CA . PRO A 1 578 ? -7.167 6.516 38.820 1.00 89.75 578 PRO A CA 1
ATOM 4474 C C . PRO A 1 578 ? -8.059 7.575 38.154 1.00 89.75 578 PRO A C 1
ATOM 4476 O O . PRO A 1 578 ? -8.310 8.624 38.743 1.00 89.75 578 PRO A O 1
ATOM 4479 N N . ASP A 1 579 ? -8.567 7.307 36.948 1.00 90.06 579 ASP A N 1
ATOM 4480 C CA . ASP A 1 579 ? -9.452 8.203 36.210 1.00 90.06 579 ASP A CA 1
ATOM 4481 C C . ASP A 1 579 ? -10.929 7.729 36.257 1.00 90.06 579 ASP A C 1
ATOM 4483 O O . ASP A 1 579 ? -11.766 8.246 35.519 1.00 90.06 579 ASP A O 1
ATOM 4487 N N . CYS A 1 580 ? -11.301 6.793 37.147 1.00 93.19 580 CYS A N 1
ATOM 4488 C CA . CYS A 1 580 ? -12.687 6.322 37.318 1.00 93.19 580 CYS A CA 1
ATOM 4489 C C . CYS A 1 580 ? -13.688 7.476 37.522 1.00 93.19 580 CYS A C 1
ATOM 4491 O O . CYS A 1 580 ? -14.745 7.514 36.892 1.00 93.19 580 CYS A O 1
ATOM 4493 N N . TRP A 1 581 ? -13.346 8.451 38.368 1.00 91.88 581 TRP A N 1
ATOM 4494 C CA . TRP A 1 581 ? -14.202 9.613 38.642 1.00 91.88 581 TRP A CA 1
ATOM 4495 C C . TRP A 1 581 ? -14.207 10.646 37.508 1.00 91.88 581 TRP A C 1
ATOM 4497 O O . TRP A 1 581 ? -15.181 11.378 37.360 1.00 91.88 581 TRP A O 1
ATOM 4507 N N . LEU A 1 582 ? -13.165 10.662 36.670 1.00 90.62 582 LEU A N 1
ATOM 4508 C CA . LEU A 1 582 ? -13.121 11.459 35.441 1.00 90.62 582 LEU A CA 1
ATOM 4509 C C . LEU A 1 582 ? -14.019 10.860 34.344 1.00 90.62 582 LEU A C 1
ATOM 4511 O O . LEU A 1 582 ? -14.551 11.591 33.518 1.00 90.62 582 LEU A O 1
ATOM 4515 N N . VAL A 1 583 ? -14.212 9.537 34.340 1.00 94.00 583 VAL A N 1
ATOM 4516 C CA . VAL A 1 583 ? -15.208 8.875 33.482 1.00 94.00 583 VAL A CA 1
ATOM 4517 C C . VAL A 1 583 ? -16.626 9.077 34.021 1.00 94.00 583 VAL A C 1
ATOM 4519 O O . VAL A 1 583 ? -17.544 9.269 33.233 1.00 94.00 583 VAL A O 1
ATOM 4522 N N . ALA A 1 584 ? -16.809 9.095 35.344 1.00 93.62 584 ALA A N 1
ATOM 4523 C CA . ALA A 1 584 ? -18.097 9.398 35.970 1.00 93.62 584 ALA A CA 1
ATOM 4524 C C . ALA A 1 584 ? -18.577 10.839 35.695 1.00 93.62 584 ALA A C 1
ATOM 4526 O O . ALA A 1 584 ? -19.764 11.062 35.478 1.00 93.62 584 ALA A O 1
ATOM 4527 N N . SER A 1 585 ? -17.671 11.823 35.670 1.00 93.69 585 SER A N 1
ATOM 4528 C CA . SER A 1 585 ? -18.024 13.248 35.555 1.00 93.69 585 SER A CA 1
ATOM 4529 C C . SER A 1 585 ? -18.433 13.725 34.154 1.00 93.69 585 SER A C 1
ATOM 4531 O O . SER A 1 585 ? -18.687 14.916 33.973 1.00 93.69 585 SER A O 1
ATOM 4533 N N . ILE A 1 586 ? -18.497 12.839 33.152 1.00 95.12 586 ILE A N 1
ATOM 4534 C CA . ILE A 1 586 ? -18.859 13.235 31.782 1.00 95.12 586 ILE A CA 1
ATOM 4535 C C . ILE A 1 586 ? -20.366 13.297 31.541 1.00 95.12 586 ILE A C 1
ATOM 4537 O O . ILE A 1 586 ? -20.783 13.977 30.607 1.00 95.12 586 ILE A O 1
ATOM 4541 N N . GLU A 1 587 ? -21.177 12.590 32.329 1.00 94.25 587 GLU A N 1
ATOM 4542 C CA . GLU A 1 587 ? -22.628 12.513 32.143 1.00 94.25 587 GLU A CA 1
ATOM 4543 C C . GLU A 1 587 ? -23.393 13.052 33.357 1.00 94.25 587 GLU A C 1
ATOM 4545 O O . GLU A 1 587 ? -23.046 12.780 34.506 1.00 94.25 587 GLU A O 1
ATOM 4550 N N . ASP A 1 588 ? -24.454 13.803 33.078 1.00 90.75 588 ASP A N 1
ATOM 4551 C CA . ASP A 1 588 ? -25.442 14.251 34.058 1.00 90.75 588 ASP A CA 1
ATOM 4552 C C . ASP A 1 588 ? -26.504 13.150 34.194 1.00 90.75 588 ASP A C 1
ATOM 4554 O O . ASP A 1 588 ? -27.164 12.820 33.206 1.00 90.75 588 ASP A O 1
ATOM 4558 N N . TYR A 1 589 ? -26.608 12.525 35.371 1.00 92.69 589 TYR A N 1
ATOM 4559 C CA . TYR A 1 589 ? -27.422 11.325 35.606 1.00 92.69 589 TYR A CA 1
ATOM 4560 C C . TYR A 1 589 ? -28.551 11.583 36.603 1.00 92.69 589 TYR A C 1
ATOM 4562 O O . TYR A 1 589 ? -28.331 12.054 37.718 1.00 92.69 589 TYR A O 1
ATOM 4570 N N . ASP A 1 590 ? -29.754 11.206 36.189 1.00 90.38 590 ASP A N 1
ATOM 4571 C CA . ASP A 1 590 ? -30.998 11.367 36.923 1.00 90.38 590 ASP A CA 1
ATOM 4572 C C . ASP A 1 590 ? -31.388 10.048 37.614 1.00 90.38 590 ASP A C 1
ATOM 4574 O O . ASP A 1 590 ? -31.692 9.041 36.969 1.00 90.38 590 ASP A O 1
ATOM 4578 N N . LEU A 1 591 ? -31.380 10.081 38.950 1.00 88.81 591 LEU A N 1
ATOM 4579 C CA . LEU A 1 591 ? -31.737 8.967 39.832 1.00 88.81 591 LEU A CA 1
ATOM 4580 C C . LEU A 1 591 ? -33.222 8.578 39.770 1.00 88.81 591 LEU A C 1
ATOM 4582 O O . LEU A 1 591 ? -33.538 7.432 40.084 1.00 88.81 591 LEU A O 1
ATOM 4586 N N . GLU A 1 592 ? -34.123 9.494 39.403 1.00 85.44 592 GLU A N 1
ATOM 4587 C CA . GLU A 1 592 ? -35.566 9.228 39.358 1.00 85.44 592 GLU A CA 1
ATOM 4588 C C . GLU A 1 592 ? -35.989 8.598 38.027 1.00 85.44 592 GLU A C 1
ATOM 4590 O O . GLU A 1 592 ? -36.863 7.729 38.005 1.00 85.44 592 GLU A O 1
ATOM 4595 N N . THR A 1 593 ? -35.364 9.006 36.916 1.00 86.31 593 THR A N 1
ATOM 4596 C CA . THR A 1 593 ? -35.696 8.485 35.575 1.00 86.31 593 THR A CA 1
ATOM 4597 C C . THR A 1 593 ? -34.776 7.367 35.075 1.00 86.31 593 THR A C 1
ATOM 4599 O O . THR A 1 593 ? -35.101 6.743 34.065 1.00 86.31 593 THR A O 1
ATOM 4602 N N . ASP A 1 594 ? -33.654 7.101 35.756 1.00 87.25 594 ASP A N 1
ATOM 4603 C CA . ASP A 1 594 ? -32.566 6.210 35.306 1.00 87.25 594 ASP A CA 1
ATOM 4604 C C . ASP A 1 594 ? -32.042 6.579 33.901 1.00 87.25 594 ASP A C 1
ATOM 4606 O O . ASP A 1 594 ? -31.765 5.732 33.045 1.00 87.25 594 ASP A O 1
ATOM 4610 N N . THR A 1 595 ? -31.931 7.886 33.636 1.00 86.81 595 THR A N 1
ATOM 4611 C CA . THR A 1 595 ? -31.407 8.423 32.372 1.00 86.81 595 THR A CA 1
ATOM 4612 C C . THR A 1 595 ? -30.152 9.260 32.587 1.00 86.81 595 THR A C 1
ATOM 4614 O O . THR A 1 595 ? -29.952 9.859 33.640 1.00 86.81 595 THR A O 1
ATOM 4617 N N . ALA A 1 596 ? -29.293 9.313 31.566 1.00 89.50 596 ALA A N 1
ATOM 4618 C CA . ALA A 1 596 ? -28.112 10.168 31.556 1.00 89.50 596 ALA A CA 1
ATOM 4619 C C . ALA A 1 596 ? -28.050 11.035 30.297 1.00 89.50 596 ALA A C 1
ATOM 4621 O O . ALA A 1 596 ? -28.388 10.596 29.194 1.00 89.50 596 ALA A O 1
ATOM 4622 N N . LYS A 1 597 ? -27.577 12.270 30.469 1.00 88.75 597 LYS A N 1
ATOM 4623 C CA . LYS A 1 597 ? -27.367 13.263 29.412 1.00 88.75 597 LYS A CA 1
ATOM 4624 C C . LYS A 1 597 ? -25.863 13.521 29.244 1.00 88.75 597 LYS A C 1
ATOM 4626 O O . LYS A 1 597 ? -25.145 13.561 30.244 1.00 88.75 597 LYS A O 1
ATOM 4631 N N . PRO A 1 598 ? -25.361 13.741 28.016 1.00 88.62 598 PRO A N 1
ATOM 4632 C CA . PRO A 1 598 ? -23.978 14.164 27.809 1.00 88.62 598 PRO A CA 1
ATOM 4633 C C . PRO A 1 598 ? -23.719 15.516 28.489 1.00 88.62 598 PRO A C 1
ATOM 4635 O O . PRO A 1 598 ? -24.415 16.488 28.199 1.00 88.62 598 PRO A O 1
ATOM 4638 N N . GLY A 1 599 ? -22.722 15.584 29.371 1.00 90.19 599 GLY A N 1
ATOM 4639 C CA . GLY A 1 599 ? -22.301 16.816 30.038 1.00 90.19 599 GLY A CA 1
ATOM 4640 C C . GLY A 1 599 ? -21.472 17.751 29.139 1.00 90.19 599 GLY A C 1
ATOM 4641 O O . GLY A 1 599 ? -21.188 17.424 27.981 1.00 90.19 599 GLY A O 1
ATOM 4642 N N . PRO A 1 600 ? -21.016 18.907 29.664 1.00 91.00 600 PRO A N 1
ATOM 4643 C CA . PRO A 1 600 ? -20.409 19.976 28.860 1.00 91.00 600 PRO A CA 1
ATOM 4644 C C . PRO A 1 600 ? -19.199 19.547 28.017 1.00 91.00 600 PRO A C 1
ATOM 4646 O O . PRO A 1 600 ? -18.983 20.060 26.922 1.00 91.00 600 PRO A O 1
ATOM 4649 N N . ILE A 1 601 ? -18.430 18.545 28.460 1.00 93.06 601 ILE A N 1
ATOM 4650 C CA . ILE A 1 601 ? -17.263 18.033 27.722 1.00 93.06 601 ILE A CA 1
ATOM 4651 C C . ILE A 1 601 ? -17.603 17.479 26.324 1.00 93.06 601 ILE A C 1
ATOM 4653 O O . ILE A 1 601 ? -16.721 17.396 25.472 1.00 93.06 601 ILE A O 1
ATOM 4657 N N . PHE A 1 602 ? -18.868 17.152 26.039 1.00 90.06 602 PHE A N 1
ATOM 4658 C CA . PHE A 1 602 ? -19.317 16.690 24.721 1.00 90.06 602 PHE A CA 1
ATOM 4659 C C . PHE A 1 602 ? -19.659 17.819 23.725 1.00 90.06 602 PHE A C 1
ATOM 4661 O O . PHE A 1 602 ? -19.903 17.515 22.551 1.00 90.06 602 PHE A O 1
ATOM 4668 N N . SER A 1 603 ? -19.715 19.083 24.162 1.00 84.31 603 SER A N 1
ATOM 4669 C CA . SER A 1 603 ? -20.127 20.253 23.357 1.00 84.31 603 SER A CA 1
ATOM 4670 C C . SER A 1 603 ? -19.211 21.475 23.492 1.00 84.31 603 SER A C 1
ATOM 4672 O O . SER A 1 603 ? -19.107 22.264 22.555 1.00 84.31 603 SER A O 1
ATOM 4674 N N . GLU A 1 604 ? -18.542 21.639 24.632 1.00 87.00 604 GLU A N 1
ATOM 4675 C CA . GLU A 1 604 ? -17.920 22.894 25.066 1.00 87.00 604 GLU A CA 1
ATOM 4676 C C . GLU A 1 604 ? -16.437 22.726 25.432 1.00 87.00 604 GLU A C 1
ATOM 4678 O O . GLU A 1 604 ? -15.904 21.615 25.529 1.00 87.00 604 GLU A O 1
ATOM 4683 N N . ARG A 1 605 ? -15.748 23.857 25.629 1.00 87.06 605 ARG A N 1
ATOM 4684 C CA . ARG A 1 605 ? -14.423 23.883 26.253 1.00 87.06 605 ARG A CA 1
ATOM 4685 C C . ARG A 1 605 ? -14.613 23.859 27.772 1.00 87.06 605 ARG A C 1
ATOM 4687 O O . ARG A 1 605 ? -15.176 24.799 28.318 1.00 87.06 605 ARG A O 1
ATOM 4694 N N . VAL A 1 606 ? -14.129 22.812 28.438 1.00 89.62 606 VAL A N 1
ATOM 4695 C CA . VAL A 1 606 ? -14.243 22.631 29.898 1.00 89.62 606 VAL A CA 1
ATOM 4696 C C . VAL A 1 606 ? -12.977 23.028 30.660 1.00 89.62 606 VAL A C 1
ATOM 4698 O O . VAL A 1 606 ? -13.061 23.299 31.854 1.00 89.62 606 VAL A O 1
ATOM 4701 N N . ILE A 1 607 ? -11.824 23.131 29.986 1.00 84.62 607 ILE A N 1
ATOM 4702 C CA . ILE A 1 607 ? -10.614 23.762 30.538 1.00 84.62 607 ILE A CA 1
ATOM 4703 C C . ILE A 1 607 ? -10.027 24.794 29.572 1.00 84.62 607 ILE A C 1
ATOM 4705 O O . ILE A 1 607 ? -9.930 24.560 28.367 1.00 84.62 607 ILE A O 1
ATOM 4709 N N . ALA A 1 608 ? -9.635 25.952 30.100 1.00 73.00 608 ALA A N 1
ATOM 4710 C CA . ALA A 1 608 ? -8.892 26.967 29.359 1.00 73.00 608 ALA A CA 1
ATOM 4711 C C . ALA A 1 608 ? -7.382 26.657 29.377 1.00 73.00 608 ALA A C 1
ATOM 4713 O O . ALA A 1 608 ? -6.904 26.087 30.362 1.00 73.00 608 ALA A O 1
ATOM 4714 N N . PRO A 1 609 ? -6.616 27.049 28.341 1.00 63.94 609 PRO A N 1
ATOM 4715 C CA . PRO A 1 609 ? -5.164 27.090 28.446 1.00 63.94 609 PRO A CA 1
ATOM 4716 C C . PRO A 1 609 ? -4.755 28.116 29.520 1.00 63.94 609 PRO A C 1
ATOM 4718 O O . PRO A 1 609 ? -5.519 29.051 29.797 1.00 63.94 609 PRO A O 1
ATOM 4721 N N . PRO A 1 610 ? -3.555 27.993 30.116 1.00 61.59 610 PRO A N 1
ATOM 4722 C CA . PRO A 1 610 ? -2.989 29.058 30.934 1.00 61.59 610 PRO A CA 1
ATOM 4723 C C . PRO A 1 610 ? -2.990 30.378 30.153 1.00 61.59 610 PRO A C 1
ATOM 4725 O O . PRO A 1 610 ? -2.595 30.411 28.986 1.00 61.59 610 PRO A O 1
ATOM 4728 N N . ALA A 1 611 ? -3.444 31.464 30.780 1.00 62.41 611 ALA A N 1
ATOM 4729 C CA . ALA A 1 611 ? -3.396 32.778 30.150 1.00 62.41 611 ALA A CA 1
ATOM 4730 C C . ALA A 1 611 ? -1.936 33.145 29.844 1.00 62.41 611 ALA A C 1
ATOM 4732 O O . ALA A 1 611 ? -1.071 32.995 30.710 1.00 62.41 611 ALA A O 1
ATOM 4733 N N . ALA A 1 612 ? -1.671 33.626 28.626 1.00 60.69 612 ALA A N 1
ATOM 4734 C CA . ALA A 1 612 ? -0.331 34.045 28.236 1.00 60.69 612 ALA A CA 1
ATOM 4735 C C . ALA A 1 612 ? 0.184 35.118 29.221 1.00 60.69 612 ALA A C 1
ATOM 4737 O O . ALA A 1 612 ? -0.526 36.101 29.469 1.00 60.69 612 ALA A O 1
ATOM 4738 N N . PRO A 1 613 ? 1.377 34.938 29.815 1.00 67.50 613 PRO A N 1
ATOM 4739 C CA . PRO A 1 613 ? 1.891 35.846 30.830 1.00 67.50 613 PRO A CA 1
ATOM 4740 C C . PRO A 1 613 ? 2.085 37.240 30.228 1.00 67.50 613 PRO A C 1
ATOM 4742 O O . PRO A 1 613 ? 2.762 37.408 29.216 1.00 67.50 613 PRO A O 1
ATOM 4745 N N . THR A 1 614 ? 1.472 38.256 30.840 1.00 75.00 614 THR A N 1
ATOM 4746 C CA . THR A 1 614 ? 1.616 39.644 30.382 1.00 75.00 614 THR A CA 1
ATOM 4747 C C . THR A 1 614 ? 2.977 40.172 30.817 1.00 75.00 614 THR A C 1
ATOM 4749 O O . THR A 1 614 ? 3.150 40.605 31.952 1.00 75.00 614 THR A O 1
ATOM 4752 N N . ILE A 1 615 ? 3.952 40.105 29.915 1.00 79.44 615 ILE A N 1
ATOM 4753 C CA . ILE A 1 615 ? 5.319 40.561 30.164 1.00 79.44 615 ILE A CA 1
ATOM 4754 C C . ILE A 1 615 ? 5.339 42.090 30.087 1.00 79.44 615 ILE A C 1
ATOM 4756 O O . ILE A 1 615 ? 5.125 42.673 29.027 1.00 79.44 615 ILE A O 1
ATOM 4760 N N . THR A 1 616 ? 5.561 42.742 31.230 1.00 82.38 616 THR A N 1
ATOM 4761 C CA . THR A 1 616 ? 5.625 44.212 31.352 1.00 82.38 616 THR A CA 1
ATOM 4762 C C . THR A 1 616 ? 6.994 44.713 31.806 1.00 82.38 616 THR A C 1
ATOM 4764 O O . THR A 1 616 ? 7.289 45.905 31.714 1.00 82.38 616 THR A O 1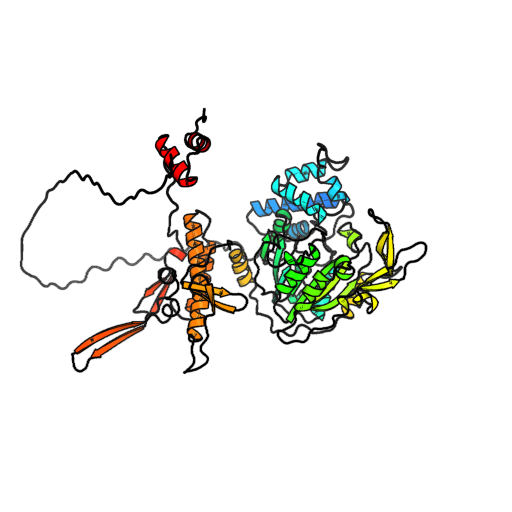
ATOM 4767 N N . SER A 1 617 ? 7.841 43.806 32.290 1.00 84.75 617 SER A N 1
ATOM 4768 C CA . SER A 1 617 ? 9.155 44.080 32.851 1.00 84.75 617 SER A CA 1
ATOM 4769 C C . SER A 1 617 ? 10.135 42.924 32.591 1.00 84.75 617 SER A C 1
ATOM 4771 O O . SER A 1 617 ? 9.710 41.784 32.380 1.00 84.75 617 SER A O 1
ATOM 4773 N N . PRO A 1 618 ? 11.458 43.163 32.692 1.00 82.00 618 PRO A N 1
ATOM 4774 C CA . PRO A 1 618 ? 12.457 42.095 32.622 1.00 82.00 618 PRO A CA 1
ATOM 4775 C C . PRO A 1 618 ? 12.321 41.029 33.717 1.00 82.00 618 PRO A C 1
ATOM 4777 O O . PRO A 1 618 ? 12.771 39.903 33.523 1.00 82.00 618 PRO A O 1
ATOM 4780 N N . ALA A 1 619 ? 11.688 41.353 34.851 1.00 83.50 619 ALA A N 1
ATOM 4781 C CA . ALA A 1 619 ? 11.392 40.377 35.897 1.00 83.50 619 ALA A CA 1
ATOM 4782 C C . ALA A 1 619 ? 10.287 39.397 35.464 1.00 83.50 619 ALA A C 1
ATOM 4784 O O . ALA A 1 619 ? 10.403 38.202 35.732 1.00 83.50 619 ALA A O 1
ATOM 4785 N N . ASP A 1 620 ? 9.271 39.882 34.741 1.00 83.31 620 ASP A N 1
ATOM 4786 C CA . ASP A 1 620 ? 8.212 39.036 34.179 1.00 83.31 620 ASP A CA 1
ATOM 4787 C C . ASP A 1 620 ? 8.798 38.101 33.114 1.00 83.31 620 ASP A C 1
ATOM 4789 O O . ASP A 1 620 ? 8.604 36.890 33.184 1.00 83.31 620 ASP A O 1
ATOM 4793 N N . ALA A 1 621 ? 9.587 38.644 32.175 1.00 81.19 621 ALA A N 1
ATOM 4794 C CA . ALA A 1 621 ? 10.265 37.854 31.145 1.00 81.19 621 ALA A CA 1
ATOM 4795 C C . ALA A 1 621 ? 11.161 36.767 31.764 1.00 81.19 621 ALA A C 1
ATOM 4797 O O . ALA A 1 621 ? 11.053 35.597 31.406 1.00 81.19 621 ALA A O 1
ATOM 4798 N N . LEU A 1 622 ? 11.985 37.122 32.758 1.00 83.38 622 LEU A N 1
ATOM 4799 C CA . LEU A 1 622 ? 12.836 36.172 33.478 1.00 83.38 622 LEU A CA 1
ATOM 4800 C C . LEU A 1 622 ? 12.028 35.069 34.183 1.00 83.38 622 LEU A C 1
ATOM 4802 O O . LEU A 1 622 ? 12.439 33.910 34.160 1.00 83.38 622 LEU A O 1
ATOM 4806 N N . ALA A 1 623 ? 10.880 35.400 34.782 1.00 80.06 623 ALA A N 1
ATOM 4807 C CA . ALA A 1 623 ? 9.999 34.416 35.409 1.00 80.06 623 ALA A CA 1
ATOM 4808 C C . ALA A 1 623 ? 9.381 33.448 34.382 1.00 80.06 623 ALA A C 1
ATOM 4810 O O . ALA A 1 623 ? 9.302 32.249 34.650 1.00 80.06 623 ALA A O 1
ATOM 4811 N N . VAL A 1 624 ? 9.007 33.941 33.195 1.00 81.44 624 VAL A N 1
ATOM 4812 C CA . VAL A 1 624 ? 8.532 33.108 32.076 1.00 81.44 624 VAL A CA 1
ATOM 4813 C C . VAL A 1 624 ? 9.635 32.169 31.594 1.00 81.44 624 VAL A C 1
ATOM 4815 O O . VAL A 1 624 ? 9.425 30.958 31.559 1.00 81.44 624 VAL A O 1
ATOM 4818 N N . VAL A 1 625 ? 10.837 32.686 31.325 1.00 83.75 625 VAL A N 1
ATOM 4819 C CA . VAL A 1 625 ? 11.984 31.876 30.881 1.00 83.75 625 VAL A CA 1
ATOM 4820 C C . VAL A 1 625 ? 12.359 30.799 31.903 1.00 83.75 625 VAL A C 1
ATOM 4822 O O . VAL A 1 625 ? 12.574 29.646 31.527 1.00 83.75 625 VAL A O 1
ATOM 4825 N N . LEU A 1 626 ? 12.373 31.132 33.199 1.00 80.44 626 LEU A N 1
ATOM 4826 C CA . LEU A 1 626 ? 12.623 30.161 34.269 1.00 80.44 626 LEU A CA 1
ATOM 4827 C C . 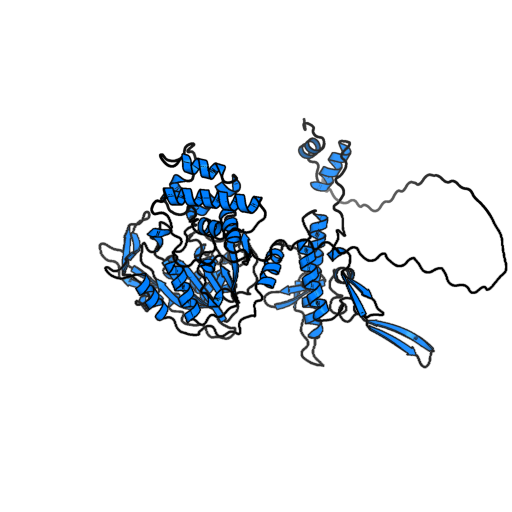LEU A 1 626 ? 11.536 29.078 34.345 1.00 80.44 626 LEU A C 1
ATOM 4829 O O . LEU A 1 626 ? 11.865 27.915 34.572 1.00 80.44 626 LEU A O 1
ATOM 4833 N N . ASN A 1 627 ? 10.267 29.431 34.129 1.00 76.94 627 ASN A N 1
ATOM 4834 C CA . ASN A 1 627 ? 9.152 28.483 34.116 1.00 76.94 627 ASN A CA 1
ATOM 4835 C C . ASN A 1 627 ? 9.156 27.573 32.869 1.00 76.94 627 ASN A C 1
ATOM 4837 O O . ASN A 1 627 ? 8.824 26.395 32.970 1.00 76.94 627 ASN A O 1
ATOM 4841 N N . GLU A 1 628 ? 9.544 28.094 31.703 1.00 75.38 628 GLU A N 1
ATOM 4842 C CA . GLU A 1 628 ? 9.565 27.349 30.436 1.00 75.38 628 GLU A CA 1
ATOM 4843 C C . GLU A 1 628 ? 10.818 26.482 30.254 1.00 75.38 628 GLU A C 1
ATOM 4845 O O . GLU A 1 628 ? 10.721 25.342 29.797 1.00 75.38 628 GLU A O 1
ATOM 4850 N N . ARG A 1 629 ? 12.002 27.016 30.585 1.00 79.00 629 ARG A N 1
ATOM 4851 C CA . ARG A 1 629 ? 13.303 26.378 30.311 1.00 79.00 629 ARG A CA 1
ATOM 4852 C C . ARG A 1 629 ? 13.984 25.814 31.565 1.00 79.00 629 ARG A C 1
ATOM 4854 O O . ARG A 1 629 ? 14.968 25.085 31.440 1.00 79.00 629 ARG A O 1
ATOM 4861 N N . GLY A 1 630 ? 13.505 26.132 32.771 1.00 77.00 630 GLY A N 1
ATOM 4862 C CA . GLY A 1 630 ? 14.087 25.668 34.043 1.00 77.00 630 GLY A CA 1
ATOM 4863 C C . GLY A 1 630 ? 15.448 26.284 34.400 1.00 77.00 630 GLY A C 1
ATOM 4864 O O . GLY A 1 630 ? 16.064 25.888 35.387 1.00 77.00 630 GLY A O 1
ATOM 4865 N N . HIS A 1 631 ? 15.937 27.232 33.598 1.00 82.19 631 HIS A N 1
ATOM 4866 C CA . HIS A 1 631 ? 17.192 27.957 33.785 1.00 82.19 631 HIS A CA 1
ATOM 4867 C C . HIS A 1 631 ? 17.093 29.346 33.137 1.00 82.19 631 HIS A C 1
ATOM 4869 O O . HIS A 1 631 ? 16.139 29.626 32.413 1.00 82.19 631 HIS A O 1
ATOM 4875 N N . VAL A 1 632 ? 18.057 30.226 33.420 1.00 88.75 632 VAL A N 1
ATOM 4876 C CA . VAL A 1 632 ? 18.112 31.560 32.806 1.00 88.75 632 VAL A CA 1
ATOM 4877 C C . VAL A 1 632 ? 18.690 31.453 31.398 1.00 88.75 632 VAL A C 1
ATOM 4879 O O . VAL A 1 632 ? 19.808 30.972 31.225 1.00 88.75 632 VAL A O 1
ATOM 4882 N N . ASP A 1 633 ? 17.936 31.947 30.424 1.00 87.25 633 ASP A N 1
ATOM 4883 C CA . ASP A 1 633 ? 18.295 32.031 29.011 1.00 87.25 633 ASP A CA 1
ATOM 4884 C C . ASP A 1 633 ? 18.144 33.500 28.585 1.00 87.25 633 ASP A C 1
ATOM 4886 O O . ASP A 1 633 ? 17.037 34.040 28.573 1.00 87.25 633 ASP A O 1
ATOM 4890 N N . ILE A 1 634 ? 19.271 34.182 28.364 1.00 83.94 634 ILE A N 1
ATOM 4891 C CA . ILE A 1 634 ? 19.302 35.643 28.170 1.00 83.94 634 ILE A CA 1
ATOM 4892 C C . ILE A 1 634 ? 18.745 36.022 26.795 1.00 83.94 634 ILE A C 1
ATOM 4894 O O . ILE A 1 634 ? 18.028 37.015 26.691 1.00 83.94 634 ILE A O 1
ATOM 4898 N N . ASP A 1 635 ? 19.002 35.204 25.774 1.00 79.62 635 ASP A N 1
ATOM 4899 C CA . ASP A 1 635 ? 18.496 35.425 24.420 1.00 79.62 635 ASP A CA 1
ATOM 4900 C C . ASP A 1 635 ? 16.962 35.307 24.396 1.00 79.62 635 ASP A C 1
ATOM 4902 O O . ASP A 1 635 ? 16.285 36.164 23.831 1.00 79.62 635 ASP A O 1
ATOM 4906 N N . HIS A 1 636 ? 16.394 34.319 25.103 1.00 72.38 636 HIS A N 1
ATOM 4907 C CA . HIS A 1 636 ? 14.937 34.178 25.258 1.00 72.38 636 HIS A CA 1
ATOM 4908 C C . HIS A 1 636 ? 14.317 35.308 26.099 1.00 72.38 636 HIS A C 1
ATOM 4910 O O . HIS A 1 636 ? 13.227 35.781 25.786 1.00 72.38 636 HIS A O 1
ATOM 4916 N N . VAL A 1 637 ? 15.008 35.801 27.138 1.00 79.00 637 VAL A N 1
ATOM 4917 C CA . VAL A 1 637 ? 14.564 37.000 27.883 1.00 79.00 637 VAL A CA 1
ATOM 4918 C C . VAL A 1 637 ? 14.542 38.234 26.973 1.00 79.00 637 VAL A C 1
ATOM 4920 O O . VAL A 1 637 ? 13.586 39.005 27.032 1.00 79.00 637 VAL A O 1
ATOM 4923 N N . ALA A 1 638 ? 15.553 38.419 26.122 1.00 74.00 638 ALA A N 1
ATOM 4924 C CA . ALA A 1 638 ? 15.630 39.541 25.188 1.00 74.00 638 ALA A CA 1
ATOM 4925 C C . ALA A 1 638 ? 14.560 39.453 24.081 1.00 74.00 638 ALA A C 1
ATOM 4927 O O . ALA A 1 638 ? 13.889 40.446 23.800 1.00 74.00 638 ALA A O 1
ATOM 4928 N N . GLU A 1 639 ? 14.315 38.259 23.525 1.00 74.19 639 GLU A N 1
ATOM 4929 C CA . GLU A 1 639 ? 13.236 37.996 22.560 1.00 74.19 639 GLU A CA 1
ATOM 4930 C C . GLU A 1 639 ? 11.859 38.374 23.138 1.00 74.19 639 GLU A C 1
ATOM 4932 O O . GLU A 1 639 ? 11.103 39.131 22.518 1.00 74.19 639 GLU A O 1
ATOM 4937 N N . LEU A 1 640 ? 11.574 37.933 24.370 1.00 76.00 640 LEU A N 1
ATOM 4938 C CA . LEU A 1 640 ? 10.341 38.233 25.107 1.00 76.00 640 LEU A CA 1
ATOM 4939 C C . LEU A 1 640 ? 10.176 39.715 25.499 1.00 76.00 640 LEU A C 1
ATOM 4941 O O . LEU A 1 640 ? 9.055 40.152 25.756 1.00 76.00 640 LEU A O 1
ATOM 4945 N N . LEU A 1 641 ? 11.265 40.488 25.543 1.00 77.94 641 LEU A N 1
ATOM 4946 C CA . LEU A 1 641 ? 11.261 41.940 25.778 1.00 77.94 641 LEU A CA 1
ATOM 4947 C C . LEU A 1 641 ? 11.348 42.764 24.482 1.00 77.94 641 LEU A C 1
ATOM 4949 O O . LEU A 1 641 ? 11.270 43.992 24.532 1.00 77.94 641 LEU A O 1
ATOM 4953 N N . HIS A 1 642 ? 11.515 42.099 23.335 1.00 73.88 642 HIS A N 1
ATOM 4954 C CA . HIS A 1 642 ? 11.796 42.700 22.029 1.00 73.88 642 HIS A CA 1
ATOM 4955 C C . HIS A 1 642 ? 13.038 43.617 22.037 1.00 73.88 642 HIS A C 1
ATOM 4957 O O . HIS A 1 642 ? 13.058 44.668 21.391 1.00 73.88 642 HIS A O 1
ATOM 4963 N N . SER A 1 643 ? 14.076 43.216 22.777 1.00 71.56 643 SER A N 1
ATOM 4964 C CA . SER A 1 643 ? 15.358 43.918 22.894 1.00 71.56 643 SER A CA 1
ATOM 4965 C C . SER A 1 643 ? 16.518 43.111 22.301 1.00 71.56 643 SER A C 1
ATOM 4967 O O . SER A 1 643 ? 16.400 41.920 22.032 1.00 71.56 643 SER A O 1
ATOM 4969 N N . ASP A 1 644 ? 17.662 43.768 22.118 1.00 58.19 644 ASP A N 1
ATOM 4970 C CA . ASP A 1 644 ? 18.945 43.090 21.893 1.00 58.19 644 ASP A CA 1
ATOM 4971 C C . ASP A 1 644 ? 19.421 42.454 23.227 1.00 58.19 644 ASP A C 1
ATOM 4973 O O . ASP A 1 644 ? 19.154 43.045 24.281 1.00 58.19 644 ASP A O 1
ATOM 4977 N N . PRO A 1 645 ? 20.064 41.269 23.238 1.00 54.28 645 PRO A N 1
ATOM 4978 C CA . PRO A 1 645 ? 20.658 40.681 24.447 1.00 54.28 645 PRO A CA 1
ATOM 4979 C C . PRO A 1 645 ? 21.981 41.331 24.924 1.00 54.28 645 PRO A C 1
ATOM 4981 O O . PRO A 1 645 ? 22.513 40.891 25.947 1.00 54.28 645 PRO A O 1
ATOM 4984 N N . ALA A 1 646 ? 22.527 42.325 24.204 1.00 51.50 646 ALA A N 1
ATOM 4985 C CA . ALA A 1 646 ? 23.824 42.978 24.474 1.00 51.50 646 ALA A CA 1
ATOM 4986 C C . ALA A 1 646 ? 23.821 44.114 25.527 1.00 51.50 646 ALA A C 1
ATOM 4988 O O . ALA A 1 646 ? 22.907 44.971 25.507 1.00 51.50 646 ALA A O 1
#